Protein AF-A0A358M624-F1 (afdb_monomer_lite)

Sequence (559 aa):
MADGEEQRKNGDENPLLNQIRNRTYSLHHQQFAEIYIEEKHPAPQESSVSEPIRTRSPEEENIFLLFQEMRRLYRYPPYVNPLGENESFYRQAKKMEDFEDDYSGNAPFSAYFPEYQIMSYEQLRTYFTWRTCVRRGSVKKTCFSYVFLYIYELINNIGVTDGREGLSRLLSIWREYVPYERKLGAYMAEWVKDYYIINAFEFPFFDLVRGEPLLQEYYPFPEETDFFDLYAKLSSYPFERSAFYTAETERDLRNCFEFVVGKLDGWLRENGACFDDLINYDGKPAPWVPFRKARYAPQCMPPPERKEVRISGEERYWYENGRWFCSARRICRTSGRRIIGYLFKRIEQFYRKTRKYKYRLNADKTKLDLSQIREFFPDPKLFFEKIDGAILEFHREAHKRSVNVDPGRLEKIRESASSIQEKLLAPLEESEAGVDAFPEDDGNGPNAESISQAAAAVEKNASDETGQPLSAADGWEKLAHSLTETEKEALRLLLRGTGPGELQEFCRARLLMPEVLAEKINEKAVEAVEDNILELADTASVYEEYRCELERVVLNETE

pLDDT: mean 75.39, std 22.0, range [22.36, 98.38]

Secondary structure (DSSP, 8-state):
--------------HHHHHHHHHHHHTT-------------PPP----------PPPHHHHHHHHHHHHHHHT----TTT-TTHHHHHHHHHHHHTTT-------------SS--GGG--HHHHHHHHHHHHHHHTT------HHHHHHHHHHHHTTTT-SSHHHHHHHHHHHHHHHTTT-TTHHHHHHHHHHHHHHHHT-SS-HHHHHHH-HHHHTTSPPPSS--HHHHHHTT-SS-GGG-TT--HHHHHHHHHHHHHHHHHHHHHHHHTT--HHHHHEEE-SPEEE-TTTTS---GGGSPPP-S-EEESSSS-EEEEETTEEEEE--EEEPHHHHHHHHHHHHHHHHHHHHHTT-SS-----GGGS-HHHHHHH-SSHHHHHHHHHHHHHHHHHHHT-------HHHHHHHHHHHHHHHHHHHS---------------------S---SS--S------------------HHHHHHHHS-HHHHHHHHHHHTT--TTHHHHHHHHTT--HHHHHHHHHHHHHHHHSS--EEESSSEEE-TTTHHHHHHHHSTT--

Foldseek 3Di:
DDDDDDDDDDDDDDVVVVVVVVVVVVVPDDDDDDDDDDDDDDDDDDPPPPDPPPDDDPVLVVLVVLLVVLLVLDDDDCVVDVLDPLSSQQSSLQSCLPPAADDPDADADDDLADGSNPDDSRRVRNLRNQVNCVVVVHHDDHHVSSLQSVLLCLLQVRNHDALVRSLVSLLSSCVVCCVPPVVVLVLSLQQSVLSCQQRVDPDALVVVCVVHVSNCVVVPDPVDPQVCVVQVVLAPAVLVPDPCCDPVCVVVLSVLLSQLQVLQQVVLVVVVHGLLVLFWDFDDWDFDDRPPSHSYRCVVDDQDDFHKHDRDSQWIWTDDPSTITIRNGTHGDPLSNLVSNLLSQVLSQVVCVVVVPPDHTDSDPVPHDVVSVCVRDVDVVVVVVSSVVSSVVSVCVVPVPPPPDDVVVVVVVVVVVVVVVVVVPDDDPDDDDDDDDDDDDDDDDDDPDDPDPPPDDDDDDDDDDDDDDDDDPPLLLQLLVPDDPLLLVLLVCQLVVDDQVVSVVSCVVVVHDSVVSQVVSQVSCCVSVVGRQWDDDPGIHGDPVCSVSSCVNSVVVPD

Structure (mmCIF, N/CA/C/O backbone):
data_AF-A0A358M624-F1
#
_entry.id   AF-A0A358M624-F1
#
loop_
_atom_site.group_PDB
_atom_site.id
_atom_site.type_symbol
_atom_site.label_atom_id
_atom_site.label_alt_id
_atom_site.label_comp_id
_atom_site.label_asym_id
_atom_site.label_entity_id
_atom_site.label_seq_id
_atom_site.pdbx_PDB_ins_code
_atom_site.Cartn_x
_atom_site.Cartn_y
_atom_site.Cartn_z
_atom_site.occupancy
_atom_site.B_iso_or_equiv
_atom_site.auth_seq_id
_atom_site.auth_comp_id
_atom_site.auth_asym_id
_atom_site.auth_atom_id
_atom_site.pdbx_PDB_model_num
ATOM 1 N N . MET A 1 1 ? 72.659 44.972 4.946 1.00 33.09 1 MET A N 1
ATOM 2 C CA . MET A 1 1 ? 71.485 45.508 4.229 1.00 33.09 1 MET A CA 1
ATOM 3 C C . MET A 1 1 ? 70.484 44.364 4.211 1.00 33.09 1 MET A C 1
ATOM 5 O O . MET A 1 1 ? 70.821 43.357 3.609 1.00 33.09 1 MET A O 1
ATOM 9 N N . ALA A 1 2 ? 69.613 44.292 5.228 1.00 32.97 2 ALA A N 1
ATOM 10 C CA . ALA A 1 2 ? 68.191 44.711 5.177 1.00 32.97 2 ALA A CA 1
ATOM 11 C C . ALA A 1 2 ? 67.409 43.852 4.155 1.00 32.97 2 ALA A C 1
ATOM 13 O O . ALA A 1 2 ? 67.880 43.741 3.031 1.00 32.97 2 ALA A O 1
ATOM 14 N N . ASP A 1 3 ? 66.264 43.210 4.395 1.00 33.44 3 ASP A N 1
ATOM 15 C CA . ASP A 1 3 ? 65.264 43.157 5.478 1.00 33.44 3 ASP A CA 1
ATOM 16 C C . ASP A 1 3 ? 64.258 42.010 5.154 1.00 33.44 3 ASP A C 1
ATOM 18 O O . ASP A 1 3 ? 64.214 41.567 4.004 1.00 33.44 3 ASP A O 1
ATOM 22 N N . GLY A 1 4 ? 63.415 41.611 6.127 1.00 28.55 4 GLY A N 1
ATOM 23 C CA . GLY A 1 4 ? 62.084 40.967 5.945 1.00 28.55 4 GLY A CA 1
ATOM 24 C C . GLY A 1 4 ? 62.024 39.449 6.210 1.00 28.55 4 GLY A C 1
ATOM 25 O O . GLY A 1 4 ? 62.617 38.680 5.463 1.00 28.55 4 GLY A O 1
ATOM 26 N N . GLU A 1 5 ? 61.491 38.943 7.338 1.00 33.50 5 GLU A N 1
ATOM 27 C CA . GLU A 1 5 ? 60.053 38.726 7.684 1.00 33.50 5 GLU A CA 1
ATOM 28 C C . GLU A 1 5 ? 59.310 37.868 6.627 1.00 33.50 5 GLU A C 1
ATOM 30 O O . GLU A 1 5 ? 59.386 38.158 5.445 1.00 33.50 5 GLU A O 1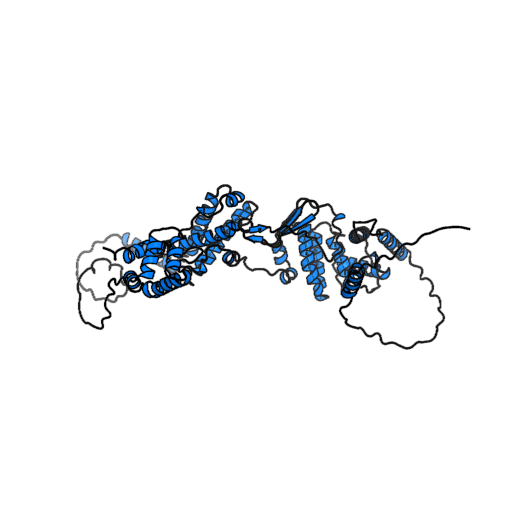
ATOM 35 N N . GLU A 1 6 ? 58.601 36.767 6.920 1.00 29.67 6 GLU A N 1
ATOM 36 C CA . GLU A 1 6 ? 57.651 36.527 8.014 1.00 29.67 6 GLU A CA 1
ATOM 37 C C . GLU A 1 6 ? 57.337 35.008 8.176 1.00 29.67 6 GLU A C 1
ATOM 39 O O . GLU A 1 6 ? 57.305 34.244 7.210 1.00 29.67 6 GLU A O 1
ATOM 44 N N . GLN A 1 7 ? 57.086 34.567 9.414 1.00 34.06 7 GLN A N 1
ATOM 45 C CA . GLN A 1 7 ? 56.595 33.230 9.798 1.00 34.06 7 GLN A CA 1
ATOM 46 C C . GLN A 1 7 ? 55.070 33.093 9.617 1.00 34.06 7 GLN A C 1
ATOM 48 O O . GLN A 1 7 ? 54.359 34.062 9.866 1.00 34.06 7 GLN A O 1
ATOM 53 N N . ARG A 1 8 ? 54.567 31.867 9.360 1.00 28.16 8 ARG A N 1
ATOM 54 C CA . ARG A 1 8 ? 53.283 31.252 9.832 1.00 28.16 8 ARG A CA 1
ATOM 55 C C . ARG A 1 8 ? 53.023 29.958 9.036 1.00 28.16 8 ARG A C 1
ATOM 57 O O . ARG A 1 8 ? 53.322 29.930 7.856 1.00 28.16 8 ARG A O 1
ATOM 64 N N . LYS A 1 9 ? 52.379 28.886 9.503 1.00 32.00 9 LYS A N 1
ATOM 65 C CA . LYS A 1 9 ? 52.042 28.263 10.798 1.00 32.00 9 LYS A CA 1
ATOM 66 C C . LYS A 1 9 ? 51.397 26.911 10.408 1.00 32.00 9 LYS A C 1
ATOM 68 O O . LYS A 1 9 ? 50.718 26.847 9.387 1.00 32.00 9 LYS A O 1
ATOM 73 N N . ASN A 1 10 ? 51.588 25.873 11.221 1.00 40.69 10 ASN A N 1
ATOM 74 C CA . ASN A 1 10 ? 50.884 24.584 11.137 1.00 40.69 10 ASN A CA 1
ATOM 75 C C . ASN A 1 10 ? 49.351 24.748 11.120 1.00 40.69 10 ASN A C 1
ATOM 77 O O . ASN A 1 10 ? 48.827 25.674 11.743 1.00 40.69 10 ASN A O 1
ATOM 81 N N . GLY A 1 11 ? 48.647 23.795 10.503 1.00 29.39 11 GLY A N 1
ATOM 82 C CA . GLY A 1 11 ? 47.198 23.631 10.620 1.00 29.39 11 GLY A CA 1
ATOM 83 C C . GLY A 1 11 ? 46.790 22.172 10.417 1.00 29.39 11 GLY A C 1
ATOM 84 O O . GLY A 1 11 ? 46.908 21.653 9.314 1.00 29.39 11 GLY A O 1
ATOM 85 N N . ASP A 1 12 ? 46.358 21.555 11.514 1.00 34.84 12 ASP A N 1
ATOM 86 C CA . ASP A 1 12 ? 45.909 20.175 11.717 1.00 34.84 12 ASP A CA 1
ATOM 87 C C . ASP A 1 12 ? 45.108 19.530 10.572 1.00 34.84 12 ASP A C 1
ATOM 89 O O . ASP A 1 12 ? 44.083 20.047 10.116 1.00 34.84 12 ASP A O 1
ATOM 93 N N . GLU A 1 13 ? 45.510 18.312 10.196 1.00 40.53 13 GLU A N 1
ATOM 94 C CA . GLU A 1 13 ? 44.662 17.383 9.452 1.00 40.53 13 GLU A CA 1
ATOM 95 C C . GLU A 1 13 ? 43.472 16.954 10.327 1.00 40.53 13 GLU A C 1
ATOM 97 O O . GLU A 1 13 ? 43.624 16.352 11.389 1.00 40.53 13 GLU A O 1
ATOM 102 N N . ASN A 1 14 ? 42.262 17.278 9.873 1.00 44.72 14 ASN A N 1
ATOM 103 C CA . ASN A 1 14 ? 41.025 17.072 10.619 1.00 44.72 14 ASN A CA 1
ATOM 104 C C . ASN A 1 14 ? 40.674 15.563 10.733 1.00 44.72 14 ASN A C 1
ATOM 106 O O . ASN A 1 14 ? 40.371 14.930 9.713 1.00 44.72 14 ASN A O 1
ATOM 110 N N . PRO A 1 15 ? 40.641 14.967 11.943 1.00 43.31 15 PRO A N 1
ATOM 111 C CA . PRO A 1 15 ? 40.427 13.527 12.142 1.00 43.31 15 PRO A CA 1
ATOM 112 C C . PRO A 1 15 ? 39.050 13.013 11.669 1.00 43.31 15 PRO A C 1
ATOM 114 O O . PRO A 1 15 ? 38.887 11.815 11.427 1.00 43.31 15 PRO A O 1
ATOM 117 N N . LEU A 1 16 ? 38.077 13.907 11.445 1.00 40.00 16 LEU A N 1
ATOM 118 C CA . LEU A 1 16 ? 36.770 13.582 10.855 1.00 40.00 16 LEU A CA 1
ATOM 119 C C . LEU A 1 16 ? 36.855 13.179 9.372 1.00 40.00 16 LEU A C 1
ATOM 121 O O . LEU A 1 16 ? 36.104 12.308 8.933 1.00 40.00 16 LEU A O 1
ATOM 125 N N . LEU A 1 17 ? 37.787 13.748 8.599 1.00 44.03 17 LEU A N 1
ATOM 126 C CA . LEU A 1 17 ? 37.948 13.425 7.173 1.00 44.03 17 LEU A CA 1
ATOM 127 C C . LEU A 1 17 ? 38.530 12.018 6.966 1.00 44.03 17 LEU A C 1
ATOM 129 O O . LEU A 1 17 ? 38.090 11.298 6.067 1.00 44.03 17 LEU A O 1
ATOM 133 N N . ASN A 1 18 ? 39.431 11.575 7.848 1.00 43.50 18 ASN A N 1
ATOM 134 C CA . ASN A 1 18 ? 39.975 10.213 7.816 1.00 43.50 18 ASN A CA 1
ATOM 135 C C . ASN A 1 18 ? 38.968 9.160 8.316 1.00 43.50 18 ASN A C 1
ATOM 137 O O . ASN A 1 18 ? 38.936 8.050 7.783 1.00 43.50 18 ASN A O 1
ATOM 141 N N . GLN A 1 19 ? 38.074 9.501 9.254 1.00 39.28 19 GLN A N 1
ATOM 142 C CA . GLN A 1 19 ? 36.967 8.612 9.643 1.00 39.28 19 GLN A CA 1
ATOM 143 C C . GLN A 1 19 ? 35.909 8.448 8.542 1.00 39.28 19 GLN A C 1
ATOM 145 O O . GLN A 1 19 ? 35.372 7.351 8.377 1.00 39.28 19 GLN A O 1
ATOM 150 N N . ILE A 1 20 ? 35.635 9.497 7.758 1.00 42.53 20 ILE A N 1
ATOM 151 C CA . ILE A 1 20 ? 34.731 9.409 6.602 1.00 42.53 20 ILE A CA 1
ATOM 152 C C . ILE A 1 20 ? 35.369 8.550 5.507 1.00 42.53 20 ILE A C 1
ATOM 154 O O . ILE A 1 20 ? 34.718 7.630 5.021 1.00 42.53 20 ILE A O 1
ATOM 158 N N . ARG A 1 21 ? 36.657 8.754 5.194 1.00 37.41 21 ARG A N 1
ATOM 159 C CA . ARG A 1 21 ? 37.375 7.962 4.179 1.00 37.41 21 ARG A CA 1
ATOM 160 C C . ARG A 1 21 ? 37.431 6.472 4.537 1.00 37.41 21 ARG A C 1
ATOM 162 O O . ARG A 1 21 ? 37.199 5.634 3.674 1.00 37.41 21 ARG A O 1
ATOM 169 N N . ASN A 1 22 ? 37.638 6.138 5.811 1.00 35.94 22 ASN A N 1
ATOM 170 C CA . ASN A 1 22 ? 37.683 4.744 6.265 1.00 35.94 22 ASN A CA 1
ATOM 171 C C . ASN A 1 22 ? 36.292 4.081 6.348 1.00 35.94 22 ASN A C 1
ATOM 173 O O . ASN A 1 22 ? 36.188 2.873 6.140 1.00 35.94 22 ASN A O 1
ATOM 177 N N . ARG A 1 23 ? 35.204 4.841 6.563 1.00 35.75 23 ARG A N 1
ATOM 178 C CA . ARG A 1 23 ? 33.829 4.307 6.469 1.00 35.75 23 ARG A CA 1
ATOM 179 C C . ARG A 1 23 ? 33.417 3.989 5.032 1.00 35.75 23 ARG A C 1
ATOM 181 O O . ARG A 1 23 ? 32.768 2.968 4.817 1.00 35.75 23 ARG A O 1
ATOM 188 N N . THR A 1 24 ? 33.827 4.799 4.055 1.00 36.03 24 THR A N 1
ATOM 189 C CA . THR A 1 24 ? 33.547 4.523 2.635 1.00 36.03 24 THR A CA 1
ATOM 190 C C . THR A 1 24 ? 34.310 3.295 2.131 1.00 36.03 24 THR A C 1
ATOM 192 O O . THR A 1 24 ? 33.785 2.548 1.313 1.00 36.03 24 THR A O 1
ATOM 195 N N . TYR A 1 25 ? 35.503 3.026 2.672 1.00 35.88 25 TYR A N 1
ATOM 196 C CA . TYR A 1 25 ? 36.269 1.810 2.366 1.00 35.88 25 TYR A CA 1
ATOM 197 C C . TYR A 1 25 ? 35.713 0.541 3.042 1.00 35.88 25 TYR A C 1
ATOM 199 O O . TYR A 1 25 ? 35.857 -0.549 2.496 1.00 35.88 25 TYR A O 1
ATOM 207 N N . SER A 1 26 ? 35.025 0.659 4.185 1.00 33.16 26 SER A N 1
ATOM 208 C CA . SER A 1 26 ? 34.475 -0.496 4.919 1.00 33.16 26 SER A CA 1
ATOM 209 C C . SER A 1 26 ? 33.121 -1.003 4.398 1.00 33.16 26 SER A C 1
ATOM 211 O O . SER A 1 26 ? 32.759 -2.137 4.697 1.00 33.16 26 SER A O 1
ATOM 213 N N . LEU A 1 27 ? 32.370 -0.210 3.625 1.00 34.34 27 LEU A N 1
ATOM 214 C CA . LEU A 1 27 ? 31.101 -0.642 3.007 1.00 34.34 27 LEU A CA 1
ATOM 215 C C . LEU A 1 27 ? 31.298 -1.433 1.700 1.00 34.34 27 LEU A C 1
ATOM 217 O O . LEU A 1 27 ? 30.345 -2.008 1.185 1.00 34.34 27 LEU A O 1
ATOM 221 N N . HIS A 1 28 ? 32.531 -1.493 1.188 1.00 35.97 28 HIS A N 1
ATOM 222 C CA . HIS A 1 28 ? 32.892 -2.181 -0.056 1.00 35.97 28 HIS A CA 1
ATOM 223 C C . HIS A 1 28 ? 33.652 -3.500 0.151 1.00 35.97 28 HIS A C 1
ATOM 225 O O . HIS A 1 28 ? 34.202 -4.038 -0.806 1.00 35.97 28 HIS A O 1
ATOM 231 N N . HIS A 1 29 ? 33.686 -4.046 1.369 1.00 35.09 29 HIS A N 1
ATOM 232 C CA . HIS A 1 29 ? 34.249 -5.372 1.639 1.00 35.09 29 HIS A CA 1
ATOM 233 C C . HIS A 1 29 ? 33.295 -6.207 2.502 1.00 35.09 29 HIS A C 1
ATOM 235 O O . HIS A 1 29 ? 33.366 -6.204 3.728 1.00 35.09 29 HIS A O 1
ATOM 241 N N . GLN A 1 30 ? 32.431 -6.974 1.838 1.00 33.31 30 GLN A N 1
ATOM 242 C CA . GLN A 1 30 ? 31.997 -8.280 2.333 1.00 33.31 30 GLN A CA 1
ATOM 243 C C . GLN A 1 30 ? 32.293 -9.317 1.236 1.00 33.31 30 GLN A C 1
ATOM 245 O O . GLN A 1 30 ? 31.885 -9.154 0.088 1.00 33.31 30 GLN A O 1
ATOM 250 N N . GLN A 1 31 ? 33.090 -10.322 1.613 1.00 31.69 31 GLN A N 1
ATOM 251 C CA . GLN A 1 31 ? 33.630 -11.440 0.819 1.00 31.69 31 GLN A CA 1
ATOM 252 C C . GLN A 1 31 ? 32.509 -12.244 0.123 1.00 31.69 31 GLN A C 1
ATOM 254 O O . GLN A 1 31 ? 31.547 -12.636 0.771 1.00 31.69 31 GLN A O 1
ATOM 259 N N . PHE A 1 32 ? 32.480 -12.285 -1.213 1.00 34.38 32 PHE A N 1
ATOM 260 C CA . PHE A 1 32 ? 33.049 -13.279 -2.153 1.00 34.38 32 PHE A CA 1
ATOM 261 C C . PHE A 1 32 ? 32.214 -14.547 -2.425 1.00 34.38 32 PHE A C 1
ATOM 263 O O . PHE A 1 32 ? 31.880 -15.312 -1.528 1.00 34.38 32 PHE A O 1
ATOM 270 N N . ALA A 1 33 ? 32.018 -14.812 -3.721 1.00 29.36 33 ALA A N 1
ATOM 271 C CA . ALA A 1 33 ? 32.202 -16.131 -4.321 1.00 29.36 33 ALA A CA 1
ATOM 272 C C . ALA A 1 33 ? 33.219 -15.942 -5.461 1.00 29.36 33 ALA A C 1
ATOM 274 O O . ALA A 1 33 ? 32.924 -15.291 -6.463 1.00 29.36 33 ALA A O 1
ATOM 275 N N . GLU A 1 34 ? 34.450 -16.398 -5.236 1.00 30.89 34 GLU A N 1
ATOM 276 C CA . GLU A 1 34 ? 35.554 -16.353 -6.198 1.00 30.89 34 GLU A CA 1
ATOM 277 C C . GLU A 1 34 ? 35.236 -17.276 -7.380 1.00 30.89 34 GLU A C 1
ATOM 279 O O . GLU A 1 34 ? 34.909 -18.446 -7.190 1.00 30.89 34 GLU A O 1
ATOM 284 N N . ILE A 1 35 ? 35.352 -16.768 -8.607 1.00 35.56 35 ILE A N 1
ATOM 285 C CA . ILE A 1 35 ? 35.549 -17.623 -9.779 1.00 35.56 35 ILE A CA 1
ATOM 286 C C . ILE A 1 35 ? 37.044 -17.568 -10.072 1.00 35.56 35 ILE A C 1
ATOM 288 O O . ILE A 1 35 ? 37.565 -16.520 -10.453 1.00 35.56 35 ILE A O 1
ATOM 292 N N . TYR A 1 36 ? 37.728 -18.688 -9.848 1.00 32.31 36 TYR A N 1
ATOM 293 C CA . TYR A 1 36 ? 39.134 -18.866 -10.190 1.00 32.31 36 TYR A CA 1
ATOM 294 C C . TYR A 1 36 ? 39.316 -18.700 -11.702 1.00 32.31 36 TYR A C 1
ATOM 296 O O . TYR A 1 36 ? 38.759 -19.465 -12.488 1.00 32.31 36 TYR A O 1
ATOM 304 N N . ILE A 1 37 ? 40.105 -17.707 -12.111 1.00 39.25 37 ILE A N 1
ATOM 305 C CA . ILE A 1 37 ? 40.703 -17.686 -13.445 1.00 39.25 37 ILE A CA 1
ATOM 306 C C . ILE A 1 37 ? 42.040 -18.407 -13.293 1.00 39.25 37 ILE A C 1
ATOM 308 O O . ILE A 1 37 ? 42.945 -17.893 -12.641 1.00 39.25 37 ILE A O 1
ATOM 312 N N . GLU A 1 38 ? 42.148 -19.618 -13.843 1.00 30.66 38 GLU A N 1
ATOM 313 C CA . GLU A 1 38 ? 43.433 -20.307 -13.964 1.00 30.66 38 GLU A CA 1
ATOM 314 C C . GLU A 1 38 ? 44.400 -19.440 -14.783 1.00 30.66 38 GLU A C 1
ATOM 316 O O . GLU A 1 38 ? 44.160 -19.142 -15.957 1.00 30.66 38 GLU A O 1
ATOM 321 N N . GLU A 1 39 ? 45.508 -19.039 -14.161 1.00 36.84 39 GLU A N 1
ATOM 322 C CA . GLU A 1 39 ? 46.641 -18.420 -14.838 1.00 36.84 39 GLU A CA 1
ATOM 323 C C . GLU A 1 39 ? 47.255 -19.423 -15.826 1.00 36.84 39 GLU A C 1
ATOM 325 O O . GLU A 1 39 ? 47.908 -20.392 -15.437 1.00 36.84 39 GLU A O 1
ATOM 330 N N . LYS A 1 40 ? 47.082 -19.185 -17.131 1.00 33.47 40 LYS A N 1
ATOM 331 C CA . LYS A 1 40 ? 47.931 -19.800 -18.158 1.00 33.47 40 LYS A CA 1
ATOM 332 C C . LYS A 1 40 ? 49.086 -18.861 -18.508 1.00 33.47 40 LYS A C 1
ATOM 334 O O . LYS A 1 40 ? 48.883 -17.719 -18.904 1.00 33.47 40 LYS A O 1
ATOM 339 N N . HIS A 1 41 ? 50.291 -19.403 -18.343 1.00 32.22 41 HIS A N 1
ATOM 340 C CA . HIS A 1 41 ? 51.615 -18.865 -18.668 1.00 32.22 41 HIS A CA 1
ATOM 341 C C . HIS A 1 41 ? 51.740 -18.184 -20.053 1.00 32.22 41 HIS A C 1
ATOM 343 O O . HIS A 1 41 ? 50.964 -18.487 -20.961 1.00 32.22 41 HIS A O 1
ATOM 349 N N . PRO A 1 42 ? 52.742 -17.293 -20.241 1.00 35.94 42 PRO A N 1
ATOM 350 C CA . PRO A 1 42 ? 52.810 -1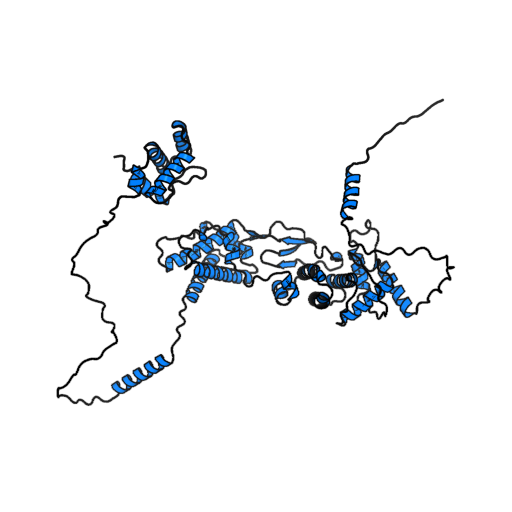6.390 -21.387 1.00 35.94 42 PRO A CA 1
ATOM 351 C C . PRO A 1 42 ? 53.184 -17.134 -22.675 1.00 35.94 42 PRO A C 1
ATOM 353 O O . PRO A 1 42 ? 54.201 -17.825 -22.734 1.00 35.94 42 PRO A O 1
ATOM 356 N N . ALA A 1 43 ? 52.374 -16.954 -23.718 1.00 31.80 43 ALA A N 1
ATOM 357 C CA . ALA A 1 43 ? 52.697 -17.332 -25.092 1.00 31.80 43 ALA A CA 1
ATOM 358 C C . ALA A 1 43 ? 53.270 -16.117 -25.864 1.00 31.80 43 ALA A C 1
ATOM 360 O O . ALA A 1 43 ? 53.041 -14.977 -25.452 1.00 31.80 43 ALA A O 1
ATOM 361 N N . PRO A 1 44 ? 54.066 -16.338 -26.930 1.00 37.44 44 PRO A N 1
ATOM 362 C CA . PRO A 1 44 ? 54.998 -15.353 -27.485 1.00 37.44 44 PRO A CA 1
ATOM 363 C C . PRO A 1 44 ? 54.300 -14.182 -28.181 1.00 37.44 44 PRO A C 1
ATOM 365 O O . PRO A 1 44 ? 53.179 -14.316 -28.657 1.00 37.44 44 PRO A O 1
ATOM 368 N N . GLN A 1 45 ? 55.008 -13.051 -28.280 1.00 45.19 45 GLN A N 1
ATOM 369 C CA . GLN A 1 45 ? 54.603 -11.866 -29.042 1.00 45.19 45 GLN A CA 1
ATOM 370 C C . GLN A 1 45 ? 54.238 -12.232 -30.490 1.00 45.19 45 GLN A C 1
ATOM 372 O O . GLN A 1 45 ? 55.111 -12.337 -31.352 1.00 45.19 45 GLN A O 1
ATOM 377 N N . GLU A 1 46 ? 52.946 -12.381 -30.764 1.00 33.75 46 GLU A N 1
ATOM 378 C CA . GLU A 1 46 ? 52.416 -12.331 -32.120 1.00 33.75 46 GLU A CA 1
ATOM 379 C C . GLU A 1 46 ? 52.238 -10.863 -32.511 1.00 33.75 46 GLU A C 1
ATOM 381 O O . GLU A 1 46 ? 51.586 -10.069 -31.831 1.00 33.75 46 GLU A O 1
ATOM 386 N N . SER A 1 47 ? 52.895 -10.495 -33.607 1.00 37.47 47 SER A N 1
ATOM 387 C CA . SER A 1 47 ? 52.747 -9.222 -34.298 1.00 37.47 47 SER A CA 1
ATOM 388 C C . SER A 1 47 ? 51.270 -8.861 -34.455 1.00 37.47 47 SER A C 1
ATOM 390 O O . SER A 1 47 ? 50.520 -9.616 -35.073 1.00 37.47 47 SER A O 1
ATOM 392 N N . SER A 1 48 ? 50.872 -7.695 -33.943 1.00 39.53 48 SER A N 1
ATOM 393 C CA . SER A 1 48 ? 49.534 -7.139 -34.128 1.00 39.53 48 SER A CA 1
ATOM 394 C C . SER A 1 48 ? 49.285 -6.871 -35.615 1.00 39.53 48 SER A C 1
ATOM 396 O O . SER A 1 48 ? 49.614 -5.802 -36.141 1.00 39.53 48 SER A O 1
ATOM 398 N N . VAL A 1 49 ? 48.715 -7.850 -36.310 1.00 40.44 49 VAL A N 1
ATOM 399 C CA . VAL A 1 49 ? 48.040 -7.606 -37.580 1.00 40.44 49 VAL A CA 1
ATOM 400 C C . VAL A 1 49 ? 46.821 -6.769 -37.218 1.00 40.44 49 VAL A C 1
ATOM 402 O O . VAL A 1 49 ? 45.954 -7.214 -36.472 1.00 40.44 49 VAL A O 1
ATOM 405 N N . SER A 1 50 ? 46.808 -5.512 -37.659 1.00 49.03 50 SER A N 1
ATOM 406 C CA . SER A 1 50 ? 45.654 -4.634 -37.497 1.00 49.03 50 SER A CA 1
ATOM 407 C C . SER A 1 50 ? 44.481 -5.279 -38.221 1.00 49.03 50 SER A C 1
ATOM 409 O O . SER A 1 50 ? 44.491 -5.399 -39.446 1.00 49.03 50 SER A O 1
ATOM 411 N N . GLU A 1 51 ? 43.490 -5.738 -37.460 1.00 40.25 51 GLU A N 1
ATOM 412 C CA . GLU A 1 51 ? 42.235 -6.191 -38.042 1.00 40.25 51 GLU A CA 1
ATOM 413 C C . GLU A 1 51 ? 41.648 -5.041 -38.878 1.00 40.25 51 GLU A C 1
ATOM 415 O O . GLU A 1 51 ? 41.652 -3.886 -38.430 1.00 40.25 51 GLU A O 1
ATOM 420 N N . PRO A 1 52 ? 41.182 -5.307 -40.111 1.00 44.34 52 PRO A N 1
ATOM 421 C CA . PRO A 1 52 ? 40.573 -4.277 -40.933 1.00 44.34 52 PRO A CA 1
ATOM 422 C C . PRO A 1 52 ? 39.382 -3.680 -40.180 1.00 44.34 52 PRO A C 1
ATOM 424 O O . PRO A 1 52 ? 38.539 -4.413 -39.664 1.00 44.34 52 PRO A O 1
ATOM 427 N N . ILE A 1 53 ? 39.315 -2.344 -40.121 1.00 55.69 53 ILE A N 1
ATOM 428 C CA . ILE A 1 53 ? 38.178 -1.617 -39.547 1.00 55.69 53 ILE A CA 1
ATOM 429 C C . ILE A 1 53 ? 36.926 -2.128 -40.256 1.00 55.69 53 ILE A C 1
ATOM 431 O O . ILE A 1 53 ? 36.716 -1.839 -41.435 1.00 55.69 53 ILE A O 1
ATOM 435 N N . ARG A 1 54 ? 36.114 -2.918 -39.548 1.00 61.12 54 ARG A N 1
ATOM 436 C CA . ARG A 1 54 ? 34.851 -3.431 -40.069 1.00 61.12 54 ARG A CA 1
ATOM 437 C C . ARG A 1 54 ? 33.983 -2.230 -40.434 1.00 61.12 54 ARG A C 1
ATOM 439 O O . ARG A 1 54 ? 33.524 -1.500 -39.555 1.00 61.12 54 ARG A O 1
ATOM 446 N N . THR A 1 55 ? 33.799 -1.991 -41.728 1.00 68.19 55 THR A N 1
ATOM 447 C CA . THR A 1 55 ? 32.905 -0.948 -42.223 1.00 68.19 55 THR A CA 1
ATOM 448 C C . THR A 1 55 ? 31.477 -1.341 -41.870 1.00 68.19 55 THR A C 1
ATOM 450 O O . THR A 1 55 ? 31.014 -2.424 -42.229 1.00 68.19 55 THR A O 1
ATOM 453 N N . ARG A 1 56 ? 30.794 -0.482 -41.108 1.00 78.75 56 ARG A N 1
ATOM 454 C CA . ARG A 1 56 ? 29.389 -0.689 -40.749 1.00 78.75 56 ARG A CA 1
ATOM 455 C C . ARG A 1 56 ? 28.529 -0.605 -42.003 1.00 78.75 56 ARG A C 1
ATOM 457 O O . ARG A 1 56 ? 28.800 0.206 -42.892 1.00 78.75 56 ARG A O 1
ATOM 464 N N . SER A 1 57 ? 27.485 -1.422 -42.066 1.00 87.12 57 SER A N 1
ATOM 465 C CA . SER A 1 57 ? 26.418 -1.206 -43.042 1.00 87.12 57 SER A CA 1
ATOM 466 C C . SER A 1 57 ? 25.733 0.152 -42.792 1.00 87.12 57 SER A C 1
ATOM 468 O O . SER A 1 57 ? 25.776 0.663 -41.668 1.00 87.12 57 SER A O 1
ATOM 470 N N . PRO A 1 58 ? 25.076 0.757 -43.800 1.00 86.62 58 PRO A N 1
ATOM 471 C CA . PRO A 1 58 ? 24.354 2.019 -43.614 1.00 86.62 58 PRO A CA 1
ATOM 472 C C . PRO A 1 58 ? 23.312 1.967 -42.484 1.00 86.62 58 PRO A C 1
ATOM 474 O O . PRO A 1 58 ? 23.142 2.935 -41.747 1.00 86.62 58 PRO A O 1
ATOM 477 N N . GLU A 1 59 ? 22.647 0.823 -42.312 1.00 87.56 59 GLU A N 1
ATOM 478 C CA . GLU A 1 59 ? 21.681 0.591 -41.233 1.00 87.56 59 GLU A CA 1
ATOM 479 C C . GLU A 1 59 ? 22.359 0.561 -39.856 1.00 87.56 59 GLU A C 1
ATOM 481 O O . GLU A 1 59 ? 21.923 1.246 -38.930 1.00 87.56 59 GLU A O 1
ATOM 486 N N . GLU A 1 60 ? 23.471 -0.166 -39.721 1.00 88.94 60 GLU A N 1
ATOM 487 C CA . GLU A 1 60 ? 24.248 -0.210 -38.477 1.00 88.94 60 GLU A CA 1
ATOM 488 C C . GLU A 1 60 ? 24.835 1.155 -38.104 1.00 88.94 60 GLU A C 1
ATOM 490 O O . GLU A 1 60 ? 24.911 1.475 -36.913 1.00 88.94 60 GLU A O 1
ATOM 495 N N . GLU A 1 61 ? 25.229 1.958 -39.097 1.00 90.94 61 GLU A N 1
ATOM 496 C CA . GLU A 1 61 ? 25.720 3.321 -38.895 1.00 90.94 61 GLU A CA 1
ATOM 497 C C . GLU A 1 61 ? 24.594 4.252 -38.419 1.00 90.94 61 GLU A C 1
ATOM 499 O O . GLU A 1 61 ? 24.791 4.995 -37.459 1.00 90.94 61 GLU A O 1
ATOM 504 N N . ASN A 1 62 ? 23.385 4.152 -38.983 1.00 92.81 62 ASN A N 1
ATOM 505 C CA . ASN A 1 62 ? 22.223 4.907 -38.498 1.00 92.81 62 ASN A CA 1
ATOM 506 C C . ASN A 1 62 ? 21.889 4.571 -37.036 1.00 92.81 62 ASN A C 1
ATOM 508 O O . ASN A 1 62 ? 21.671 5.474 -36.226 1.00 92.81 62 ASN A O 1
ATOM 512 N N . ILE A 1 63 ? 21.903 3.284 -36.668 1.00 94.44 63 ILE A N 1
ATOM 513 C CA . ILE A 1 63 ? 21.681 2.854 -35.277 1.00 94.44 63 ILE A CA 1
ATOM 514 C C . ILE A 1 63 ? 22.808 3.362 -34.366 1.00 94.44 63 ILE A C 1
ATOM 516 O O . ILE A 1 63 ? 22.559 3.829 -33.253 1.00 94.44 63 ILE A O 1
ATOM 520 N N . PHE A 1 64 ? 24.057 3.315 -34.832 1.00 93.12 64 PHE A N 1
ATOM 521 C CA . PHE A 1 64 ? 25.202 3.840 -34.091 1.00 93.12 64 PHE A CA 1
ATOM 522 C C . PHE A 1 64 ? 25.075 5.345 -33.823 1.00 93.12 64 PHE A C 1
ATOM 524 O O . PHE A 1 64 ? 25.284 5.784 -32.688 1.00 93.12 64 PHE A O 1
ATOM 531 N N . LEU A 1 65 ? 24.679 6.129 -34.828 1.00 93.75 65 LEU A N 1
ATOM 532 C CA . LEU A 1 65 ? 24.422 7.561 -34.684 1.00 93.75 65 LEU A CA 1
ATOM 533 C C . LEU A 1 65 ? 23.255 7.833 -33.728 1.00 93.75 65 LEU A C 1
ATOM 535 O O . LEU A 1 65 ? 23.390 8.681 -32.845 1.00 93.75 65 LEU A O 1
ATOM 539 N N . LEU A 1 66 ? 22.165 7.065 -33.815 1.00 95.94 66 LEU A N 1
ATOM 540 C CA . LEU A 1 66 ? 21.041 7.162 -32.878 1.00 95.94 66 LEU A CA 1
ATOM 541 C C . LEU A 1 66 ? 21.487 6.907 -31.429 1.00 95.94 66 LEU A C 1
ATOM 543 O O . LEU A 1 66 ? 21.119 7.649 -30.516 1.00 95.94 66 LEU A O 1
ATOM 547 N N . PHE A 1 67 ? 22.340 5.905 -31.203 1.00 96.25 67 PHE A N 1
ATOM 548 C CA . PHE A 1 67 ? 22.889 5.642 -29.874 1.00 96.25 67 PHE A CA 1
ATOM 549 C C . PHE A 1 67 ? 23.809 6.765 -29.386 1.00 96.25 67 PHE A C 1
ATOM 551 O O . PHE A 1 67 ? 23.798 7.083 -28.194 1.00 96.25 67 PHE A O 1
ATOM 558 N N . GLN A 1 68 ? 24.573 7.411 -30.272 1.00 93.12 68 GLN A N 1
ATOM 559 C CA . GLN A 1 68 ? 25.332 8.606 -29.900 1.00 93.12 68 GLN A CA 1
ATOM 560 C C . GLN A 1 68 ? 24.421 9.779 -29.529 1.00 93.12 68 GLN A C 1
ATOM 562 O O . GLN A 1 68 ? 24.693 10.462 -28.541 1.00 93.12 68 GLN A O 1
ATOM 567 N N . GLU A 1 69 ? 23.343 10.017 -30.279 1.00 93.50 69 GLU A N 1
ATOM 568 C CA . GLU A 1 69 ? 22.360 11.056 -29.954 1.00 93.50 69 GLU A CA 1
ATOM 569 C C . GLU A 1 69 ? 21.744 10.832 -28.575 1.00 93.50 69 GLU A C 1
ATOM 571 O O . GLU A 1 69 ? 21.720 11.751 -27.756 1.00 93.50 69 GLU A O 1
ATOM 576 N N . MET A 1 70 ? 21.309 9.603 -28.289 1.00 94.31 70 MET A N 1
ATOM 577 C CA . MET A 1 70 ? 20.809 9.216 -26.972 1.00 94.31 70 MET A CA 1
ATOM 578 C C . MET A 1 70 ? 21.851 9.510 -25.880 1.00 94.31 70 MET A C 1
ATOM 580 O O . MET A 1 70 ? 21.532 10.132 -24.867 1.00 94.31 70 MET A O 1
ATOM 584 N N . ARG A 1 71 ? 23.119 9.125 -26.069 1.00 90.69 71 ARG A N 1
ATOM 585 C CA . ARG A 1 71 ? 24.182 9.376 -25.074 1.00 90.69 71 ARG A CA 1
ATOM 586 C C . ARG A 1 71 ? 24.430 10.860 -24.815 1.00 90.69 71 ARG A C 1
ATOM 588 O O . ARG A 1 71 ? 24.733 11.232 -23.687 1.00 90.69 71 ARG A O 1
ATOM 595 N N . ARG A 1 72 ? 24.253 11.726 -25.816 1.00 89.44 72 ARG A N 1
ATOM 596 C CA . ARG A 1 72 ? 24.383 13.188 -25.653 1.00 89.44 72 ARG A CA 1
ATOM 597 C C . ARG A 1 72 ? 23.302 13.798 -24.757 1.00 89.44 72 ARG A C 1
ATOM 599 O O . ARG A 1 72 ? 23.479 14.917 -24.285 1.00 89.44 72 ARG A O 1
ATOM 606 N N . LEU A 1 73 ? 22.203 13.086 -24.499 1.00 87.25 73 LEU A N 1
ATOM 607 C CA . LEU A 1 73 ? 21.177 13.525 -23.547 1.00 87.25 73 LEU A CA 1
ATOM 608 C C . LEU A 1 73 ? 21.630 13.397 -22.087 1.00 87.25 73 LEU A C 1
ATOM 610 O O . LEU A 1 73 ? 20.995 13.986 -21.210 1.00 87.25 73 LEU A O 1
ATOM 614 N N . TYR A 1 74 ? 22.724 12.675 -21.827 1.00 82.50 74 TYR A N 1
ATOM 615 C CA . TYR A 1 74 ? 23.318 12.564 -20.502 1.00 82.50 74 TYR A CA 1
ATOM 616 C C . TYR A 1 74 ? 23.979 13.887 -20.098 1.00 82.50 74 TYR A C 1
ATOM 618 O O . TYR A 1 74 ? 24.950 14.327 -20.716 1.00 82.50 74 TYR A O 1
ATOM 626 N N . ARG A 1 75 ? 23.457 14.543 -19.055 1.00 68.81 75 ARG A N 1
ATOM 627 C CA . ARG A 1 75 ? 23.991 15.823 -18.563 1.00 68.81 75 ARG A CA 1
ATOM 628 C C . ARG A 1 75 ? 24.884 15.605 -17.337 1.00 68.81 75 ARG A C 1
ATOM 630 O O . ARG A 1 75 ? 24.406 15.170 -16.296 1.00 68.81 75 ARG A O 1
ATOM 637 N N . TYR A 1 76 ? 26.165 15.959 -17.464 1.00 54.47 76 TYR A N 1
ATOM 638 C CA . TYR A 1 76 ? 27.189 15.995 -16.403 1.00 54.47 76 TYR A CA 1
ATOM 639 C C . TYR A 1 76 ? 27.811 17.413 -16.372 1.00 54.47 76 TYR A C 1
ATOM 641 O O . TYR A 1 76 ? 27.968 17.965 -17.465 1.00 54.47 76 TYR A O 1
ATOM 649 N N . PRO A 1 77 ? 28.168 18.043 -15.220 1.00 53.69 77 PRO A N 1
ATOM 650 C CA . PRO A 1 77 ? 28.440 17.475 -13.889 1.00 53.69 77 PRO A CA 1
ATOM 651 C C . PRO A 1 77 ? 27.390 17.759 -12.780 1.00 53.69 77 PRO A C 1
ATOM 653 O O . PRO A 1 77 ? 26.549 18.648 -12.932 1.00 53.69 77 PRO A O 1
ATOM 656 N N . PRO A 1 78 ? 27.491 17.073 -11.616 1.00 47.19 78 PRO A N 1
ATOM 657 C CA . PRO A 1 78 ? 26.537 17.129 -10.491 1.00 47.19 78 PRO A CA 1
ATOM 658 C C . PRO A 1 78 ? 26.313 18.520 -9.875 1.00 47.19 78 PRO A C 1
ATOM 660 O O . PRO A 1 78 ? 25.261 18.777 -9.303 1.00 47.19 78 PRO A O 1
ATOM 663 N N . TYR A 1 79 ? 27.273 19.440 -10.012 1.00 53.75 79 TYR A N 1
ATOM 664 C CA . TYR A 1 79 ? 27.157 20.822 -9.514 1.00 53.75 79 TYR A CA 1
ATOM 665 C C . TYR A 1 79 ? 26.244 21.698 -10.387 1.00 53.75 79 TYR A C 1
ATOM 667 O O . TYR A 1 79 ? 25.792 22.751 -9.949 1.00 53.75 79 TYR A O 1
ATOM 675 N N . VAL A 1 80 ? 25.989 21.265 -11.626 1.00 52.00 80 VAL A N 1
ATOM 676 C CA . VAL A 1 80 ? 25.163 21.966 -12.620 1.00 52.00 80 VAL A CA 1
ATOM 677 C C . VAL A 1 80 ? 23.769 21.339 -12.722 1.00 52.00 80 VAL A C 1
ATOM 679 O O . VAL A 1 80 ? 22.836 22.013 -13.151 1.00 52.00 80 VAL A O 1
ATOM 682 N N . ASN A 1 81 ? 23.598 20.078 -12.297 1.00 49.50 81 ASN A N 1
ATOM 683 C CA . ASN A 1 81 ? 22.301 19.406 -12.318 1.00 49.50 81 ASN A CA 1
ATOM 684 C C . ASN A 1 81 ? 21.902 18.787 -10.959 1.00 49.50 81 ASN A C 1
ATOM 686 O O . ASN A 1 81 ? 22.187 17.613 -10.715 1.00 49.50 81 ASN A O 1
ATOM 690 N N . PRO A 1 82 ? 21.156 19.520 -10.111 1.00 45.78 82 PRO A N 1
ATOM 691 C CA . PRO A 1 82 ? 20.520 18.967 -8.913 1.00 45.78 82 PRO A CA 1
ATOM 692 C C . PRO A 1 82 ? 19.480 17.864 -9.206 1.00 45.78 82 PRO A C 1
ATOM 694 O O . PRO A 1 82 ? 19.030 17.204 -8.273 1.00 45.78 82 PRO A O 1
ATOM 697 N N . LEU A 1 83 ? 19.080 17.671 -10.476 1.00 49.81 83 LEU A N 1
ATOM 698 C CA . LEU A 1 83 ? 18.014 16.756 -10.920 1.00 49.81 83 LEU A CA 1
ATOM 699 C C . LEU A 1 83 ? 18.516 15.348 -11.333 1.00 49.81 83 LEU A C 1
ATOM 701 O O . LEU A 1 83 ? 17.698 14.493 -11.670 1.00 49.81 83 LEU A O 1
ATOM 705 N N . GLY A 1 84 ? 19.825 15.070 -11.225 1.00 66.69 84 GLY A N 1
ATOM 706 C CA . GLY A 1 84 ? 20.394 13.717 -11.071 1.00 66.69 84 GLY A CA 1
ATOM 707 C C . GLY A 1 84 ? 20.379 12.755 -12.278 1.00 66.69 84 GLY A C 1
ATOM 708 O O . GLY A 1 84 ? 19.751 12.986 -13.308 1.00 66.69 84 GLY A O 1
ATOM 709 N N . GLU A 1 85 ? 21.086 11.628 -12.115 1.00 76.75 85 GLU A N 1
ATOM 710 C CA . GLU A 1 85 ? 21.215 10.501 -13.068 1.00 76.75 85 GLU A CA 1
ATOM 711 C C . GLU A 1 85 ? 19.858 9.992 -13.602 1.00 76.75 85 GLU A C 1
ATOM 713 O O . GLU A 1 85 ? 19.752 9.575 -14.756 1.00 76.75 85 GLU A O 1
ATOM 718 N N . ASN A 1 86 ? 18.797 10.089 -12.791 1.00 88.19 86 ASN A N 1
ATOM 719 C CA . ASN A 1 86 ? 17.449 9.633 -13.138 1.00 88.19 86 ASN A CA 1
ATOM 720 C C . ASN A 1 86 ? 16.819 10.443 -14.284 1.00 88.19 86 ASN A C 1
ATOM 722 O O . ASN A 1 86 ? 16.177 9.863 -15.156 1.00 88.19 86 ASN A O 1
ATOM 726 N N . GLU A 1 87 ? 17.014 11.766 -14.324 1.00 88.69 87 GLU A N 1
ATOM 727 C CA . GLU A 1 87 ? 16.502 12.594 -15.424 1.00 88.69 87 GLU A CA 1
ATOM 728 C C . GLU A 1 87 ? 17.190 12.240 -16.749 1.00 88.69 87 GLU A C 1
ATOM 730 O O . GLU A 1 87 ? 16.532 12.127 -17.786 1.00 88.69 87 GLU A O 1
ATOM 735 N N . SER A 1 88 ? 18.513 12.045 -16.718 1.00 89.88 88 SER A N 1
ATOM 736 C CA . SER A 1 88 ? 19.278 11.610 -17.890 1.00 89.88 88 SER A CA 1
ATOM 737 C C . SER A 1 88 ? 18.754 10.269 -18.406 1.00 89.88 88 SER A C 1
ATOM 739 O O . SER A 1 88 ? 18.488 10.145 -19.602 1.00 89.88 88 SER A O 1
ATOM 741 N N . PHE A 1 89 ? 18.522 9.306 -17.505 1.00 92.94 89 PHE A N 1
ATOM 742 C CA . PHE A 1 89 ? 17.916 8.022 -17.850 1.00 92.94 89 PHE A CA 1
ATOM 743 C C . PHE A 1 89 ? 16.541 8.190 -18.512 1.00 92.94 89 PHE A C 1
ATOM 745 O O . PHE A 1 89 ? 16.321 7.647 -19.593 1.00 92.94 89 PHE A O 1
ATOM 752 N N . TYR A 1 90 ? 15.641 8.982 -17.917 1.00 94.19 90 TYR A N 1
ATOM 753 C CA . TYR A 1 90 ? 14.304 9.226 -18.470 1.00 94.19 90 TYR A CA 1
ATOM 754 C C . TYR A 1 90 ? 14.368 9.785 -19.892 1.00 94.19 90 TYR A C 1
ATOM 756 O O . TYR A 1 90 ? 13.697 9.292 -20.795 1.00 94.19 90 TYR A O 1
ATOM 764 N N . ARG A 1 91 ? 15.209 10.801 -20.121 1.00 93.44 91 ARG A N 1
ATOM 765 C CA . ARG A 1 91 ? 15.345 11.437 -21.440 1.00 93.44 91 ARG A CA 1
ATOM 766 C C . ARG A 1 91 ? 15.894 10.470 -22.487 1.00 93.44 91 ARG A C 1
ATOM 768 O O . ARG A 1 91 ? 15.427 10.481 -23.624 1.00 93.44 91 ARG A O 1
ATOM 775 N N . GLN A 1 92 ? 16.856 9.631 -22.104 1.00 95.00 92 GLN A N 1
ATOM 776 C CA . GLN A 1 92 ? 17.386 8.570 -22.962 1.00 95.00 92 GLN A CA 1
ATOM 777 C C . GLN A 1 92 ? 16.309 7.539 -23.303 1.00 95.00 92 GLN A C 1
ATOM 779 O O . GLN A 1 92 ? 16.087 7.262 -24.479 1.00 95.00 92 GLN A O 1
ATOM 784 N N . ALA A 1 93 ? 15.587 7.044 -22.295 1.00 96.25 93 ALA A N 1
ATOM 785 C CA . ALA A 1 93 ? 14.495 6.094 -22.475 1.00 96.25 93 ALA A CA 1
ATOM 786 C C . ALA A 1 93 ? 13.392 6.660 -23.382 1.00 96.25 93 ALA A C 1
ATOM 788 O O . ALA A 1 93 ? 12.955 5.983 -24.307 1.00 96.25 93 ALA A O 1
ATOM 789 N N . LYS A 1 94 ? 12.993 7.922 -23.173 1.00 96.00 94 LYS A N 1
ATOM 790 C CA . LYS A 1 94 ? 11.954 8.585 -23.970 1.00 96.00 94 LYS A CA 1
ATOM 791 C C . LYS A 1 94 ? 12.375 8.791 -25.425 1.00 96.00 94 LYS A C 1
ATOM 793 O O . LYS A 1 94 ? 11.569 8.598 -26.324 1.00 96.00 94 LYS A O 1
ATOM 798 N N . LYS A 1 95 ? 13.645 9.124 -25.686 1.00 96.12 95 LYS A N 1
ATOM 799 C CA . LYS A 1 95 ? 14.188 9.209 -27.056 1.00 96.12 95 LYS A CA 1
ATOM 800 C C . LYS A 1 95 ? 14.165 7.853 -27.774 1.00 96.12 95 LYS A C 1
ATOM 802 O O . LYS A 1 95 ? 14.022 7.827 -28.991 1.00 96.12 95 LYS A O 1
ATOM 807 N N . MET A 1 96 ? 14.297 6.757 -27.028 1.00 97.50 96 MET A N 1
ATOM 808 C CA . MET A 1 96 ? 14.307 5.382 -27.541 1.00 97.50 96 MET A CA 1
ATOM 809 C C . MET A 1 96 ? 12.957 4.668 -27.366 1.00 97.50 96 MET A C 1
ATOM 811 O O . MET A 1 96 ? 12.881 3.440 -27.458 1.00 97.50 96 MET A O 1
ATOM 815 N N . GLU A 1 97 ? 11.885 5.410 -27.084 1.00 96.62 97 GLU A N 1
ATOM 816 C CA . GLU A 1 97 ? 10.573 4.850 -26.760 1.00 96.62 97 GLU A CA 1
ATOM 817 C C . GLU A 1 97 ? 10.068 3.916 -27.860 1.00 96.62 97 GLU A C 1
ATOM 819 O O . GLU A 1 97 ? 9.770 2.764 -27.557 1.00 96.62 97 GLU A O 1
ATOM 824 N N . ASP A 1 98 ? 10.104 4.356 -29.116 1.00 96.81 98 ASP A N 1
ATOM 825 C CA . ASP A 1 98 ? 9.585 3.608 -30.271 1.00 96.81 98 ASP A CA 1
ATOM 826 C C . ASP A 1 98 ? 10.657 2.809 -31.025 1.00 96.81 98 ASP A C 1
ATOM 828 O O . ASP A 1 98 ? 10.372 2.172 -32.036 1.00 96.81 98 ASP A O 1
ATOM 832 N N . PHE A 1 99 ? 11.911 2.848 -30.565 1.00 97.44 99 PHE A N 1
ATOM 833 C CA . PHE A 1 99 ? 12.989 2.127 -31.233 1.00 97.44 99 PHE A CA 1
ATOM 834 C C . PHE A 1 99 ? 12.831 0.613 -31.045 1.00 97.44 99 PHE A C 1
ATOM 836 O O . PHE A 1 99 ? 12.744 0.118 -29.915 1.00 97.44 99 PHE A O 1
ATOM 843 N N . GLU A 1 100 ? 12.849 -0.108 -32.163 1.00 96.94 100 GLU A N 1
ATOM 844 C CA . GLU A 1 100 ? 12.877 -1.565 -32.230 1.00 96.94 100 GLU A CA 1
ATOM 845 C C . GLU A 1 100 ? 14.143 -2.043 -32.942 1.00 96.94 100 GLU A C 1
ATOM 847 O O . GLU A 1 100 ? 14.691 -1.342 -33.792 1.00 96.94 100 GLU A O 1
ATOM 852 N N . ASP A 1 101 ? 14.603 -3.242 -32.593 1.00 97.00 101 ASP A N 1
ATOM 853 C CA . ASP A 1 101 ? 15.833 -3.820 -33.133 1.00 97.00 101 ASP A CA 1
ATOM 854 C C . ASP A 1 101 ? 15.678 -5.332 -33.361 1.00 97.00 101 ASP A C 1
ATOM 856 O O . ASP A 1 101 ? 14.827 -5.982 -32.746 1.00 97.00 101 ASP A O 1
ATOM 860 N N . ASP A 1 102 ? 16.508 -5.875 -34.248 1.00 95.81 102 ASP A N 1
ATOM 861 C CA . ASP A 1 102 ? 16.594 -7.302 -34.586 1.00 95.81 102 ASP A CA 1
ATOM 862 C C . ASP A 1 102 ? 18.067 -7.703 -34.743 1.00 95.81 102 ASP A C 1
ATOM 864 O O . ASP A 1 102 ? 18.587 -7.974 -35.827 1.00 95.81 102 ASP A O 1
ATOM 868 N N . TYR A 1 103 ? 18.796 -7.622 -33.633 1.00 95.31 103 TYR A N 1
ATOM 869 C CA . TYR A 1 103 ? 20.213 -7.937 -33.573 1.00 95.31 103 TYR A CA 1
ATOM 870 C C . TYR A 1 103 ? 20.436 -9.404 -33.202 1.00 95.31 103 TYR A C 1
ATOM 872 O O . TYR A 1 103 ? 19.972 -9.882 -32.168 1.00 95.31 103 TYR A O 1
ATOM 880 N N . SER A 1 104 ? 21.225 -10.116 -34.010 1.00 92.62 104 SER A N 1
ATOM 881 C CA . SER A 1 104 ? 21.529 -11.536 -33.792 1.00 92.62 104 SER A CA 1
ATOM 882 C C . SER A 1 104 ? 22.529 -11.801 -32.660 1.00 92.62 104 SER A C 1
ATOM 884 O O . SER A 1 104 ? 22.749 -12.956 -32.294 1.00 92.62 104 SER A O 1
ATOM 886 N N . GLY A 1 105 ? 23.205 -10.765 -32.155 1.00 92.44 105 GLY A N 1
ATOM 887 C CA . GLY A 1 105 ? 24.192 -10.904 -31.089 1.00 92.44 105 GLY A CA 1
ATOM 888 C C . GLY A 1 105 ? 23.560 -11.009 -29.700 1.00 92.44 105 GLY A C 1
ATOM 889 O O . GLY A 1 105 ? 22.395 -10.686 -29.486 1.00 92.44 105 GLY A O 1
ATOM 890 N N . ASN A 1 106 ? 24.361 -11.467 -28.741 1.00 94.50 106 ASN A N 1
ATOM 891 C CA . ASN A 1 106 ? 23.958 -11.609 -27.347 1.00 94.50 106 ASN A CA 1
ATOM 892 C C . ASN A 1 106 ? 25.129 -11.218 -26.442 1.00 94.50 106 ASN A C 1
ATOM 894 O O . ASN A 1 106 ? 25.955 -12.055 -26.076 1.00 94.50 106 ASN A O 1
ATOM 898 N N . ALA A 1 107 ? 25.236 -9.924 -26.148 1.00 96.62 107 ALA A N 1
ATOM 899 C CA . ALA A 1 107 ? 26.293 -9.401 -25.295 1.00 96.62 107 ALA A CA 1
ATOM 900 C C . ALA A 1 107 ? 25.873 -9.470 -23.813 1.00 96.62 107 ALA A C 1
ATOM 902 O O . ALA A 1 107 ? 24.807 -8.961 -23.462 1.00 96.62 107 ALA A O 1
ATOM 903 N N . PRO A 1 108 ? 26.688 -10.058 -22.917 1.00 95.56 108 PRO A N 1
ATOM 904 C CA . PRO A 1 108 ? 26.375 -10.091 -21.495 1.00 95.56 108 PRO A CA 1
ATOM 905 C C . PRO A 1 108 ? 26.504 -8.698 -20.871 1.00 95.56 108 PRO A C 1
ATOM 907 O O . PRO A 1 108 ? 27.387 -7.917 -21.234 1.00 95.56 108 PRO A O 1
ATOM 910 N N . PHE A 1 109 ? 25.659 -8.399 -19.886 1.00 95.75 109 PHE A N 1
ATOM 911 C CA . PHE A 1 109 ? 25.683 -7.131 -19.159 1.00 95.75 109 PHE A CA 1
ATOM 912 C C . PHE A 1 109 ? 25.323 -7.324 -17.686 1.00 95.75 109 PHE A C 1
ATOM 914 O O . PHE A 1 109 ? 24.363 -8.014 -17.351 1.00 95.75 109 PHE A O 1
ATOM 921 N N . SER A 1 110 ? 26.094 -6.698 -16.800 1.00 93.31 110 SER A N 1
ATOM 922 C CA . SER A 1 110 ? 25.850 -6.712 -15.361 1.00 93.31 110 SER A CA 1
ATOM 923 C C . SER A 1 110 ? 26.188 -5.347 -14.777 1.00 93.31 110 SER A C 1
ATOM 925 O O . SER A 1 110 ? 27.293 -4.839 -14.960 1.00 93.31 110 SER A O 1
ATOM 927 N N . ALA A 1 111 ? 25.220 -4.753 -14.093 1.00 88.12 111 ALA A N 1
ATOM 928 C CA . ALA A 1 111 ? 25.341 -3.482 -13.397 1.00 88.12 111 ALA A CA 1
ATOM 929 C C . ALA A 1 111 ? 24.336 -3.434 -12.241 1.00 88.12 111 ALA A C 1
ATOM 931 O O . ALA A 1 111 ? 23.220 -3.944 -12.367 1.00 88.12 111 ALA A O 1
ATOM 932 N N . TYR A 1 112 ? 24.727 -2.794 -11.135 1.00 79.19 112 TYR A N 1
ATOM 933 C CA . TYR A 1 112 ? 23.876 -2.636 -9.950 1.00 79.19 112 TYR A CA 1
ATOM 934 C C . TYR A 1 112 ? 22.698 -1.678 -10.206 1.00 79.19 112 TYR A C 1
ATOM 936 O O . TYR A 1 112 ? 21.569 -1.979 -9.837 1.00 79.19 112 TYR A O 1
ATOM 944 N N . PHE A 1 113 ? 22.953 -0.569 -10.909 1.00 84.31 113 PHE A N 1
ATOM 945 C CA . PHE A 1 113 ? 21.931 0.321 -11.464 1.00 84.31 113 PHE A CA 1
ATOM 946 C C . PHE A 1 113 ? 22.132 0.421 -12.980 1.00 84.31 113 PHE A C 1
ATOM 948 O O . PHE A 1 113 ? 22.942 1.232 -13.431 1.00 84.31 113 PHE A O 1
ATOM 955 N N . PRO A 1 114 ? 21.475 -0.436 -13.779 1.00 90.62 114 PRO A N 1
ATOM 956 C CA . PRO A 1 114 ? 21.651 -0.425 -15.225 1.00 90.62 114 PRO A CA 1
ATOM 957 C C . PRO A 1 114 ? 21.144 0.880 -15.847 1.00 90.62 114 PRO A C 1
ATOM 959 O O . PRO A 1 114 ? 20.076 1.382 -15.497 1.00 90.62 114 PRO A O 1
ATOM 962 N N . GLU A 1 115 ? 21.911 1.410 -16.798 1.00 91.25 115 GLU A N 1
ATOM 963 C CA . GLU A 1 115 ? 21.604 2.632 -17.541 1.00 91.25 115 GLU A CA 1
ATOM 964 C C . GLU A 1 115 ? 22.197 2.575 -18.955 1.00 91.25 115 GLU A C 1
ATOM 966 O O . GLU A 1 115 ? 23.174 1.868 -19.207 1.00 91.25 115 GLU A O 1
ATOM 971 N N . TYR A 1 116 ? 21.628 3.342 -19.890 1.00 94.31 116 TYR A N 1
ATOM 972 C CA . TYR A 1 116 ? 22.076 3.342 -21.289 1.00 94.31 116 TYR A CA 1
ATOM 973 C C . TYR A 1 116 ? 23.517 3.807 -21.472 1.00 94.31 116 TYR A C 1
ATOM 975 O O . TYR A 1 116 ? 24.207 3.356 -22.387 1.00 94.31 116 TYR A O 1
ATOM 983 N N . GLN A 1 117 ? 23.969 4.713 -20.605 1.00 91.19 117 GLN A N 1
ATOM 984 C CA . GLN A 1 117 ? 25.242 5.404 -20.749 1.00 91.19 117 GLN A CA 1
ATOM 985 C C . GLN A 1 117 ? 26.455 4.472 -20.624 1.00 91.19 117 GLN A C 1
ATOM 987 O O . GLN A 1 117 ? 27.451 4.678 -21.318 1.00 91.19 117 GLN A O 1
ATOM 992 N N . ILE A 1 118 ? 26.363 3.449 -19.769 1.00 89.81 118 ILE A N 1
ATOM 993 C CA . ILE A 1 118 ? 27.470 2.529 -19.465 1.00 89.81 118 ILE A CA 1
ATOM 994 C C . ILE A 1 118 ? 27.515 1.299 -20.378 1.00 89.81 118 ILE A C 1
ATOM 996 O O . ILE A 1 118 ? 28.492 0.556 -20.350 1.00 89.81 118 ILE A O 1
ATOM 1000 N N . MET A 1 119 ? 26.471 1.065 -21.177 1.00 94.62 119 MET A N 1
ATOM 1001 C CA . MET A 1 119 ? 26.400 -0.100 -22.058 1.00 94.62 119 MET A CA 1
ATOM 1002 C C . MET A 1 119 ? 27.253 0.091 -23.318 1.00 94.62 119 MET A C 1
ATOM 1004 O O . MET A 1 119 ? 27.384 1.200 -23.835 1.00 94.62 119 MET A O 1
ATOM 1008 N N . SER A 1 120 ? 27.824 -0.985 -23.857 1.00 95.56 120 SER A N 1
ATOM 1009 C CA . SER A 1 120 ? 28.488 -0.998 -25.166 1.00 95.56 120 SER A CA 1
ATOM 1010 C C . SER A 1 120 ? 27.474 -0.920 -26.319 1.00 95.56 120 SER A C 1
ATOM 1012 O O . SER A 1 120 ? 26.263 -1.015 -26.112 1.00 95.56 120 SER A O 1
ATOM 1014 N N . TYR A 1 121 ? 27.956 -0.749 -27.556 1.00 95.19 121 TYR A N 1
ATOM 1015 C CA . TYR A 1 121 ? 27.095 -0.797 -28.746 1.00 95.19 121 TYR A CA 1
ATOM 1016 C C . TYR A 1 121 ? 26.338 -2.131 -28.832 1.00 95.19 121 TYR A C 1
ATOM 1018 O O . TYR A 1 121 ? 25.117 -2.140 -28.929 1.00 95.19 121 TYR A O 1
ATOM 1026 N N . GLU A 1 122 ? 27.047 -3.253 -28.711 1.00 96.56 122 GLU A N 1
ATOM 1027 C CA . GLU A 1 122 ? 26.475 -4.603 -28.790 1.00 96.56 122 GLU A CA 1
ATOM 1028 C C . GLU A 1 122 ? 25.492 -4.876 -27.647 1.00 96.56 122 GLU A C 1
ATOM 1030 O O . GLU A 1 122 ? 24.449 -5.493 -27.860 1.00 96.56 122 GLU A O 1
ATOM 1035 N N . GLN A 1 123 ? 25.779 -4.368 -26.444 1.00 97.94 123 GLN A N 1
ATOM 1036 C CA . GLN A 1 123 ? 24.880 -4.480 -25.296 1.00 97.94 123 GLN A CA 1
ATOM 1037 C C . GLN A 1 123 ? 23.582 -3.692 -25.499 1.00 97.94 123 GLN A C 1
ATOM 1039 O O . GLN A 1 123 ? 22.519 -4.188 -25.134 1.00 97.94 123 GLN A O 1
ATOM 1044 N N . LEU A 1 124 ? 23.647 -2.498 -26.099 1.00 98.19 124 LEU A N 1
ATOM 1045 C CA . LEU A 1 124 ? 22.458 -1.718 -26.455 1.00 98.19 124 LEU A CA 1
ATOM 1046 C C . LEU A 1 124 ? 21.621 -2.434 -27.520 1.00 98.19 124 LEU A C 1
ATOM 1048 O O . LEU A 1 124 ? 20.415 -2.576 -27.340 1.00 98.19 124 LEU A O 1
ATOM 1052 N N . ARG A 1 125 ? 22.257 -2.937 -28.587 1.00 97.88 125 ARG A N 1
ATOM 1053 C CA . ARG A 1 125 ? 21.576 -3.725 -29.630 1.00 97.88 125 ARG A CA 1
ATOM 1054 C C . ARG A 1 125 ? 20.893 -4.971 -29.044 1.00 97.88 125 ARG A C 1
ATOM 1056 O O . ARG A 1 125 ? 19.731 -5.251 -29.336 1.00 97.88 125 ARG A O 1
ATOM 1063 N N . THR A 1 126 ? 21.594 -5.682 -28.154 1.00 98.06 126 THR A N 1
ATOM 1064 C CA . THR A 1 126 ? 21.069 -6.858 -27.432 1.00 98.06 126 THR A CA 1
ATOM 1065 C C . THR A 1 126 ? 19.847 -6.482 -26.588 1.00 98.06 126 THR A C 1
ATOM 1067 O O . THR A 1 126 ? 18.809 -7.140 -26.673 1.00 98.06 126 THR A O 1
ATOM 1070 N N . TYR A 1 127 ? 19.939 -5.397 -25.810 1.00 98.38 127 TYR A N 1
ATOM 1071 C CA . TYR A 1 127 ? 18.837 -4.908 -24.984 1.00 98.38 127 TYR A CA 1
ATOM 1072 C C . TYR A 1 127 ? 17.601 -4.549 -25.810 1.00 98.38 127 TYR A C 1
ATOM 1074 O O . TYR A 1 127 ? 16.510 -5.033 -25.511 1.00 98.38 127 TYR A O 1
ATOM 1082 N N . PHE A 1 128 ? 17.759 -3.717 -26.843 1.00 98.38 128 PHE A N 1
ATOM 1083 C CA . PHE A 1 128 ? 16.624 -3.248 -27.635 1.00 98.38 128 PHE A CA 1
ATOM 1084 C C . PHE A 1 128 ? 15.953 -4.386 -28.403 1.00 98.38 128 PHE A C 1
ATOM 1086 O O . PHE A 1 128 ? 14.728 -4.436 -28.439 1.00 98.38 128 PHE A O 1
ATOM 1093 N N . THR A 1 129 ? 16.721 -5.366 -28.885 1.00 98.25 129 THR A N 1
ATOM 1094 C CA . THR A 1 129 ? 16.165 -6.576 -29.512 1.00 98.25 129 THR A CA 1
ATOM 1095 C C . THR A 1 129 ? 15.339 -7.395 -28.519 1.00 98.25 129 THR A C 1
ATOM 1097 O O . THR A 1 129 ? 14.214 -7.815 -28.808 1.00 98.25 129 THR A O 1
ATOM 1100 N N . TRP A 1 130 ? 15.861 -7.594 -27.303 1.00 98.31 130 TRP A N 1
ATOM 1101 C CA . TRP A 1 130 ? 15.129 -8.288 -26.244 1.00 98.31 130 TRP A CA 1
ATOM 1102 C C . TRP A 1 130 ? 13.860 -7.527 -25.834 1.00 98.31 130 TRP A C 1
ATOM 1104 O O . TRP A 1 130 ? 12.787 -8.124 -25.759 1.00 98.31 130 TRP A O 1
ATOM 1114 N N . ARG A 1 131 ? 13.949 -6.205 -25.647 1.00 97.88 131 ARG A N 1
ATOM 1115 C CA . ARG A 1 131 ? 12.814 -5.321 -25.341 1.00 97.88 131 ARG A CA 1
ATOM 1116 C C . ARG A 1 131 ? 11.733 -5.388 -26.419 1.00 97.88 131 ARG A C 1
ATOM 1118 O O . ARG A 1 131 ? 10.555 -5.475 -26.076 1.00 97.88 131 ARG A O 1
ATOM 1125 N N . THR A 1 132 ? 12.107 -5.395 -27.699 1.00 97.94 132 THR A N 1
ATOM 1126 C CA . THR A 1 132 ? 11.172 -5.583 -28.819 1.00 97.94 132 THR A CA 1
ATOM 1127 C C . THR A 1 132 ? 10.444 -6.921 -28.713 1.00 97.94 132 THR A C 1
ATOM 1129 O O . THR A 1 132 ? 9.221 -6.963 -28.830 1.00 97.94 132 THR A O 1
ATOM 1132 N N . CYS A 1 133 ? 11.155 -8.012 -28.413 1.00 97.12 133 CYS A N 1
ATOM 1133 C CA . CYS A 1 133 ? 10.528 -9.322 -28.210 1.00 97.12 133 CYS A CA 1
ATOM 1134 C C . CYS A 1 133 ? 9.541 -9.315 -27.032 1.00 97.12 133 CYS A C 1
ATOM 1136 O O . CYS A 1 133 ? 8.421 -9.805 -27.174 1.00 97.12 133 CYS A O 1
ATOM 1138 N N . VAL A 1 134 ? 9.924 -8.718 -25.898 1.00 97.06 134 VAL A N 1
ATOM 1139 C CA . VAL A 1 134 ? 9.076 -8.610 -24.698 1.00 97.06 134 VAL A CA 1
ATOM 1140 C C . VAL A 1 134 ? 7.802 -7.821 -24.991 1.00 97.06 134 VAL A C 1
ATOM 1142 O O . VAL A 1 134 ? 6.714 -8.271 -24.645 1.00 97.06 134 VAL A O 1
ATOM 1145 N N . ARG A 1 135 ? 7.906 -6.682 -25.684 1.00 95.38 135 ARG A N 1
ATOM 1146 C CA . ARG A 1 135 ? 6.743 -5.866 -26.075 1.00 95.38 135 ARG A CA 1
ATOM 1147 C C . ARG A 1 135 ? 5.802 -6.575 -27.048 1.00 95.38 135 ARG A C 1
ATOM 1149 O O . ARG A 1 135 ? 4.613 -6.283 -27.058 1.00 95.38 135 ARG A O 1
ATOM 1156 N N . ARG A 1 136 ? 6.316 -7.535 -27.821 1.00 95.38 136 ARG A N 1
ATOM 1157 C CA . ARG A 1 136 ? 5.535 -8.424 -28.697 1.00 95.38 136 ARG A CA 1
ATOM 1158 C C . ARG A 1 136 ? 5.014 -9.681 -27.979 1.00 95.38 136 ARG A C 1
ATOM 1160 O O . ARG A 1 136 ? 4.45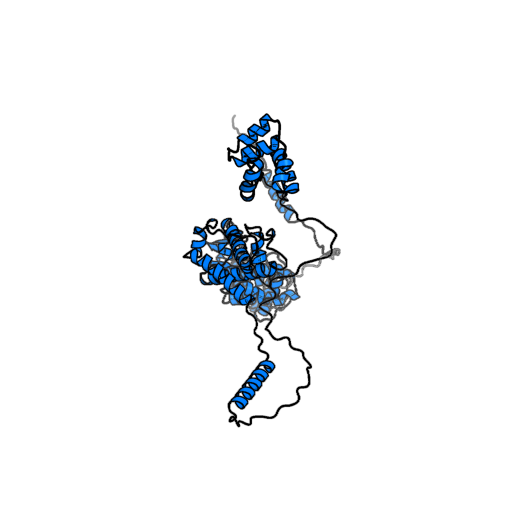2 -10.555 -28.630 1.00 95.38 136 ARG A O 1
ATOM 1167 N N . GLY A 1 137 ? 5.204 -9.793 -26.662 1.00 94.00 137 GLY A N 1
ATOM 1168 C CA . GLY A 1 137 ? 4.712 -10.903 -25.839 1.00 94.00 137 GLY A CA 1
ATOM 1169 C C . GLY A 1 137 ? 5.641 -12.119 -25.751 1.00 94.00 137 GLY A C 1
ATOM 1170 O O . GLY A 1 137 ? 5.260 -13.129 -25.173 1.00 94.00 137 GLY A O 1
ATOM 1171 N N . SER A 1 138 ? 6.861 -12.049 -26.294 1.00 95.25 138 SER A N 1
ATOM 1172 C CA . SER A 1 138 ? 7.850 -13.134 -26.229 1.00 95.25 138 SER A CA 1
ATOM 1173 C C . SER A 1 138 ? 8.965 -12.801 -25.235 1.00 95.25 138 SER A C 1
ATOM 1175 O O . SER A 1 138 ? 9.986 -12.212 -25.606 1.00 95.25 138 SER A O 1
ATOM 1177 N N . VAL A 1 139 ? 8.827 -13.250 -23.988 1.00 95.50 139 VAL A N 1
ATOM 1178 C CA . VAL A 1 139 ? 9.858 -13.088 -22.952 1.00 95.50 139 VAL A CA 1
ATOM 1179 C C . VAL A 1 139 ? 10.860 -14.245 -23.011 1.00 95.50 139 VAL A C 1
ATOM 1181 O O . VAL A 1 139 ? 10.494 -15.413 -22.931 1.00 95.50 139 VAL A O 1
ATOM 1184 N N . LYS A 1 140 ? 12.150 -13.925 -23.152 1.00 94.25 140 LYS A N 1
ATOM 1185 C CA . LYS A 1 140 ? 13.256 -14.901 -23.129 1.00 94.25 140 LYS A CA 1
ATOM 1186 C C . LYS A 1 140 ? 14.198 -14.605 -21.965 1.00 94.25 140 LYS A C 1
ATOM 1188 O O . LYS A 1 140 ? 14.347 -13.448 -21.571 1.00 94.25 140 LYS A O 1
ATOM 1193 N N . LYS A 1 141 ? 14.885 -15.631 -21.455 1.00 95.88 141 LYS A N 1
ATOM 1194 C CA . LYS A 1 141 ? 15.942 -15.461 -20.445 1.00 95.88 141 LYS A CA 1
ATOM 1195 C C . LYS A 1 141 ? 17.046 -14.536 -20.976 1.00 95.88 141 LYS A C 1
ATOM 1197 O O . LYS A 1 141 ? 17.532 -14.733 -22.087 1.00 95.88 141 LYS A O 1
ATOM 1202 N N . THR A 1 142 ? 17.453 -13.559 -20.170 1.00 95.44 142 THR A N 1
ATOM 1203 C CA . THR A 1 142 ? 18.512 -12.591 -20.492 1.00 95.44 142 THR A CA 1
ATOM 1204 C C . THR A 1 142 ? 19.333 -12.240 -19.242 1.00 95.44 142 THR A C 1
ATOM 1206 O O . THR A 1 142 ? 19.113 -12.796 -18.162 1.00 95.44 142 THR A O 1
ATOM 1209 N N . CYS A 1 143 ? 20.305 -11.336 -19.357 1.00 95.25 143 CYS A N 1
ATOM 1210 C CA . CYS A 1 143 ? 21.005 -10.806 -18.191 1.00 95.25 143 CYS A CA 1
ATOM 1211 C C . CYS A 1 143 ? 20.052 -9.996 -17.304 1.00 95.25 143 CYS A C 1
ATOM 1213 O O . CYS A 1 143 ? 19.289 -9.161 -17.786 1.00 95.25 143 CYS A O 1
ATOM 1215 N N . PHE A 1 144 ? 20.128 -10.194 -15.988 1.00 94.19 144 PHE A N 1
ATOM 1216 C CA . PHE A 1 144 ? 19.178 -9.600 -15.043 1.00 94.19 144 PHE A CA 1
ATOM 1217 C C . PHE A 1 144 ? 19.144 -8.063 -15.096 1.00 94.19 144 PHE A C 1
ATOM 1219 O O . PHE A 1 144 ? 18.079 -7.459 -14.993 1.00 94.19 144 PHE A O 1
ATOM 1226 N N . SER A 1 145 ? 20.287 -7.430 -15.373 1.00 95.81 145 SER A N 1
ATOM 1227 C CA . SER A 1 145 ? 20.394 -5.980 -15.563 1.00 95.81 145 SER A CA 1
ATOM 1228 C C . SER A 1 145 ? 19.578 -5.450 -16.752 1.00 95.81 145 SER A C 1
ATOM 1230 O O . SER A 1 145 ? 19.085 -4.329 -16.680 1.00 95.81 145 SER A O 1
ATOM 1232 N N . TYR A 1 146 ? 19.361 -6.236 -17.812 1.00 97.75 146 TYR A N 1
ATOM 1233 C CA . TYR A 1 146 ? 18.466 -5.837 -18.908 1.00 97.75 146 TYR A CA 1
ATOM 1234 C C . TYR A 1 146 ? 16.996 -5.839 -18.487 1.00 97.75 146 TYR A C 1
ATOM 1236 O O . TYR A 1 146 ? 16.244 -4.946 -18.868 1.00 97.75 146 TYR A O 1
ATOM 1244 N N . VAL A 1 147 ? 16.596 -6.794 -17.646 1.00 97.38 147 VAL A N 1
ATOM 1245 C CA . VAL A 1 147 ? 15.233 -6.850 -17.100 1.00 97.38 147 VAL A CA 1
ATOM 1246 C C . VAL A 1 147 ? 14.964 -5.637 -16.216 1.00 97.38 147 VAL A C 1
ATOM 1248 O O . VAL A 1 147 ? 13.935 -4.985 -16.366 1.00 97.38 147 VAL A O 1
ATOM 1251 N N . PHE A 1 148 ? 15.916 -5.287 -15.345 1.00 96.38 148 PHE A N 1
ATOM 1252 C CA . PHE A 1 148 ? 15.837 -4.083 -14.513 1.00 96.38 148 PHE A CA 1
ATOM 1253 C C . PHE A 1 148 ? 15.733 -2.818 -15.361 1.00 96.38 148 PHE A C 1
ATOM 1255 O O . PHE A 1 148 ? 14.903 -1.967 -15.065 1.00 96.38 148 PHE A O 1
ATOM 1262 N N . LEU A 1 149 ? 16.519 -2.714 -16.435 1.00 97.00 149 LEU A N 1
ATOM 1263 C CA . LEU A 1 149 ? 16.465 -1.571 -17.344 1.00 97.00 149 LEU A CA 1
ATOM 1264 C C . LEU A 1 149 ? 15.070 -1.398 -17.969 1.00 97.00 149 LEU A C 1
ATOM 1266 O O . LEU A 1 149 ? 14.542 -0.289 -17.992 1.00 97.00 149 LEU A O 1
ATOM 1270 N N . TYR A 1 150 ? 14.440 -2.497 -18.395 1.00 98.00 150 TYR A N 1
ATOM 1271 C CA . TYR A 1 150 ? 13.079 -2.467 -18.934 1.00 98.00 150 TYR A CA 1
ATOM 1272 C C . TYR A 1 150 ? 12.026 -2.139 -17.874 1.00 98.00 150 TYR A C 1
ATOM 1274 O O . TYR A 1 150 ? 11.113 -1.357 -18.127 1.00 98.00 150 TYR A O 1
ATOM 1282 N N . ILE A 1 151 ? 12.167 -2.664 -16.657 1.00 97.81 151 ILE A N 1
ATOM 1283 C CA . ILE A 1 151 ? 11.296 -2.277 -15.542 1.00 97.81 151 ILE A CA 1
ATOM 1284 C C . ILE A 1 151 ? 11.456 -0.783 -15.239 1.00 97.81 151 ILE A C 1
ATOM 1286 O O . ILE A 1 151 ? 10.461 -0.099 -15.018 1.00 97.81 151 ILE A O 1
ATOM 1290 N N . TYR A 1 152 ? 12.679 -0.247 -15.297 1.00 97.25 152 TYR A N 1
ATOM 1291 C CA . TYR A 1 152 ? 12.928 1.182 -15.124 1.00 97.25 152 TYR A CA 1
ATOM 1292 C C . TYR A 1 152 ? 12.249 2.021 -16.211 1.00 97.25 152 TYR A C 1
ATOM 1294 O O . TYR A 1 152 ? 11.739 3.096 -15.917 1.00 97.25 152 TYR A O 1
ATOM 1302 N N . GLU A 1 153 ? 12.175 1.546 -17.454 1.00 97.31 153 GLU A N 1
ATOM 1303 C CA . GLU A 1 153 ? 11.340 2.198 -18.469 1.00 97.31 153 GLU A CA 1
ATOM 1304 C C . GLU A 1 153 ? 9.858 2.218 -18.060 1.00 97.31 153 GLU A C 1
ATOM 1306 O O . GLU A 1 153 ? 9.232 3.280 -18.076 1.00 97.31 153 GLU A O 1
ATOM 1311 N N . LEU A 1 154 ? 9.308 1.073 -17.640 1.00 97.50 154 LEU A N 1
ATOM 1312 C CA . LEU A 1 154 ? 7.891 0.942 -17.282 1.00 97.50 154 LEU A CA 1
ATOM 1313 C C . LEU A 1 154 ? 7.491 1.797 -16.070 1.00 97.50 154 LEU A C 1
ATOM 1315 O O . LEU A 1 154 ? 6.464 2.469 -16.122 1.00 97.50 154 LEU A O 1
ATOM 1319 N N . ILE A 1 155 ? 8.300 1.842 -15.003 1.00 95.88 155 ILE A N 1
ATOM 1320 C CA . ILE A 1 155 ? 7.999 2.676 -13.819 1.00 95.88 155 ILE A CA 1
ATOM 1321 C C . ILE A 1 155 ? 8.012 4.180 -14.137 1.00 95.88 155 ILE A C 1
ATOM 1323 O O . ILE A 1 155 ? 7.411 4.965 -13.410 1.00 95.88 155 ILE A O 1
ATOM 1327 N N . ASN A 1 156 ? 8.692 4.583 -15.216 1.00 94.94 156 ASN A N 1
ATOM 1328 C CA . ASN A 1 156 ? 8.687 5.952 -15.736 1.00 94.94 156 ASN A CA 1
ATOM 1329 C C . ASN A 1 156 ? 7.629 6.167 -16.833 1.00 94.94 156 ASN A C 1
ATOM 1331 O O . ASN A 1 156 ? 7.654 7.198 -17.503 1.00 94.94 156 ASN A O 1
ATOM 1335 N N . ASN A 1 157 ? 6.715 5.213 -17.030 1.00 94.75 157 ASN A N 1
ATOM 1336 C CA . ASN A 1 157 ? 5.669 5.251 -18.050 1.00 94.75 157 ASN A CA 1
ATOM 1337 C C . ASN A 1 157 ? 6.205 5.406 -19.487 1.00 94.75 157 ASN A C 1
ATOM 1339 O O . ASN A 1 157 ? 5.600 6.086 -20.314 1.00 94.75 157 ASN A O 1
ATOM 1343 N N . ILE A 1 158 ? 7.343 4.780 -19.802 1.00 95.38 158 ILE A N 1
ATOM 1344 C CA . ILE A 1 158 ? 7.909 4.790 -21.157 1.00 95.38 158 ILE A CA 1
ATOM 1345 C C . ILE A 1 158 ? 7.321 3.645 -21.987 1.00 95.38 158 ILE A C 1
ATOM 1347 O O . ILE A 1 158 ? 7.427 2.470 -21.626 1.00 95.38 158 ILE A O 1
ATOM 1351 N N . GLY A 1 159 ? 6.746 3.985 -23.141 1.00 92.38 159 GLY A N 1
ATOM 1352 C CA . GLY A 1 159 ? 6.144 3.034 -24.074 1.00 92.38 159 GLY A CA 1
ATOM 1353 C C . GLY A 1 159 ? 4.819 2.443 -23.597 1.00 92.38 159 GLY A C 1
ATOM 1354 O O . GLY A 1 159 ? 4.493 1.326 -24.002 1.00 92.38 159 GLY A O 1
ATOM 1355 N N . VAL A 1 160 ? 4.095 3.158 -22.730 1.00 94.06 160 VAL A N 1
ATOM 1356 C CA . VAL A 1 160 ? 2.748 2.817 -22.239 1.00 94.06 160 VAL A CA 1
ATOM 1357 C C . VAL A 1 160 ? 1.813 4.011 -22.417 1.00 94.06 160 VAL A C 1
ATOM 1359 O O . VAL A 1 160 ? 2.256 5.159 -22.367 1.00 94.06 160 VAL A O 1
ATOM 1362 N N . THR A 1 161 ? 0.526 3.754 -22.632 1.00 91.19 161 THR A N 1
ATOM 1363 C CA . THR A 1 161 ? -0.490 4.788 -22.853 1.00 91.19 161 THR A CA 1
ATOM 1364 C C . THR A 1 161 ? -0.971 5.409 -21.550 1.00 91.19 161 THR A C 1
ATOM 1366 O O . THR A 1 161 ? -1.206 6.614 -21.493 1.00 91.19 161 THR A O 1
ATOM 1369 N N . ASP A 1 162 ? -1.122 4.595 -20.503 1.00 91.31 162 ASP A N 1
ATOM 1370 C CA . ASP A 1 162 ? -1.588 5.027 -19.189 1.00 91.31 162 ASP A CA 1
ATOM 1371 C C . ASP A 1 162 ? -1.044 4.144 -18.051 1.00 91.31 162 ASP A C 1
ATOM 1373 O O . ASP A 1 162 ? -0.352 3.142 -18.265 1.00 91.31 162 ASP A O 1
ATOM 1377 N N . GLY A 1 163 ? -1.377 4.527 -16.814 1.00 91.69 163 GLY A N 1
ATOM 1378 C CA . GLY A 1 163 ? -0.976 3.789 -15.621 1.00 91.69 163 GLY A CA 1
ATOM 1379 C C . GLY A 1 163 ? -1.550 2.369 -15.547 1.00 91.69 163 GLY A C 1
ATOM 1380 O O . GLY A 1 163 ? -0.890 1.474 -15.029 1.00 91.69 163 GLY A O 1
ATOM 1381 N N . ARG A 1 164 ? -2.755 2.106 -16.073 1.00 94.38 164 ARG A N 1
ATOM 1382 C CA . ARG A 1 164 ? -3.348 0.754 -16.043 1.00 94.38 164 ARG A CA 1
ATOM 1383 C C . ARG A 1 164 ? -2.571 -0.185 -16.960 1.00 94.38 164 ARG A C 1
ATOM 1385 O O . ARG A 1 164 ? -2.255 -1.302 -16.549 1.00 94.38 164 ARG A O 1
ATOM 1392 N N . GLU A 1 165 ? -2.212 0.277 -18.155 1.00 95.75 165 GLU A N 1
ATOM 1393 C CA . GLU A 1 165 ? -1.358 -0.481 -19.066 1.00 95.75 165 GLU A CA 1
ATOM 1394 C C . GLU A 1 165 ? 0.029 -0.718 -18.455 1.00 95.75 165 GLU A C 1
ATOM 1396 O O . GLU A 1 165 ? 0.520 -1.848 -18.466 1.00 95.75 165 GLU A O 1
ATOM 1401 N N . GLY A 1 166 ? 0.648 0.309 -17.867 1.00 96.25 166 GLY A N 1
ATOM 1402 C CA . GLY A 1 166 ? 1.956 0.159 -17.229 1.00 96.25 166 GLY A CA 1
ATOM 1403 C C . GLY A 1 166 ? 1.951 -0.831 -16.063 1.00 96.25 166 GLY A C 1
ATOM 1404 O O . GLY A 1 166 ? 2.836 -1.687 -15.993 1.00 96.25 166 GLY A O 1
ATOM 1405 N N . LEU A 1 167 ? 0.915 -0.812 -15.216 1.00 96.81 167 LEU A N 1
ATOM 1406 C CA . LEU A 1 167 ? 0.736 -1.799 -14.146 1.00 96.81 167 LEU A CA 1
ATOM 1407 C C . LEU A 1 167 ? 0.576 -3.215 -14.717 1.00 96.81 167 LEU A C 1
ATOM 1409 O O . LEU A 1 167 ? 1.230 -4.146 -14.249 1.00 96.81 167 LEU A O 1
ATOM 1413 N N . SER A 1 168 ? -0.249 -3.374 -15.755 1.00 96.12 168 SER A N 1
ATOM 1414 C CA . SER A 1 168 ? -0.452 -4.664 -16.422 1.00 96.12 168 SER A CA 1
ATOM 1415 C C . SER A 1 168 ? 0.851 -5.216 -17.011 1.00 96.12 168 SER A C 1
ATOM 1417 O O . SER A 1 168 ? 1.175 -6.387 -16.806 1.00 96.12 168 SER A O 1
ATOM 1419 N N . ARG A 1 169 ? 1.656 -4.371 -17.669 1.00 97.19 169 ARG A N 1
ATOM 1420 C CA . ARG A 1 169 ? 2.958 -4.771 -18.223 1.00 97.19 169 ARG A CA 1
ATOM 1421 C C . ARG A 1 169 ? 3.983 -5.108 -17.141 1.00 97.19 169 ARG A C 1
ATOM 1423 O O . ARG A 1 169 ? 4.732 -6.065 -17.327 1.00 97.19 169 ARG A O 1
ATOM 1430 N N . LEU A 1 170 ? 4.002 -4.382 -16.016 1.00 97.69 170 LEU A N 1
ATOM 1431 C CA . LEU A 1 170 ? 4.842 -4.704 -14.852 1.00 97.69 170 LEU A CA 1
ATOM 1432 C C . LEU A 1 170 ? 4.493 -6.084 -14.274 1.00 97.69 170 LEU A C 1
ATOM 1434 O O . LEU A 1 170 ? 5.385 -6.891 -14.017 1.00 97.69 170 LEU A O 1
ATOM 1438 N N . LEU A 1 171 ? 3.203 -6.383 -14.115 1.00 97.06 171 LEU A N 1
ATOM 1439 C CA . LEU A 1 171 ? 2.744 -7.690 -13.640 1.00 97.06 171 LEU A CA 1
ATOM 1440 C C . LEU A 1 171 ? 3.048 -8.800 -14.654 1.00 97.06 171 LEU A C 1
ATOM 1442 O O . LEU A 1 171 ? 3.510 -9.871 -14.268 1.00 97.06 171 LEU A O 1
ATOM 1446 N N . SER A 1 172 ? 2.864 -8.538 -15.950 1.00 96.50 172 SER A N 1
ATOM 1447 C CA . SER A 1 172 ? 3.173 -9.492 -17.020 1.00 96.50 172 SER A CA 1
ATOM 1448 C C . SER A 1 172 ? 4.656 -9.865 -17.044 1.00 96.50 172 SER A C 1
ATOM 1450 O O . SER A 1 172 ? 4.975 -11.051 -16.971 1.00 96.50 172 SER A O 1
ATOM 1452 N N . ILE A 1 173 ? 5.573 -8.887 -17.059 1.00 97.00 173 ILE A N 1
ATOM 1453 C CA . ILE A 1 173 ? 7.011 -9.197 -17.051 1.00 97.00 173 ILE A CA 1
ATOM 1454 C C . ILE A 1 173 ? 7.423 -9.918 -15.768 1.00 97.00 173 ILE A C 1
ATOM 1456 O O . ILE A 1 173 ? 8.273 -10.805 -15.812 1.00 97.00 173 ILE A O 1
ATOM 1460 N N . TRP A 1 174 ? 6.804 -9.590 -14.630 1.00 96.69 174 TRP A N 1
ATOM 1461 C CA . TRP A 1 174 ? 7.059 -10.301 -13.385 1.00 96.69 174 TRP A CA 1
ATOM 1462 C C . TRP A 1 174 ? 6.660 -11.778 -13.497 1.00 96.69 174 TRP A C 1
ATOM 1464 O O . TRP A 1 174 ? 7.501 -12.646 -13.264 1.00 96.69 174 TRP A O 1
ATOM 1474 N N . ARG A 1 175 ? 5.427 -12.073 -13.930 1.00 96.00 175 ARG A N 1
ATOM 1475 C CA . ARG A 1 175 ? 4.919 -13.445 -14.113 1.00 96.00 175 ARG A CA 1
ATOM 1476 C C . ARG A 1 175 ? 5.785 -14.276 -15.054 1.00 96.00 175 ARG A C 1
ATOM 1478 O O . ARG A 1 175 ? 6.164 -15.389 -14.700 1.00 96.00 175 ARG A O 1
ATOM 1485 N N . GLU A 1 176 ? 6.145 -13.717 -16.203 1.00 96.00 176 GLU A N 1
ATOM 1486 C CA . GLU A 1 176 ? 6.942 -14.418 -17.213 1.00 96.00 176 GLU A CA 1
ATOM 1487 C C . GLU A 1 176 ? 8.396 -14.651 -16.770 1.00 96.00 176 GLU A C 1
ATOM 1489 O O . GLU A 1 176 ? 9.030 -15.615 -17.199 1.00 96.00 176 GLU A O 1
ATOM 1494 N N . TYR A 1 177 ? 8.951 -13.790 -15.905 1.00 95.38 177 TYR A N 1
ATOM 1495 C CA . TYR A 1 177 ? 10.370 -13.852 -15.539 1.00 95.38 177 TYR A CA 1
ATOM 1496 C C . TYR A 1 177 ? 10.669 -14.554 -14.204 1.00 95.38 177 TYR A C 1
ATOM 1498 O O . TYR A 1 177 ? 11.801 -15.001 -13.995 1.00 95.38 177 TYR A O 1
ATOM 1506 N N . VAL A 1 178 ? 9.680 -14.725 -13.315 1.00 93.69 178 VAL A N 1
ATOM 1507 C CA . VAL A 1 178 ? 9.829 -15.496 -12.058 1.00 93.69 178 VAL A CA 1
ATOM 1508 C C . VAL A 1 178 ? 10.412 -16.904 -12.266 1.00 93.69 178 VAL A C 1
ATOM 1510 O O . VAL A 1 178 ? 11.277 -17.282 -11.469 1.00 93.69 178 VAL A O 1
ATOM 1513 N N . PRO A 1 179 ? 10.026 -17.679 -13.305 1.00 94.19 179 PRO A N 1
ATOM 1514 C CA . PRO A 1 179 ? 10.620 -18.993 -13.564 1.00 94.19 179 PRO A CA 1
ATOM 1515 C C . PRO A 1 179 ? 12.131 -18.953 -13.830 1.00 94.19 179 PRO A C 1
ATOM 1517 O O . PRO A 1 179 ? 12.823 -19.936 -13.570 1.00 94.19 179 PRO A O 1
ATOM 1520 N N . TYR A 1 180 ? 12.654 -17.832 -14.340 1.00 94.44 180 TYR A N 1
ATOM 1521 C CA . TYR A 1 180 ? 14.079 -17.668 -14.624 1.00 94.44 180 TYR A CA 1
ATOM 1522 C C . TYR A 1 180 ? 14.865 -17.131 -13.427 1.00 94.44 180 TYR A C 1
ATOM 1524 O O . TYR A 1 180 ? 15.994 -17.570 -13.215 1.00 94.44 180 TYR A O 1
ATOM 1532 N N . GLU A 1 181 ? 14.299 -16.185 -12.670 1.00 93.69 181 GLU A N 1
ATOM 1533 C CA . GLU A 1 181 ? 14.979 -15.527 -11.550 1.00 93.69 181 GLU A CA 1
ATOM 1534 C C . GLU A 1 181 ? 13.990 -15.119 -10.444 1.00 93.69 181 GLU A C 1
ATOM 1536 O O . GLU A 1 181 ? 13.427 -14.021 -10.448 1.00 93.69 181 GLU A O 1
ATOM 1541 N N . ARG A 1 182 ? 13.817 -15.983 -9.433 1.00 92.06 182 ARG A N 1
ATOM 1542 C CA . ARG A 1 182 ? 12.891 -15.737 -8.308 1.00 92.06 182 ARG A CA 1
ATOM 1543 C C . ARG A 1 182 ? 13.225 -14.486 -7.492 1.00 92.06 182 ARG A C 1
ATOM 1545 O O . ARG A 1 182 ? 12.323 -13.889 -6.908 1.00 92.06 182 ARG A O 1
ATOM 1552 N N . LYS A 1 183 ? 14.495 -14.056 -7.461 1.00 92.25 183 LYS A N 1
ATOM 1553 C CA . LYS A 1 183 ? 14.923 -12.852 -6.721 1.00 92.25 183 LYS A CA 1
ATOM 1554 C C . LYS A 1 183 ? 14.217 -11.584 -7.197 1.00 92.25 183 LYS A C 1
ATOM 1556 O O . LYS A 1 183 ? 14.123 -10.633 -6.426 1.00 92.25 183 LYS A O 1
ATOM 1561 N N . LEU A 1 184 ? 13.693 -11.575 -8.428 1.00 93.25 184 LEU A N 1
ATOM 1562 C CA . LEU A 1 184 ? 12.917 -10.461 -8.968 1.00 93.25 184 LEU A CA 1
ATOM 1563 C C . LEU A 1 184 ? 11.709 -10.106 -8.089 1.00 93.25 184 LEU A C 1
ATOM 1565 O O . LEU A 1 184 ? 11.386 -8.928 -7.955 1.00 93.25 184 LEU A O 1
ATOM 1569 N N . GLY A 1 185 ? 11.077 -11.097 -7.452 1.00 93.19 185 GLY A N 1
ATOM 1570 C CA . GLY A 1 185 ? 9.842 -10.879 -6.701 1.00 93.19 185 GLY A CA 1
ATOM 1571 C C . GLY A 1 185 ? 9.980 -9.902 -5.536 1.00 93.19 185 GLY A C 1
ATOM 1572 O O . GLY A 1 185 ? 9.102 -9.068 -5.344 1.00 93.19 185 GLY A O 1
ATOM 1573 N N . ALA A 1 186 ? 11.114 -9.910 -4.827 1.00 91.25 186 ALA A N 1
ATOM 1574 C CA . ALA A 1 186 ? 11.336 -8.988 -3.712 1.00 91.25 186 ALA A CA 1
ATOM 1575 C C . ALA A 1 186 ? 11.369 -7.515 -4.159 1.00 91.25 186 ALA A C 1
ATOM 1577 O O . ALA A 1 186 ? 10.938 -6.638 -3.417 1.00 91.25 186 ALA A O 1
ATOM 1578 N N . TYR A 1 187 ? 11.858 -7.247 -5.374 1.00 94.56 187 TYR A N 1
ATOM 1579 C CA . TYR A 1 187 ? 11.860 -5.905 -5.958 1.00 94.56 187 TYR A CA 1
ATOM 1580 C C . TYR A 1 187 ? 10.489 -5.548 -6.526 1.00 94.56 187 TYR A C 1
ATOM 1582 O O . TYR A 1 187 ? 9.986 -4.454 -6.284 1.00 94.56 187 TYR A O 1
ATOM 1590 N N . MET A 1 188 ? 9.869 -6.480 -7.253 1.00 96.00 188 MET A N 1
ATOM 1591 C CA . MET A 1 188 ? 8.584 -6.242 -7.903 1.00 96.00 188 MET A CA 1
ATOM 1592 C C . MET A 1 188 ? 7.445 -6.039 -6.911 1.00 96.00 188 MET A C 1
ATOM 1594 O O . MET A 1 188 ? 6.597 -5.197 -7.171 1.00 96.00 188 MET A O 1
ATOM 1598 N N . ALA A 1 189 ? 7.442 -6.717 -5.762 1.00 94.38 189 ALA A N 1
ATOM 1599 C CA . ALA A 1 189 ? 6.453 -6.465 -4.717 1.00 94.38 189 ALA A CA 1
ATOM 1600 C C . ALA A 1 189 ? 6.479 -4.996 -4.252 1.00 94.38 189 ALA A C 1
ATOM 1602 O O . ALA A 1 189 ? 5.442 -4.334 -4.239 1.00 94.38 189 ALA A O 1
ATOM 1603 N N . GLU A 1 190 ? 7.673 -4.462 -3.959 1.00 94.00 190 GLU A N 1
ATOM 1604 C CA . GLU A 1 190 ? 7.863 -3.056 -3.572 1.00 94.00 190 GLU A CA 1
ATOM 1605 C C . GLU A 1 190 ? 7.479 -2.115 -4.725 1.00 94.00 190 GLU A C 1
ATOM 1607 O O . GLU A 1 190 ? 6.672 -1.208 -4.547 1.00 94.00 190 GLU A O 1
ATOM 1612 N N . TRP A 1 191 ? 7.983 -2.360 -5.936 1.00 96.81 191 TRP A N 1
ATOM 1613 C CA . TRP A 1 191 ? 7.761 -1.463 -7.072 1.00 96.81 191 TRP A CA 1
ATOM 1614 C C . TRP A 1 191 ? 6.337 -1.476 -7.614 1.00 96.81 191 TRP A C 1
ATOM 1616 O O . TRP A 1 191 ? 5.863 -0.436 -8.056 1.00 96.81 191 TRP A O 1
ATOM 1626 N N . VAL A 1 192 ? 5.629 -2.603 -7.570 1.00 96.88 192 VAL A N 1
ATOM 1627 C CA . VAL A 1 192 ? 4.210 -2.655 -7.943 1.00 96.88 192 VAL A CA 1
ATOM 1628 C C . VAL A 1 192 ? 3.375 -1.864 -6.939 1.00 96.88 192 VAL A C 1
ATOM 1630 O O . VAL A 1 192 ? 2.497 -1.109 -7.358 1.00 96.88 192 VAL A O 1
ATOM 1633 N N . LYS A 1 193 ? 3.677 -1.956 -5.635 1.00 94.69 193 LYS A N 1
ATOM 1634 C CA . LYS A 1 193 ? 3.030 -1.112 -4.620 1.00 94.69 193 LYS A CA 1
ATOM 1635 C C . LYS A 1 193 ? 3.322 0.369 -4.864 1.00 94.69 193 LYS A C 1
ATOM 1637 O O . LYS A 1 193 ? 2.393 1.171 -4.905 1.00 94.69 193 LYS A O 1
ATOM 1642 N N . ASP A 1 194 ? 4.583 0.729 -5.084 1.00 95.25 194 ASP A N 1
ATOM 1643 C CA . ASP A 1 194 ? 4.986 2.110 -5.366 1.00 95.25 194 ASP A CA 1
ATOM 1644 C C . ASP A 1 194 ? 4.283 2.648 -6.621 1.00 95.25 194 ASP A C 1
ATOM 1646 O O . ASP A 1 194 ? 3.743 3.755 -6.604 1.00 95.25 194 ASP A O 1
ATOM 1650 N N . TYR A 1 195 ? 4.224 1.837 -7.682 1.00 95.69 195 TYR A N 1
ATOM 1651 C CA . TYR A 1 195 ? 3.548 2.160 -8.936 1.00 95.69 195 TYR A CA 1
ATOM 1652 C C . TYR A 1 195 ? 2.038 2.331 -8.751 1.00 95.69 195 TYR A C 1
ATOM 1654 O O . TYR A 1 195 ? 1.447 3.260 -9.304 1.00 95.69 195 TYR A O 1
ATOM 1662 N N . TYR A 1 196 ? 1.415 1.490 -7.925 1.00 94.62 196 TYR A N 1
ATOM 1663 C CA . TYR A 1 196 ? 0.022 1.651 -7.524 1.00 94.62 196 TYR A CA 1
ATOM 1664 C C . TYR A 1 196 ? -0.215 2.990 -6.801 1.00 94.62 196 TYR A C 1
ATOM 1666 O O . TYR A 1 196 ? -1.145 3.722 -7.146 1.00 94.62 196 TYR A O 1
ATOM 1674 N N . ILE A 1 197 ? 0.664 3.354 -5.859 1.00 92.56 197 ILE A N 1
ATOM 1675 C CA . ILE A 1 197 ? 0.563 4.596 -5.076 1.00 92.56 197 ILE A CA 1
ATOM 1676 C C . ILE A 1 197 ? 0.696 5.834 -5.967 1.00 92.56 197 ILE A C 1
ATOM 1678 O O . ILE A 1 197 ? -0.143 6.731 -5.900 1.00 92.56 197 ILE A O 1
ATOM 1682 N N . ILE A 1 198 ? 1.725 5.902 -6.820 1.00 91.81 198 ILE A N 1
ATOM 1683 C CA . ILE A 1 198 ? 1.966 7.109 -7.629 1.00 91.81 198 ILE A CA 1
ATOM 1684 C C . ILE A 1 198 ? 0.862 7.352 -8.669 1.00 91.81 198 ILE A C 1
ATOM 1686 O O . ILE A 1 198 ? 0.544 8.505 -8.993 1.00 91.81 198 ILE A O 1
ATOM 1690 N N . ASN A 1 199 ? 0.236 6.280 -9.164 1.00 89.88 199 ASN A N 1
ATOM 1691 C CA . ASN A 1 199 ? -0.856 6.369 -10.124 1.00 89.88 199 ASN A CA 1
ATOM 1692 C C . ASN A 1 199 ? -2.211 6.631 -9.447 1.00 89.88 199 ASN A C 1
ATOM 1694 O O . ASN A 1 199 ? -3.035 7.297 -10.066 1.00 89.88 199 ASN A O 1
ATOM 1698 N N . ALA A 1 200 ? -2.389 6.263 -8.170 1.00 86.31 200 ALA A N 1
ATOM 1699 C CA . ALA A 1 200 ? -3.628 6.424 -7.398 1.00 86.31 200 ALA A CA 1
ATOM 1700 C C . ALA A 1 200 ? -4.844 5.804 -8.101 1.00 86.31 200 ALA A C 1
ATOM 1702 O O . ALA A 1 200 ? -5.786 6.492 -8.490 1.00 86.31 200 ALA A O 1
ATOM 1703 N N . PHE A 1 201 ? -4.787 4.487 -8.296 1.00 88.62 201 PHE A N 1
ATOM 1704 C CA . PHE A 1 201 ? -5.888 3.731 -8.882 1.00 88.62 201 PHE A CA 1
ATOM 1705 C C . PHE A 1 201 ? -7.163 3.813 -8.026 1.00 88.62 201 PHE A C 1
ATOM 1707 O O . PHE A 1 201 ? -7.106 3.884 -6.802 1.00 88.62 201 PHE A O 1
ATOM 1714 N N . GLU A 1 202 ? -8.318 3.773 -8.693 1.00 85.00 202 GLU A N 1
ATOM 1715 C CA . GLU A 1 202 ? -9.643 3.918 -8.067 1.00 85.00 202 GLU A CA 1
ATOM 1716 C C . GLU A 1 202 ? -10.118 2.662 -7.322 1.00 85.00 202 GLU A C 1
ATOM 1718 O O . GLU A 1 202 ? -11.024 2.735 -6.496 1.00 85.00 202 GLU A O 1
ATOM 1723 N N . PHE A 1 203 ? -9.538 1.501 -7.628 1.00 83.69 203 PHE A N 1
ATOM 1724 C 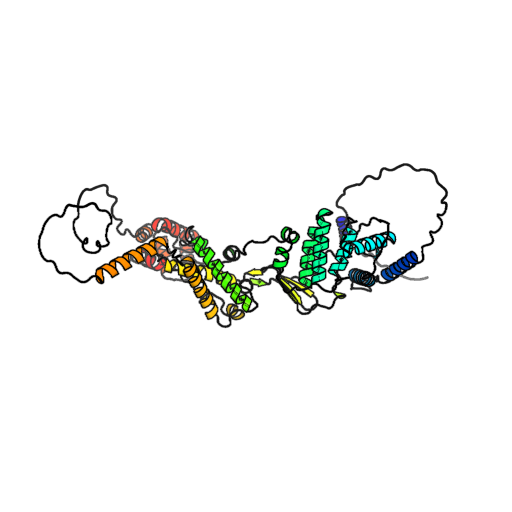CA . PHE A 1 203 ? -9.867 0.244 -6.959 1.00 83.69 203 PHE A CA 1
ATOM 1725 C C . PHE A 1 203 ? -8.921 0.020 -5.774 1.00 83.69 203 PHE A C 1
ATOM 1727 O O . PHE A 1 203 ? -7.752 0.366 -5.897 1.00 83.69 203 PHE A O 1
ATOM 1734 N N . PRO A 1 204 ? -9.374 -0.583 -4.661 1.00 84.75 204 PRO A N 1
ATOM 1735 C CA . PRO A 1 204 ? -8.530 -0.891 -3.509 1.00 84.75 204 PRO A CA 1
ATOM 1736 C C . PRO A 1 204 ? -7.283 -1.712 -3.862 1.00 84.75 204 PRO A C 1
ATOM 1738 O O . PRO A 1 204 ? -7.362 -2.686 -4.609 1.00 84.75 204 PRO A O 1
ATOM 1741 N N . PHE A 1 205 ? -6.145 -1.411 -3.225 1.00 88.06 205 PHE A N 1
ATOM 1742 C CA . PHE A 1 205 ? -4.897 -2.167 -3.417 1.00 88.06 205 PHE A CA 1
ATOM 1743 C C . PHE A 1 205 ? -5.088 -3.661 -3.142 1.00 88.06 205 PHE A C 1
ATOM 1745 O O . PHE A 1 205 ? -4.502 -4.517 -3.792 1.00 88.06 205 PHE A O 1
ATOM 1752 N N . PHE A 1 206 ? -5.963 -3.982 -2.198 1.00 82.94 206 PHE A N 1
ATOM 1753 C CA . PHE A 1 206 ? -6.276 -5.352 -1.840 1.00 82.94 206 PHE A CA 1
ATOM 1754 C C . PHE A 1 206 ? -6.955 -6.146 -2.965 1.00 82.94 206 PHE A C 1
ATOM 1756 O O . PHE A 1 206 ? -6.714 -7.345 -3.094 1.00 82.94 206 PHE A O 1
ATOM 1763 N N . ASP A 1 207 ? -7.742 -5.493 -3.825 1.00 85.25 207 ASP A N 1
ATOM 1764 C CA . ASP A 1 207 ? -8.317 -6.155 -4.998 1.00 85.25 207 ASP A CA 1
ATOM 1765 C C . ASP A 1 207 ? -7.229 -6.491 -6.031 1.00 85.25 207 ASP A C 1
ATOM 1767 O O . ASP A 1 207 ? -7.313 -7.533 -6.685 1.00 85.25 207 ASP A O 1
ATOM 1771 N N . LEU A 1 208 ? -6.156 -5.685 -6.109 1.00 89.88 208 LEU A N 1
ATOM 1772 C CA . LEU A 1 208 ? -4.959 -6.025 -6.889 1.00 89.88 208 LEU A CA 1
ATOM 1773 C C . LEU A 1 208 ? -4.294 -7.291 -6.351 1.00 89.88 208 LEU A C 1
ATOM 1775 O O . LEU A 1 208 ? -4.014 -8.212 -7.109 1.00 89.88 208 LEU A O 1
ATOM 1779 N N . VAL A 1 209 ? -4.060 -7.339 -5.037 1.00 89.81 209 VAL A N 1
ATOM 1780 C CA . VAL A 1 209 ? -3.425 -8.485 -4.373 1.00 89.81 209 VAL A CA 1
ATOM 1781 C C . VAL A 1 209 ? -4.270 -9.749 -4.563 1.00 89.81 209 VAL A C 1
ATOM 1783 O O . VAL A 1 209 ? -3.734 -10.805 -4.893 1.00 89.81 209 VAL A O 1
ATOM 1786 N N . ARG A 1 210 ? -5.602 -9.658 -4.455 1.00 85.75 210 ARG A N 1
ATOM 1787 C CA . ARG A 1 210 ? -6.508 -10.795 -4.695 1.00 85.75 210 ARG A CA 1
ATOM 1788 C C . ARG A 1 210 ? -6.409 -11.328 -6.129 1.00 85.75 210 ARG A C 1
ATOM 1790 O O . ARG A 1 210 ? -6.451 -12.538 -6.327 1.00 85.75 210 ARG A O 1
ATOM 1797 N N . GLY A 1 211 ? -6.273 -10.443 -7.116 1.00 88.19 211 GLY A N 1
ATOM 1798 C CA . GLY A 1 211 ? -6.145 -10.822 -8.527 1.00 88.19 211 GLY A CA 1
ATOM 1799 C C . GLY A 1 211 ? -4.771 -11.379 -8.921 1.00 88.19 211 GLY A C 1
ATOM 1800 O O . GLY A 1 211 ? -4.649 -11.993 -9.980 1.00 88.19 211 GLY A O 1
ATOM 1801 N N . GLU A 1 212 ? -3.745 -11.185 -8.088 1.00 92.06 212 GLU A N 1
ATOM 1802 C CA . GLU A 1 212 ? -2.345 -11.447 -8.431 1.00 92.06 212 GLU A CA 1
ATOM 1803 C C . GLU A 1 212 ? -1.671 -12.416 -7.442 1.00 92.06 212 GLU A C 1
ATOM 1805 O O . GLU A 1 212 ? -1.198 -11.986 -6.386 1.00 92.06 212 GLU A O 1
ATOM 1810 N N . PRO A 1 213 ? -1.516 -13.710 -7.791 1.00 90.38 213 PRO A N 1
ATOM 1811 C CA . PRO A 1 213 ? -0.894 -14.705 -6.909 1.00 90.38 213 PRO A CA 1
ATOM 1812 C C . PRO A 1 213 ? 0.517 -14.325 -6.441 1.00 90.38 213 PRO A C 1
ATOM 1814 O O . PRO A 1 213 ? 0.879 -14.562 -5.294 1.00 90.38 213 PRO A O 1
ATOM 1817 N N . LEU A 1 214 ? 1.301 -13.673 -7.307 1.00 91.94 214 LEU A N 1
ATOM 1818 C CA . LEU A 1 214 ? 2.655 -13.230 -6.967 1.00 91.94 214 LEU A CA 1
ATOM 1819 C C . LEU A 1 214 ? 2.672 -12.142 -5.893 1.00 91.94 214 LEU A C 1
ATOM 1821 O O . LEU A 1 214 ? 3.613 -12.094 -5.113 1.00 91.94 214 LEU A O 1
ATOM 1825 N N . LEU A 1 215 ? 1.656 -11.275 -5.831 1.00 91.44 215 LEU A N 1
ATOM 1826 C CA . LEU A 1 215 ? 1.564 -10.264 -4.776 1.00 91.44 215 LEU A CA 1
ATOM 1827 C C . LEU A 1 215 ? 1.155 -10.882 -3.438 1.00 91.44 215 LEU A C 1
ATOM 1829 O O . LEU A 1 215 ? 1.624 -10.416 -2.403 1.00 91.44 215 LEU A O 1
ATOM 1833 N N . GLN A 1 216 ? 0.342 -11.941 -3.446 1.00 89.44 216 GLN A N 1
ATOM 1834 C CA . GLN A 1 216 ? -0.087 -12.638 -2.225 1.00 89.44 216 GLN A CA 1
ATOM 1835 C C . GLN A 1 216 ? 1.089 -13.261 -1.462 1.00 89.44 216 GLN A C 1
ATOM 1837 O O . GLN A 1 216 ? 1.054 -13.315 -0.236 1.00 89.44 216 GLN A O 1
ATOM 1842 N N . GLU A 1 217 ? 2.163 -13.657 -2.160 1.00 89.56 217 GLU A N 1
ATOM 1843 C CA . GLU A 1 217 ? 3.401 -14.141 -1.525 1.00 89.56 217 GLU A CA 1
ATOM 1844 C C . GLU A 1 217 ? 4.076 -13.075 -0.635 1.00 89.56 217 GLU A C 1
ATOM 1846 O O . GLU A 1 217 ? 4.795 -13.422 0.302 1.00 89.56 217 GLU A O 1
ATOM 1851 N N . TYR A 1 218 ? 3.855 -11.783 -0.911 1.00 88.50 218 TYR A N 1
ATOM 1852 C CA . TYR A 1 218 ? 4.509 -10.659 -0.222 1.00 88.50 218 TYR A CA 1
ATOM 1853 C C . TYR A 1 218 ? 3.559 -9.837 0.654 1.00 88.50 218 TYR A C 1
ATOM 1855 O O . TYR A 1 218 ? 3.999 -9.207 1.616 1.00 88.50 218 TYR A O 1
ATOM 1863 N N . TYR A 1 219 ? 2.269 -9.841 0.326 1.00 85.50 219 TYR A N 1
ATOM 1864 C CA . TYR A 1 219 ? 1.211 -9.141 1.043 1.00 85.50 219 TYR A CA 1
ATOM 1865 C C . TYR A 1 219 ? 0.202 -10.178 1.546 1.00 85.50 219 TYR A C 1
ATOM 1867 O O . TYR A 1 219 ? -0.787 -10.441 0.858 1.00 85.50 219 TYR A O 1
ATOM 1875 N N . PRO A 1 220 ? 0.464 -10.807 2.711 1.00 69.06 220 PRO A N 1
ATOM 1876 C CA . PRO A 1 220 ? -0.396 -11.858 3.229 1.00 69.06 220 PRO A CA 1
ATOM 1877 C C . PRO A 1 220 ? -1.801 -11.310 3.478 1.00 69.06 220 PRO A C 1
ATOM 1879 O O . PRO A 1 220 ? -1.982 -10.243 4.066 1.00 69.06 220 PRO A O 1
ATOM 1882 N N . PHE A 1 221 ? -2.782 -12.063 2.998 1.00 61.44 221 PHE A N 1
ATOM 1883 C CA . PHE A 1 221 ? -4.208 -11.792 3.101 1.00 61.44 221 PHE A CA 1
ATOM 1884 C C . PHE A 1 221 ? -4.704 -12.257 4.481 1.00 61.44 221 PHE A C 1
ATOM 1886 O O . PHE A 1 221 ? -4.641 -13.456 4.755 1.00 61.44 221 PHE A O 1
ATOM 1893 N N . PRO A 1 222 ? -5.200 -11.376 5.369 1.00 55.19 222 PRO A N 1
ATOM 1894 C CA . PRO A 1 222 ? -6.093 -11.817 6.432 1.00 55.19 222 PRO A CA 1
ATOM 1895 C C . PRO A 1 222 ? -7.414 -12.192 5.755 1.00 55.19 222 PRO A C 1
ATOM 1897 O O . PRO A 1 222 ? -8.032 -11.333 5.124 1.00 55.19 222 PRO A O 1
ATOM 1900 N N . GLU A 1 223 ? -7.809 -13.467 5.816 1.00 51.72 223 GLU A N 1
ATOM 1901 C CA . GLU A 1 223 ? -8.997 -13.963 5.103 1.00 51.72 223 GLU A CA 1
ATOM 1902 C C . GLU A 1 223 ? -10.287 -13.230 5.470 1.00 51.72 223 GLU A C 1
ATOM 1904 O O . GLU A 1 223 ? -11.141 -13.000 4.614 1.00 51.72 223 GLU A O 1
ATOM 1909 N N . GLU A 1 224 ? -10.345 -12.735 6.699 1.00 55.66 224 GLU A N 1
ATOM 1910 C CA . GLU A 1 224 ? -11.322 -11.782 7.191 1.00 55.66 224 GLU A CA 1
ATOM 1911 C C . GLU A 1 224 ? -10.552 -10.760 8.036 1.00 55.66 224 GLU A C 1
ATOM 1913 O O . GLU A 1 224 ? -9.618 -11.112 8.765 1.00 55.66 224 GLU A O 1
ATOM 1918 N N . THR A 1 225 ? -10.877 -9.471 7.910 1.00 59.59 225 THR A N 1
ATOM 1919 C CA . THR A 1 225 ? -10.366 -8.490 8.875 1.00 59.59 225 THR A CA 1
ATOM 1920 C C . THR A 1 225 ? -11.129 -8.735 10.163 1.00 59.59 225 THR A C 1
ATOM 1922 O O . THR A 1 225 ? -12.192 -8.161 10.319 1.00 59.59 225 THR A O 1
ATOM 1925 N N . ASP A 1 226 ? -10.623 -9.617 11.025 1.00 76.06 226 ASP A N 1
ATOM 1926 C CA . ASP A 1 226 ? -11.207 -9.870 12.342 1.00 76.06 226 ASP A CA 1
ATOM 1927 C C . ASP A 1 226 ? -11.085 -8.581 13.174 1.00 76.06 226 ASP A C 1
ATOM 1929 O O . ASP A 1 226 ? -10.038 -8.275 13.765 1.00 76.06 226 ASP A O 1
ATOM 1933 N N . PHE A 1 227 ? -12.140 -7.761 13.137 1.00 83.31 227 PHE A N 1
ATOM 1934 C CA . PHE A 1 227 ? -12.200 -6.498 13.860 1.00 83.31 227 PHE A CA 1
ATOM 1935 C C . PHE A 1 227 ? -12.059 -6.739 15.358 1.00 83.31 227 PHE A C 1
ATOM 1937 O O . PHE A 1 227 ? -11.459 -5.909 16.052 1.00 83.31 227 PHE A O 1
ATOM 1944 N N . PHE A 1 228 ? -12.586 -7.852 15.868 1.00 86.88 228 PHE A N 1
ATOM 1945 C CA . PHE A 1 228 ? -12.423 -8.216 17.265 1.00 86.88 228 PHE A CA 1
ATOM 1946 C C . PHE A 1 228 ? -10.945 -8.362 17.632 1.00 86.88 228 PHE A C 1
ATOM 1948 O O . PHE A 1 228 ? -10.491 -7.663 18.534 1.00 86.88 228 PHE A O 1
ATOM 1955 N N . ASP A 1 229 ? -10.165 -9.184 16.933 1.00 83.12 229 ASP A N 1
ATOM 1956 C CA . ASP A 1 229 ? -8.745 -9.392 17.258 1.00 83.12 229 ASP A CA 1
ATOM 1957 C C . ASP A 1 229 ? -7.896 -8.132 17.056 1.00 83.12 229 ASP A C 1
ATOM 1959 O O . ASP A 1 229 ? -6.932 -7.894 17.802 1.00 83.12 229 ASP A O 1
ATOM 1963 N N . LEU A 1 230 ? -8.265 -7.308 16.070 1.00 80.50 230 LEU A N 1
ATOM 1964 C CA . LEU A 1 230 ? -7.614 -6.032 15.792 1.00 80.50 230 LEU A CA 1
ATOM 1965 C C . LEU A 1 230 ? -7.816 -5.032 16.941 1.00 80.50 230 LEU A C 1
ATOM 1967 O O . LEU A 1 230 ? -6.860 -4.393 17.390 1.00 80.50 230 LEU A O 1
ATOM 1971 N N . TYR A 1 231 ? -9.049 -4.897 17.438 1.00 87.12 231 TYR A N 1
ATOM 1972 C CA . TYR A 1 231 ? -9.415 -3.844 18.388 1.00 87.12 231 TYR A CA 1
ATOM 1973 C C . TYR A 1 231 ? -9.465 -4.294 19.852 1.00 87.12 231 TYR A C 1
ATOM 1975 O O . TYR A 1 231 ? -9.287 -3.452 20.735 1.00 87.12 231 TYR A O 1
ATOM 1983 N N . ALA A 1 232 ? -9.631 -5.585 20.150 1.00 88.62 232 ALA A N 1
ATOM 1984 C CA . ALA A 1 232 ? -9.694 -6.124 21.514 1.00 88.62 232 ALA A CA 1
ATOM 1985 C C . ALA A 1 232 ? -8.515 -5.655 22.379 1.00 88.62 232 ALA A C 1
ATOM 1987 O O . ALA A 1 232 ? -8.711 -5.112 23.469 1.00 88.62 232 ALA A O 1
ATOM 1988 N N . LYS A 1 233 ? -7.295 -5.746 21.834 1.00 87.56 233 LYS A N 1
ATOM 1989 C CA . LYS A 1 233 ? -6.035 -5.346 22.493 1.00 87.56 233 LYS A CA 1
ATOM 1990 C C . LYS A 1 233 ? -5.955 -3.847 22.804 1.00 87.56 233 LYS A C 1
ATOM 1992 O O . LYS A 1 233 ? -5.146 -3.423 23.626 1.00 87.56 233 LYS A O 1
ATOM 1997 N N . LEU A 1 234 ? -6.764 -3.035 22.125 1.00 87.56 234 LEU A N 1
ATOM 1998 C CA . LEU A 1 234 ? -6.802 -1.579 22.264 1.00 87.56 234 LEU A CA 1
ATOM 1999 C C . LEU A 1 234 ? -7.918 -1.108 23.211 1.00 87.56 234 LEU A C 1
ATOM 2001 O O . LEU A 1 234 ? -7.967 0.076 23.549 1.00 87.56 234 LEU A O 1
ATOM 2005 N N . SER A 1 235 ? -8.805 -2.004 23.653 1.00 90.00 235 SER A N 1
ATOM 2006 C CA . SER A 1 235 ? -9.942 -1.677 24.515 1.00 90.00 235 SER A CA 1
ATOM 2007 C C . SER A 1 235 ? -9.510 -1.059 25.849 1.00 90.00 235 SER A C 1
ATOM 2009 O O . SER A 1 235 ? -8.649 -1.583 26.552 1.00 90.00 235 SER A O 1
ATOM 2011 N N . SER A 1 236 ? -10.171 0.027 26.268 1.00 90.62 236 SER A N 1
ATOM 2012 C CA . SER A 1 236 ? -10.030 0.553 27.635 1.00 90.62 236 SER A CA 1
ATOM 2013 C C . SER A 1 236 ? -10.842 -0.229 28.679 1.00 90.62 236 SER A C 1
ATOM 2015 O O . SER A 1 236 ? -10.828 0.128 29.856 1.00 90.62 236 SER A O 1
ATOM 2017 N N . TYR A 1 237 ? -11.637 -1.217 28.260 1.00 90.62 237 TYR A N 1
ATOM 2018 C CA . TYR A 1 237 ? -12.408 -2.094 29.137 1.00 90.62 237 TYR A CA 1
ATOM 2019 C C . TYR A 1 237 ? -11.818 -3.509 29.089 1.00 90.62 237 TYR A C 1
ATOM 2021 O O . TYR A 1 237 ? -11.842 -4.104 28.009 1.00 90.62 237 TYR A O 1
ATOM 2029 N N . PRO A 1 238 ? -11.323 -4.060 30.216 1.00 87.25 238 PRO A N 1
ATOM 2030 C CA . PRO A 1 238 ? -10.797 -5.423 30.272 1.00 87.25 238 PRO A CA 1
ATOM 2031 C C . PRO A 1 238 ? -11.946 -6.442 30.278 1.00 87.25 238 PRO A C 1
ATOM 2033 O O . PRO A 1 238 ? -12.230 -7.069 31.297 1.00 87.25 238 PRO A O 1
ATOM 2036 N N . PHE A 1 239 ? -12.639 -6.574 29.145 1.00 87.62 239 PHE A N 1
ATOM 2037 C CA . PHE A 1 239 ? -13.800 -7.455 28.995 1.00 87.62 239 PHE A CA 1
ATOM 2038 C C . PHE A 1 239 ? -13.445 -8.930 29.242 1.00 87.62 239 PHE A C 1
ATOM 2040 O O . PHE A 1 239 ? -14.266 -9.659 29.783 1.00 87.62 239 PHE A O 1
ATOM 2047 N N . GLU A 1 240 ? -12.208 -9.345 28.952 1.00 87.38 240 GLU A N 1
ATOM 2048 C CA . GLU A 1 240 ? -11.699 -10.702 29.218 1.00 87.38 240 GLU A CA 1
ATOM 2049 C C . GLU A 1 240 ? -11.719 -11.072 30.710 1.00 87.38 240 GLU A C 1
ATOM 2051 O O . GLU A 1 240 ? -11.820 -12.243 31.058 1.00 87.38 240 GLU A O 1
ATOM 2056 N N . ARG A 1 241 ? -11.647 -10.082 31.613 1.00 87.31 241 ARG A N 1
ATOM 2057 C CA . ARG A 1 241 ? -11.732 -10.297 33.070 1.00 87.31 241 ARG A CA 1
ATOM 2058 C C . ARG A 1 241 ? -13.171 -10.303 33.584 1.00 87.31 241 ARG A C 1
ATOM 2060 O O . ARG A 1 241 ? -13.400 -10.450 34.781 1.00 87.31 241 ARG A O 1
ATOM 2067 N N . SER A 1 242 ? -14.149 -10.071 32.713 1.00 88.12 242 SER A N 1
ATOM 2068 C CA . SER A 1 242 ? -15.551 -10.063 33.101 1.00 88.12 242 SER A CA 1
ATOM 2069 C C . SER A 1 242 ? -16.024 -11.482 33.398 1.00 88.12 242 SER A C 1
ATOM 2071 O O . SER A 1 242 ? -15.910 -12.358 32.550 1.00 88.12 242 SER A O 1
ATOM 2073 N N . ALA A 1 243 ? -16.683 -11.690 34.541 1.00 86.44 243 ALA A N 1
ATOM 2074 C CA . ALA A 1 243 ? -17.333 -12.964 34.868 1.00 86.44 243 ALA A CA 1
ATOM 2075 C C . ALA A 1 243 ? -18.416 -13.387 33.849 1.00 86.44 243 ALA A C 1
ATOM 2077 O O . ALA A 1 243 ? -18.856 -14.531 33.845 1.00 86.44 243 ALA A O 1
ATOM 2078 N N . PHE A 1 244 ? -18.871 -12.463 32.993 1.00 88.69 244 PHE A N 1
ATOM 2079 C CA . PHE A 1 244 ? -19.798 -12.768 31.906 1.00 88.69 244 PHE A CA 1
ATOM 2080 C C . PHE A 1 244 ? -19.090 -13.253 30.631 1.00 88.69 244 PHE A C 1
ATOM 2082 O O . PHE A 1 244 ? -19.767 -13.770 29.747 1.00 88.69 244 PHE A O 1
ATOM 2089 N N . TYR A 1 245 ? -17.769 -13.092 30.503 1.00 88.38 245 TYR A N 1
ATOM 2090 C CA . TYR A 1 245 ? -16.983 -13.572 29.366 1.00 88.38 245 TYR A CA 1
ATOM 2091 C C . TYR A 1 245 ? -16.549 -15.021 29.626 1.00 88.38 245 TYR A C 1
ATOM 2093 O O . TYR A 1 245 ? -15.620 -15.295 30.377 1.00 88.38 245 TYR A O 1
ATOM 2101 N N . THR A 1 246 ? -17.284 -15.963 29.042 1.00 89.38 246 THR A N 1
ATOM 2102 C CA . THR A 1 246 ? -17.117 -17.416 29.206 1.00 89.38 246 THR A CA 1
ATOM 2103 C C . THR A 1 246 ? -17.114 -18.073 27.829 1.00 89.38 246 THR A C 1
ATOM 2105 O O . THR A 1 246 ? -17.576 -17.455 26.872 1.00 89.38 246 THR A O 1
ATOM 2108 N N . ALA A 1 247 ? -16.697 -19.336 27.710 1.00 85.31 247 ALA A N 1
ATOM 2109 C CA . ALA A 1 247 ? -16.696 -20.047 26.423 1.00 85.31 247 ALA A CA 1
ATOM 2110 C C . ALA A 1 247 ? -18.074 -20.054 25.714 1.00 85.31 247 ALA A C 1
ATOM 2112 O O . ALA A 1 247 ? -18.147 -20.091 24.487 1.00 85.31 247 ALA A O 1
ATOM 2113 N N . GLU A 1 248 ? -19.176 -19.979 26.469 1.00 83.12 248 GLU A N 1
ATOM 2114 C CA . GLU A 1 248 ? -20.541 -19.935 25.925 1.00 83.12 248 GLU A CA 1
ATOM 2115 C C . GLU A 1 248 ? -20.972 -18.547 25.426 1.00 83.12 248 GLU A C 1
ATOM 2117 O O . GLU A 1 248 ? -21.820 -18.439 24.541 1.00 83.12 248 GLU A O 1
ATOM 2122 N N . THR A 1 249 ? -20.454 -17.474 26.024 1.00 86.44 249 THR A N 1
ATOM 2123 C CA . THR A 1 249 ? -20.828 -16.083 25.705 1.00 86.44 249 THR A CA 1
ATOM 2124 C C . THR A 1 249 ? -19.820 -15.406 24.787 1.00 86.44 249 THR A C 1
ATOM 2126 O O . THR A 1 249 ? -20.199 -14.512 24.035 1.00 86.44 249 THR A O 1
ATOM 2129 N N . GLU A 1 250 ? -18.563 -15.845 24.805 1.00 89.06 250 GLU A N 1
ATOM 2130 C CA . GLU A 1 250 ? -17.468 -15.343 23.976 1.00 89.06 250 GLU A CA 1
ATOM 2131 C C . GLU A 1 250 ? -17.846 -15.326 22.496 1.00 89.06 250 GLU A C 1
ATOM 2133 O O . GLU A 1 250 ? -17.699 -14.298 21.837 1.00 89.06 250 GLU A O 1
ATOM 2138 N N . ARG A 1 251 ? -18.414 -16.426 21.987 1.00 89.00 251 ARG A N 1
ATOM 2139 C CA . ARG A 1 251 ? -18.815 -16.534 20.579 1.00 89.00 251 ARG A CA 1
ATOM 2140 C C . ARG A 1 251 ? -19.852 -15.478 20.187 1.00 89.00 251 ARG A C 1
ATOM 2142 O O . ARG A 1 251 ? -19.715 -14.850 19.139 1.00 89.00 251 ARG A O 1
ATOM 2149 N N . ASP A 1 252 ? -20.869 -15.268 21.021 1.00 88.44 252 ASP A N 1
ATOM 2150 C CA . ASP A 1 252 ? -21.920 -14.276 20.761 1.00 88.44 252 ASP A CA 1
ATOM 2151 C C . ASP A 1 252 ? -21.373 -12.846 20.857 1.00 88.44 252 ASP A C 1
ATOM 2153 O O . ASP A 1 252 ? -21.724 -11.995 20.041 1.00 88.44 252 ASP A O 1
ATOM 2157 N N . LEU A 1 253 ? -20.499 -12.577 21.833 1.00 91.19 253 LEU A N 1
ATOM 2158 C CA . LEU A 1 253 ? -19.881 -11.265 22.032 1.00 91.19 253 LEU A CA 1
ATOM 2159 C C . LEU A 1 253 ? -18.926 -10.911 20.887 1.00 91.19 253 LEU A C 1
ATOM 2161 O O . LEU A 1 253 ? -19.016 -9.799 20.367 1.00 91.19 253 LEU A O 1
ATOM 2165 N N . ARG A 1 254 ? -18.065 -11.851 20.468 1.00 91.88 254 ARG A N 1
ATOM 2166 C CA . ARG A 1 254 ? -17.138 -11.681 19.340 1.00 91.88 254 ARG A CA 1
ATOM 2167 C C . ARG A 1 254 ? -17.898 -11.401 18.050 1.00 91.88 254 ARG A C 1
ATOM 2169 O O . ARG A 1 254 ? -17.689 -10.359 17.440 1.00 91.88 254 ARG A O 1
ATOM 2176 N N . ASN A 1 255 ? -18.848 -12.262 17.693 1.00 90.56 255 ASN A N 1
ATOM 2177 C CA . ASN A 1 255 ? -19.619 -12.105 16.459 1.00 90.56 255 ASN A CA 1
ATOM 2178 C C . ASN A 1 255 ? -20.489 -10.838 16.471 1.00 90.56 255 ASN A C 1
ATOM 2180 O O . ASN A 1 255 ? -20.634 -10.174 15.447 1.00 90.56 255 ASN A O 1
ATOM 2184 N N . CYS A 1 256 ? -21.048 -10.469 17.629 1.00 92.75 256 CYS A N 1
ATOM 2185 C CA . CYS A 1 256 ? -21.794 -9.221 17.755 1.00 92.75 256 CYS A CA 1
ATOM 2186 C C . CYS A 1 256 ? -20.881 -8.000 17.601 1.00 92.75 256 CYS A C 1
ATOM 2188 O O . CYS A 1 256 ? -21.294 -7.019 16.987 1.00 92.75 256 CYS A O 1
ATOM 2190 N N . PHE A 1 257 ? -19.666 -8.032 18.158 1.00 94.00 257 PHE A N 1
ATOM 2191 C CA . PHE A 1 257 ? -18.691 -6.955 17.991 1.00 94.00 257 PHE A CA 1
ATOM 2192 C C . PHE A 1 257 ? -18.303 -6.801 16.521 1.00 94.00 257 PHE A C 1
ATOM 2194 O O . PHE A 1 257 ? -18.387 -5.694 15.990 1.00 94.00 257 PHE A O 1
ATOM 2201 N N . GLU A 1 258 ? -17.989 -7.913 15.858 1.00 91.88 258 GLU A N 1
ATOM 2202 C CA . GLU A 1 258 ? -17.657 -7.963 14.435 1.00 91.88 258 GLU A CA 1
ATOM 2203 C C . GLU A 1 258 ? -18.765 -7.342 13.575 1.00 91.88 258 GLU A C 1
ATOM 2205 O O . GLU A 1 258 ? -18.525 -6.444 12.767 1.00 91.88 258 GLU A O 1
ATOM 2210 N N . PHE A 1 259 ? -20.016 -7.742 13.824 1.00 91.31 259 PHE A N 1
ATOM 2211 C CA . PHE A 1 259 ? -21.181 -7.222 13.113 1.00 91.31 259 PHE A CA 1
ATOM 2212 C C . PHE A 1 259 ? -21.398 -5.722 13.353 1.00 91.31 259 PHE A C 1
ATOM 2214 O O . PHE A 1 259 ? -21.662 -4.967 12.415 1.00 91.31 259 PHE A O 1
ATOM 2221 N N . VAL A 1 260 ? -21.286 -5.270 14.606 1.00 94.12 260 VAL A N 1
ATOM 2222 C CA . VAL A 1 260 ? -21.467 -3.857 14.966 1.00 94.12 260 VAL A CA 1
ATOM 2223 C C . VAL A 1 260 ? -20.388 -2.995 14.314 1.00 94.12 260 VAL A C 1
ATOM 2225 O O . VAL A 1 260 ? -20.721 -1.974 13.710 1.00 94.12 260 VAL A O 1
ATOM 2228 N N . VAL A 1 261 ? -19.117 -3.401 14.393 1.00 92.31 261 VAL A N 1
ATOM 2229 C CA . VAL A 1 261 ? -18.012 -2.668 13.762 1.00 92.31 261 VAL A CA 1
ATOM 2230 C C . VAL A 1 261 ? -18.155 -2.679 12.243 1.00 92.31 261 VAL A C 1
ATOM 2232 O O . VAL A 1 261 ? -18.057 -1.615 11.642 1.00 92.31 261 VAL A O 1
ATOM 2235 N N . GLY A 1 262 ? -18.501 -3.812 11.626 1.00 89.06 262 GLY A N 1
ATOM 2236 C CA . GLY A 1 262 ? -18.747 -3.891 10.183 1.00 89.06 262 GLY A CA 1
ATOM 2237 C C . GLY A 1 262 ? -19.869 -2.959 9.704 1.00 89.06 262 GLY A C 1
ATOM 2238 O O . GLY A 1 262 ? -19.720 -2.278 8.689 1.00 89.06 262 GLY A O 1
ATOM 2239 N N . LYS A 1 263 ? -20.975 -2.845 10.455 1.00 90.88 263 LYS A N 1
ATOM 2240 C CA . LYS A 1 263 ? -22.066 -1.896 10.151 1.00 90.88 263 LYS A CA 1
ATOM 2241 C C . LYS A 1 263 ? -21.633 -0.438 10.309 1.00 90.88 263 LYS A C 1
ATOM 2243 O O . LYS A 1 263 ? -22.012 0.399 9.489 1.00 90.88 263 LYS A O 1
ATOM 2248 N N . LEU A 1 264 ? -20.865 -0.125 11.355 1.00 90.88 264 LEU A N 1
ATOM 2249 C CA . LEU A 1 264 ? -20.325 1.221 11.565 1.00 90.88 264 LEU A CA 1
ATOM 2250 C C . LEU A 1 264 ? -19.314 1.593 10.475 1.00 90.88 264 LEU A C 1
ATOM 2252 O O . LEU A 1 264 ? -19.374 2.707 9.962 1.00 90.88 264 LEU A O 1
ATOM 2256 N N . ASP A 1 265 ? -18.430 0.669 10.099 1.00 87.31 265 ASP A N 1
ATOM 2257 C CA . ASP A 1 265 ? -17.455 0.854 9.025 1.00 87.31 265 ASP A CA 1
ATOM 2258 C C . ASP A 1 265 ? -18.154 1.090 7.684 1.00 87.31 265 ASP A C 1
ATOM 2260 O O . ASP A 1 265 ? -17.845 2.063 7.000 1.00 87.31 265 ASP A O 1
ATOM 2264 N N . GLY A 1 266 ? -19.166 0.281 7.348 1.00 84.88 266 GLY A N 1
ATOM 2265 C CA . GLY A 1 266 ? -19.985 0.477 6.149 1.00 84.88 266 GLY A CA 1
ATOM 2266 C C . GLY A 1 266 ? -20.646 1.858 6.099 1.00 84.88 266 GLY A C 1
ATOM 2267 O O . GLY A 1 266 ? -20.552 2.550 5.088 1.00 84.88 266 GLY A O 1
ATOM 2268 N N . TRP A 1 267 ? -21.236 2.306 7.211 1.00 87.19 267 TRP A N 1
ATOM 2269 C CA . TRP A 1 267 ? -21.853 3.635 7.293 1.00 87.19 267 TRP A CA 1
ATOM 2270 C C . TRP A 1 267 ? -20.831 4.776 7.182 1.00 87.19 267 TRP A C 1
ATOM 2272 O O . TRP A 1 267 ? -21.089 5.794 6.540 1.00 87.19 267 TRP A O 1
ATOM 2282 N N . LEU A 1 268 ? -19.654 4.632 7.796 1.00 85.25 268 LEU A N 1
ATOM 2283 C CA . LEU A 1 268 ? -18.588 5.629 7.685 1.00 85.25 268 LEU A CA 1
ATOM 2284 C C . LEU A 1 268 ? -18.064 5.718 6.249 1.00 85.25 268 LEU A C 1
ATOM 2286 O O . LEU A 1 268 ? -17.816 6.826 5.770 1.00 85.25 268 LEU A O 1
ATOM 2290 N N . ARG A 1 269 ? -17.975 4.585 5.539 1.00 82.69 269 ARG A N 1
ATOM 2291 C CA . ARG A 1 269 ? -17.533 4.540 4.135 1.00 82.69 269 ARG A CA 1
ATOM 2292 C C . ARG A 1 269 ? -18.471 5.283 3.202 1.00 82.69 269 ARG A C 1
ATOM 2294 O O . ARG A 1 269 ? -17.986 5.976 2.312 1.00 82.69 269 ARG A O 1
ATOM 2301 N N . GLU A 1 270 ? -19.782 5.219 3.439 1.00 82.69 270 GLU A N 1
ATOM 2302 C CA . GLU A 1 270 ? -20.769 6.039 2.715 1.00 82.69 270 GLU A CA 1
ATOM 2303 C C . GLU A 1 270 ? -20.501 7.548 2.866 1.00 82.69 270 GLU A C 1
ATOM 2305 O O . GLU A 1 270 ? -20.848 8.329 1.983 1.00 82.69 270 GLU A O 1
ATOM 2310 N N . ASN A 1 271 ? -19.836 7.955 3.952 1.00 79.19 271 ASN A N 1
ATOM 2311 C CA . ASN A 1 271 ? -19.471 9.340 4.255 1.00 79.19 271 ASN A CA 1
ATOM 2312 C C . ASN A 1 271 ? -17.980 9.651 4.002 1.00 79.19 271 ASN A C 1
ATOM 2314 O O . ASN A 1 271 ? -17.493 10.703 4.413 1.00 79.19 271 ASN A O 1
ATOM 2318 N N . GLY A 1 272 ? -17.242 8.761 3.329 1.00 73.56 272 GLY A N 1
ATOM 2319 C CA . GLY A 1 272 ? -15.834 8.972 2.967 1.00 73.56 272 GLY A CA 1
ATOM 2320 C C . GLY A 1 272 ? -14.815 8.730 4.090 1.00 73.56 272 GLY A C 1
ATOM 2321 O O . GLY A 1 272 ? -13.658 9.121 3.944 1.00 73.56 272 GLY A O 1
ATOM 2322 N N . ALA A 1 273 ? -15.210 8.084 5.189 1.00 81.38 273 ALA A N 1
ATOM 2323 C CA . ALA A 1 273 ? -14.329 7.680 6.290 1.00 81.38 273 ALA A CA 1
ATOM 2324 C C . ALA A 1 273 ? -14.394 6.158 6.524 1.00 81.38 273 ALA A C 1
ATOM 2326 O O . ALA A 1 273 ? -15.183 5.454 5.910 1.00 81.38 273 ALA A O 1
ATOM 2327 N N . CYS A 1 274 ? -13.578 5.611 7.417 1.00 82.56 274 CYS A N 1
ATOM 2328 C CA . CYS A 1 274 ? -13.732 4.235 7.904 1.00 82.56 274 CYS A CA 1
ATOM 2329 C C . CYS A 1 274 ? -13.692 4.197 9.434 1.00 82.56 274 CYS A C 1
ATOM 2331 O O . CYS A 1 274 ? -13.260 5.160 10.076 1.00 82.56 274 CYS A O 1
ATOM 2333 N N . PHE A 1 275 ? -14.117 3.086 10.035 1.00 85.81 275 PHE A N 1
ATOM 2334 C CA . PHE A 1 275 ? -14.118 2.926 11.492 1.00 85.81 275 PHE A CA 1
ATOM 2335 C C . PHE A 1 275 ? -12.722 3.125 12.089 1.00 85.81 275 PHE A C 1
ATOM 2337 O O . PHE A 1 275 ? -12.566 3.748 13.138 1.00 85.81 275 PHE A O 1
ATOM 2344 N N . ASP A 1 276 ? -11.686 2.704 11.369 1.00 82.50 276 ASP A N 1
ATOM 2345 C CA . ASP A 1 276 ? -10.311 2.893 11.805 1.00 82.50 276 ASP A CA 1
ATOM 2346 C C . ASP A 1 276 ? -9.906 4.377 11.924 1.00 82.50 276 ASP A C 1
ATOM 2348 O O . ASP A 1 276 ? -9.133 4.734 12.811 1.00 82.50 276 ASP A O 1
ATOM 2352 N N . ASP A 1 277 ? -10.457 5.268 11.088 1.00 81.81 277 ASP A N 1
ATOM 2353 C CA . ASP A 1 277 ? -10.209 6.720 11.170 1.00 81.81 277 ASP A CA 1
ATOM 2354 C C . ASP A 1 277 ? -10.791 7.339 12.452 1.00 81.81 277 ASP A C 1
ATOM 2356 O O . ASP A 1 277 ? -10.245 8.310 12.980 1.00 81.81 277 ASP A O 1
ATOM 2360 N N . LEU A 1 278 ? -11.877 6.759 12.975 1.00 86.19 278 LEU A N 1
ATOM 2361 C CA . LEU A 1 278 ? -12.482 7.168 14.242 1.00 86.19 278 LEU A CA 1
ATOM 2362 C C . LEU A 1 278 ? -11.629 6.719 15.439 1.00 86.19 278 LEU A C 1
ATOM 2364 O O . LEU A 1 278 ? -11.534 7.424 16.445 1.00 86.19 278 LEU A O 1
ATOM 2368 N N . ILE A 1 279 ? -11.006 5.545 15.359 1.00 88.25 279 ILE A N 1
ATOM 2369 C CA . ILE A 1 279 ? -10.229 4.979 16.469 1.00 88.25 279 ILE A CA 1
ATOM 2370 C C . ILE A 1 279 ? -8.808 5.541 16.512 1.00 88.25 279 ILE A C 1
ATOM 2372 O O . ILE A 1 279 ? -8.268 5.836 17.587 1.00 88.25 279 ILE A O 1
ATOM 2376 N N . ASN A 1 280 ? -8.195 5.697 15.347 1.00 83.81 280 ASN A N 1
ATOM 2377 C CA . ASN A 1 280 ? -6.788 6.010 15.222 1.00 83.81 280 ASN A CA 1
ATOM 2378 C C . ASN A 1 280 ? -6.554 7.429 14.692 1.00 83.81 280 ASN A C 1
ATOM 2380 O O . ASN A 1 280 ? -7.448 8.129 14.221 1.00 83.81 280 ASN A O 1
ATOM 2384 N N . TYR A 1 281 ? -5.317 7.892 14.802 1.00 77.50 281 TYR A N 1
ATOM 2385 C CA . TYR A 1 281 ? -4.818 9.017 14.022 1.00 77.50 281 TYR A CA 1
ATOM 2386 C C . TYR A 1 281 ? -3.542 8.605 13.306 1.00 77.50 281 TYR A C 1
ATOM 2388 O O . TYR A 1 281 ? -2.828 7.693 13.740 1.00 77.50 281 TYR A O 1
ATOM 2396 N N . ASP A 1 282 ? -3.264 9.286 12.203 1.00 70.38 282 ASP A N 1
ATOM 2397 C CA . ASP A 1 282 ? -2.015 9.099 11.489 1.00 70.38 282 ASP A CA 1
ATOM 2398 C C . ASP A 1 282 ? -0.860 9.585 12.372 1.00 70.38 282 ASP A C 1
ATOM 2400 O O . ASP A 1 282 ? -0.897 10.680 12.942 1.00 70.38 282 ASP A O 1
ATOM 2404 N N . GLY A 1 283 ? 0.166 8.743 12.522 1.00 68.50 283 GLY A N 1
ATOM 2405 C CA . GLY A 1 283 ? 1.390 9.136 13.205 1.00 68.50 283 GLY A CA 1
ATOM 2406 C C . GLY A 1 283 ? 2.071 10.317 12.506 1.00 68.50 283 GLY A C 1
ATOM 2407 O O . GLY A 1 283 ? 1.635 10.799 11.460 1.00 68.50 283 GLY A O 1
ATOM 2408 N N . LYS A 1 284 ? 3.190 10.793 13.071 1.00 73.06 284 LYS A N 1
ATOM 2409 C CA . LYS A 1 284 ? 3.953 11.874 12.433 1.00 73.06 284 LYS A CA 1
ATOM 2410 C C . LYS A 1 284 ? 4.285 11.491 10.983 1.00 73.06 284 LYS A C 1
ATOM 2412 O O . LYS A 1 284 ? 4.869 10.422 10.783 1.00 73.06 284 LYS A O 1
ATOM 2417 N N . PRO A 1 285 ? 3.956 12.351 10.005 1.00 81.94 285 PRO A N 1
ATOM 2418 C CA . PRO A 1 285 ? 4.181 12.049 8.603 1.00 81.94 285 PRO A CA 1
ATOM 2419 C C . PRO A 1 285 ? 5.668 11.845 8.342 1.00 81.94 285 PRO A C 1
ATOM 2421 O O . PRO A 1 285 ? 6.497 12.686 8.700 1.00 81.94 285 PRO A O 1
ATOM 2424 N N . ALA A 1 286 ? 6.007 10.720 7.723 1.00 85.88 286 ALA A N 1
ATOM 2425 C CA . ALA A 1 286 ? 7.365 10.437 7.296 1.00 85.88 286 ALA A CA 1
ATOM 2426 C C . ALA A 1 286 ? 7.499 10.759 5.801 1.00 85.88 286 ALA A C 1
ATOM 2428 O O . ALA A 1 286 ? 6.642 10.344 5.020 1.00 85.88 286 ALA A O 1
ATOM 2429 N N . PRO A 1 287 ? 8.558 11.465 5.365 1.00 89.12 287 PRO A N 1
ATOM 2430 C CA . PRO A 1 287 ? 8.839 11.620 3.945 1.00 89.12 287 PRO A CA 1
ATOM 2431 C C . PRO A 1 287 ? 9.000 10.252 3.278 1.00 89.12 287 PRO A C 1
ATOM 2433 O O . PRO A 1 287 ? 9.858 9.447 3.665 1.00 89.12 287 PRO A O 1
ATOM 2436 N N . TRP A 1 288 ? 8.191 10.003 2.256 1.00 91.38 288 TRP A N 1
ATOM 2437 C CA . TRP A 1 288 ? 8.274 8.801 1.443 1.00 91.38 288 TRP A CA 1
ATOM 2438 C C . TRP A 1 288 ? 8.834 9.153 0.070 1.00 91.38 288 TRP A C 1
ATOM 2440 O O . TRP A 1 288 ? 8.568 10.219 -0.479 1.00 91.38 288 TRP A O 1
ATOM 2450 N N . VAL A 1 289 ? 9.671 8.269 -0.463 1.00 89.44 289 VAL A N 1
ATOM 2451 C CA . VAL A 1 289 ? 10.271 8.439 -1.786 1.00 89.44 289 VAL A CA 1
ATOM 2452 C C . VAL A 1 289 ? 9.941 7.172 -2.559 1.00 89.44 289 VAL A C 1
ATOM 2454 O O . VAL A 1 289 ? 10.392 6.114 -2.115 1.00 89.44 289 VAL A O 1
ATOM 2457 N N . PRO A 1 290 ? 9.164 7.257 -3.649 1.00 91.38 290 PRO A N 1
ATOM 2458 C CA . PRO A 1 290 ? 8.842 6.095 -4.464 1.00 91.38 290 PRO A CA 1
ATOM 2459 C C . PRO A 1 290 ? 10.107 5.544 -5.134 1.00 91.38 290 PRO A C 1
ATOM 2461 O O . PRO A 1 290 ? 11.006 6.301 -5.510 1.00 91.38 290 PRO A O 1
ATOM 2464 N N . PHE A 1 291 ? 10.164 4.226 -5.290 1.00 92.12 291 PHE A N 1
ATOM 2465 C CA . PHE A 1 291 ? 11.186 3.484 -6.020 1.00 92.12 291 PHE A CA 1
ATOM 2466 C C . PHE A 1 291 ? 12.630 3.722 -5.538 1.00 92.12 291 PHE A C 1
ATOM 2468 O O . PHE A 1 291 ? 13.539 3.920 -6.346 1.00 92.12 291 PHE A O 1
ATOM 2475 N N . ARG A 1 292 ? 12.894 3.650 -4.220 1.00 81.75 292 ARG A N 1
ATOM 2476 C CA . ARG A 1 292 ? 14.223 3.927 -3.603 1.00 81.75 292 ARG A CA 1
ATOM 2477 C C . ARG A 1 292 ? 15.408 3.124 -4.170 1.00 81.75 292 ARG A C 1
ATOM 2479 O O . ARG A 1 292 ? 16.555 3.462 -3.888 1.00 81.75 292 ARG A O 1
ATOM 2486 N N . LYS A 1 293 ? 15.150 2.062 -4.938 1.00 85.50 293 LYS A N 1
ATOM 2487 C CA . LYS A 1 293 ? 16.149 1.175 -5.563 1.00 85.50 293 LYS A CA 1
ATOM 2488 C C . LYS A 1 293 ? 16.006 1.090 -7.089 1.00 85.50 293 LYS A C 1
ATOM 2490 O O . LYS A 1 293 ? 16.434 0.105 -7.687 1.00 85.50 293 LYS A O 1
ATOM 2495 N N . ALA A 1 294 ? 15.400 2.090 -7.722 1.00 91.69 294 ALA A N 1
ATOM 2496 C CA . ALA A 1 294 ? 15.238 2.130 -9.170 1.00 91.69 294 ALA A CA 1
ATOM 2497 C C . ALA A 1 294 ? 15.576 3.501 -9.763 1.00 91.69 294 ALA A C 1
ATOM 2499 O O . ALA A 1 294 ? 15.618 4.517 -9.066 1.00 91.69 294 ALA A O 1
ATOM 2500 N N . ARG A 1 295 ? 15.791 3.530 -11.082 1.00 90.75 295 ARG A N 1
ATOM 2501 C CA . ARG A 1 295 ? 15.927 4.778 -11.839 1.00 90.75 295 ARG A CA 1
ATOM 2502 C C . ARG A 1 295 ? 14.540 5.357 -12.094 1.00 90.75 295 ARG A C 1
ATOM 2504 O O . ARG A 1 295 ? 13.899 5.004 -13.073 1.00 90.75 295 ARG A O 1
ATOM 2511 N N . TYR A 1 296 ? 14.074 6.232 -11.209 1.00 91.69 296 TYR A N 1
ATOM 2512 C CA . TYR A 1 296 ? 12.765 6.884 -11.306 1.00 91.69 296 TYR A CA 1
ATOM 2513 C C . TYR A 1 296 ? 12.912 8.411 -11.299 1.00 91.69 296 TYR A C 1
ATOM 2515 O O . TYR A 1 296 ? 13.590 8.970 -10.430 1.00 91.69 296 TYR A O 1
ATOM 2523 N N . ALA A 1 297 ? 12.305 9.085 -12.279 1.00 90.12 297 ALA A N 1
ATOM 2524 C CA . ALA A 1 297 ? 12.445 10.522 -12.515 1.00 90.12 297 ALA A CA 1
ATOM 2525 C C . ALA A 1 297 ? 11.098 11.259 -12.369 1.00 90.12 297 ALA A C 1
ATOM 2527 O O . ALA A 1 297 ? 10.522 11.696 -13.369 1.00 90.12 297 ALA A O 1
ATOM 2528 N N . PRO A 1 298 ? 10.581 11.439 -11.137 1.00 85.94 298 PRO A N 1
ATOM 2529 C CA . PRO A 1 298 ? 9.287 12.088 -10.907 1.00 85.94 298 PRO A CA 1
ATOM 2530 C C . PRO A 1 298 ? 9.218 13.516 -11.461 1.00 85.94 298 PRO A C 1
ATOM 2532 O O . PRO A 1 298 ? 8.156 13.959 -11.875 1.00 85.94 298 PRO A O 1
ATOM 2535 N N . GLN A 1 299 ? 10.348 14.224 -11.515 1.00 82.94 299 GLN A N 1
ATOM 2536 C CA . GLN A 1 299 ? 10.469 15.578 -12.061 1.00 82.94 299 GLN A CA 1
ATOM 2537 C C . GLN A 1 299 ? 10.169 15.677 -13.563 1.00 82.94 299 GLN A C 1
ATOM 2539 O O . GLN A 1 299 ? 9.916 16.769 -14.065 1.00 82.94 299 GLN A O 1
ATOM 2544 N N . CYS A 1 300 ? 10.244 14.560 -14.291 1.00 82.94 300 CYS A N 1
ATOM 2545 C CA . CYS A 1 300 ? 9.968 14.509 -15.724 1.00 82.94 300 CYS A CA 1
ATOM 2546 C C . CYS A 1 300 ? 8.502 14.183 -16.036 1.00 82.94 300 CYS A C 1
ATOM 2548 O O . CYS A 1 300 ? 8.118 14.168 -17.205 1.00 82.94 300 CYS A O 1
ATOM 2550 N N . MET A 1 301 ? 7.696 13.926 -15.006 1.00 80.69 301 MET A N 1
ATOM 2551 C CA . MET A 1 301 ? 6.265 13.666 -15.098 1.00 80.69 301 MET A CA 1
ATOM 2552 C C . MET A 1 301 ? 5.483 14.858 -14.536 1.00 80.69 301 MET A C 1
ATOM 2554 O O . MET A 1 301 ? 6.008 15.597 -13.697 1.00 80.69 301 MET A O 1
ATOM 2558 N N . PRO A 1 302 ? 4.236 15.082 -14.993 1.00 76.69 302 PRO A N 1
ATOM 2559 C CA . PRO A 1 302 ? 3.394 16.116 -14.411 1.00 76.69 302 PRO A CA 1
ATOM 2560 C C . PRO A 1 302 ? 3.251 15.861 -12.904 1.00 76.69 302 PRO A C 1
ATOM 2562 O O . PRO A 1 302 ? 3.015 14.713 -12.505 1.00 76.69 302 PRO A O 1
ATOM 2565 N N . PRO A 1 303 ? 3.417 16.894 -12.056 1.00 72.44 303 PRO A N 1
ATOM 2566 C CA . PRO A 1 303 ? 3.256 16.722 -10.626 1.00 72.44 303 PRO A CA 1
ATOM 2567 C C . PRO A 1 303 ? 1.832 16.225 -10.367 1.00 72.44 303 PRO A C 1
ATOM 2569 O O . PRO A 1 303 ? 0.885 16.778 -10.936 1.00 72.44 303 PRO A O 1
ATOM 2572 N N . PRO A 1 304 ? 1.660 15.177 -9.550 1.00 72.94 304 PRO A N 1
ATOM 2573 C CA . PRO A 1 304 ? 0.329 14.726 -9.214 1.00 72.94 304 PRO A CA 1
ATOM 2574 C C . PRO A 1 304 ? -0.426 15.863 -8.518 1.00 72.94 304 PRO A C 1
ATOM 2576 O O . PRO A 1 304 ? 0.146 16.610 -7.720 1.00 72.94 304 PRO A O 1
ATOM 2579 N N . GLU A 1 305 ? -1.722 15.982 -8.807 1.00 75.56 305 GLU A N 1
ATOM 2580 C CA . GLU A 1 305 ? -2.625 16.770 -7.967 1.00 75.56 305 GLU A CA 1
ATOM 2581 C C . GLU A 1 305 ? -2.630 16.212 -6.533 1.00 75.56 305 GLU A C 1
ATOM 2583 O O . GLU A 1 305 ? -1.941 15.236 -6.223 1.00 75.56 305 GLU A O 1
ATOM 2588 N N . ARG A 1 306 ? -3.387 16.830 -5.620 1.00 78.44 306 ARG A N 1
ATOM 2589 C CA . ARG A 1 306 ? -3.524 16.329 -4.247 1.00 78.44 306 ARG A CA 1
ATOM 2590 C C . ARG A 1 306 ? -4.060 14.889 -4.282 1.00 78.44 306 ARG A C 1
ATOM 2592 O O . ARG A 1 306 ? -5.256 14.675 -4.441 1.00 78.44 306 ARG A O 1
ATOM 2599 N N . LYS A 1 307 ? -3.155 13.916 -4.162 1.00 85.38 307 LYS A N 1
ATOM 2600 C CA . LYS A 1 307 ? -3.439 12.479 -4.185 1.00 85.38 307 LYS A CA 1
ATOM 2601 C C . LYS A 1 307 ? -3.337 11.925 -2.777 1.00 85.38 307 LYS A C 1
ATOM 2603 O O . LYS A 1 307 ? -2.376 12.213 -2.066 1.00 85.38 307 LYS A O 1
ATOM 2608 N N . GLU A 1 308 ? -4.292 11.085 -2.416 1.00 86.44 308 GLU A N 1
ATOM 2609 C CA . GLU A 1 308 ? -4.268 10.280 -1.203 1.00 86.44 308 GLU A CA 1
ATOM 2610 C C . GLU A 1 308 ? -4.577 8.837 -1.594 1.00 86.44 308 GLU A C 1
ATOM 2612 O O . GLU A 1 308 ? -5.525 8.573 -2.330 1.00 86.44 308 GLU A O 1
ATOM 2617 N N . VAL A 1 309 ? -3.744 7.908 -1.137 1.00 86.75 309 VAL A N 1
ATOM 2618 C CA . VAL A 1 309 ? -3.857 6.485 -1.439 1.00 86.75 309 VAL A CA 1
ATOM 2619 C C . VAL A 1 309 ? -3.739 5.697 -0.150 1.00 86.75 309 VAL A C 1
ATOM 2621 O O . VAL A 1 309 ? -2.811 5.881 0.642 1.00 86.75 309 VAL A O 1
ATOM 2624 N N . ARG A 1 310 ? -4.679 4.777 0.046 1.00 83.44 310 ARG A N 1
ATOM 2625 C CA . ARG A 1 310 ? -4.707 3.876 1.191 1.00 83.44 310 ARG A CA 1
ATOM 2626 C C . ARG A 1 310 ? -4.352 2.463 0.742 1.00 83.44 310 ARG A C 1
ATOM 2628 O O . ARG A 1 310 ? -5.005 1.923 -0.147 1.00 83.44 310 ARG A O 1
ATOM 2635 N N . ILE A 1 311 ? -3.308 1.894 1.343 1.00 83.06 311 ILE A N 1
ATOM 2636 C CA . ILE A 1 311 ? -2.856 0.522 1.065 1.00 83.06 311 ILE A CA 1
ATOM 2637 C C . ILE A 1 311 ? -3.518 -0.456 2.033 1.00 83.06 311 ILE A C 1
ATOM 2639 O O . ILE A 1 311 ? -4.006 -1.502 1.614 1.00 83.06 311 ILE A O 1
ATOM 2643 N N . SER A 1 312 ? -3.583 -0.095 3.315 1.00 72.75 312 SER A N 1
ATOM 2644 C CA . SER A 1 312 ? -4.225 -0.894 4.359 1.00 72.75 312 SER A CA 1
ATOM 2645 C C . SER A 1 312 ? -4.939 -0.002 5.380 1.00 72.75 312 SER A C 1
ATOM 2647 O O . SER A 1 312 ? -4.951 1.228 5.262 1.00 72.75 312 SER A O 1
ATOM 2649 N N . GLY A 1 313 ? -5.547 -0.613 6.402 1.00 62.69 313 GLY A N 1
ATOM 2650 C CA . GLY A 1 313 ? -6.071 0.117 7.557 1.00 62.69 313 GLY A CA 1
ATOM 2651 C C . GLY A 1 313 ? -5.015 1.034 8.183 1.00 62.69 313 GLY A C 1
ATOM 2652 O O . GLY A 1 313 ? -5.330 2.179 8.483 1.00 62.69 313 GLY A O 1
ATOM 2653 N N . GLU A 1 314 ? -3.763 0.578 8.260 1.00 66.25 314 GLU A N 1
ATOM 2654 C CA . GLU A 1 314 ? -2.658 1.227 8.978 1.00 66.25 314 GLU A CA 1
ATOM 2655 C C . GLU A 1 314 ? -1.698 2.029 8.082 1.00 66.25 314 GLU A C 1
ATOM 2657 O O . GLU A 1 314 ? -0.937 2.857 8.587 1.00 66.25 314 GLU A O 1
ATOM 2662 N N . GLU A 1 315 ? -1.716 1.779 6.767 1.00 80.88 315 GLU A N 1
ATOM 2663 C CA . GLU A 1 315 ? -0.754 2.316 5.803 1.00 80.88 315 GLU A CA 1
ATOM 2664 C C . GLU A 1 315 ? -1.426 3.265 4.796 1.00 80.88 315 GLU A C 1
ATOM 2666 O O . GLU A 1 315 ? -2.210 2.854 3.930 1.00 80.88 315 GLU A O 1
ATOM 2671 N N . ARG A 1 316 ? -1.076 4.552 4.891 1.00 85.38 316 ARG A N 1
ATOM 2672 C CA . ARG A 1 316 ? -1.580 5.638 4.038 1.00 85.38 316 ARG A CA 1
ATOM 2673 C C . ARG A 1 316 ? -0.431 6.429 3.416 1.00 85.38 316 ARG A C 1
ATOM 2675 O O . ARG A 1 316 ? 0.567 6.714 4.079 1.00 85.38 316 ARG A O 1
ATOM 2682 N N . TYR A 1 317 ? -0.622 6.841 2.166 1.00 89.88 317 TYR A N 1
ATOM 2683 C CA . TYR A 1 317 ? 0.285 7.682 1.392 1.00 89.88 317 TYR A CA 1
ATOM 2684 C C . TYR A 1 317 ? -0.449 8.900 0.855 1.00 89.88 317 TYR A C 1
ATOM 2686 O O . TYR A 1 317 ? -1.585 8.788 0.405 1.00 89.88 317 TYR A O 1
ATOM 2694 N N . TRP A 1 318 ? 0.196 10.060 0.857 1.00 90.19 318 TRP A N 1
ATOM 2695 C CA . TRP A 1 318 ? -0.377 11.248 0.233 1.00 90.19 318 TRP A CA 1
ATOM 2696 C C . TRP A 1 318 ? 0.696 12.163 -0.337 1.00 90.19 318 TRP A C 1
ATOM 2698 O O . TRP A 1 318 ? 1.857 12.138 0.083 1.00 90.19 318 TRP A O 1
ATOM 2708 N N . TYR A 1 319 ? 0.287 12.963 -1.315 1.00 89.06 319 TYR A N 1
ATOM 2709 C CA . TYR A 1 319 ? 1.124 13.955 -1.965 1.00 89.06 319 TYR A CA 1
ATOM 2710 C C . TYR A 1 319 ? 0.716 15.361 -1.531 1.00 89.06 319 TYR A C 1
ATOM 2712 O O . TYR A 1 319 ? -0.421 15.788 -1.738 1.00 89.06 319 TYR A O 1
ATOM 2720 N N . GLU A 1 320 ? 1.655 16.088 -0.929 1.00 85.75 320 GLU A N 1
ATOM 2721 C CA . GLU A 1 320 ? 1.442 17.443 -0.425 1.00 85.75 320 GLU A CA 1
ATOM 2722 C C . GLU A 1 320 ? 2.711 18.287 -0.608 1.00 85.75 320 GLU A C 1
ATOM 2724 O O . GLU A 1 320 ? 3.829 17.816 -0.398 1.00 85.75 320 GLU A O 1
ATOM 2729 N N . ASN A 1 321 ? 2.554 19.553 -1.009 1.00 81.19 321 ASN A N 1
ATOM 2730 C CA . ASN A 1 321 ? 3.659 20.512 -1.164 1.00 81.19 321 ASN A CA 1
ATOM 2731 C C . ASN A 1 321 ? 4.834 19.994 -2.021 1.00 81.19 321 ASN A C 1
ATOM 2733 O O . ASN A 1 321 ? 6.005 20.232 -1.716 1.00 81.19 321 ASN A O 1
ATOM 2737 N N . GLY A 1 322 ? 4.531 19.258 -3.093 1.00 81.69 322 GLY A N 1
ATOM 2738 C CA . GLY A 1 322 ? 5.540 18.742 -4.018 1.00 81.69 322 GLY A CA 1
ATOM 2739 C C . GLY A 1 322 ? 6.252 17.465 -3.552 1.00 81.69 322 GLY A C 1
ATOM 2740 O O . GLY A 1 322 ? 7.198 17.025 -4.208 1.00 81.69 322 GLY A O 1
ATOM 2741 N N . ARG A 1 323 ? 5.850 16.871 -2.420 1.00 86.50 323 ARG A N 1
ATOM 2742 C CA . ARG A 1 323 ? 6.509 15.705 -1.818 1.00 86.50 323 ARG A CA 1
ATOM 2743 C C . ARG A 1 323 ? 5.500 14.645 -1.412 1.00 86.50 323 ARG A C 1
ATOM 2745 O O . ARG A 1 323 ? 4.360 14.944 -1.071 1.00 86.50 323 ARG A O 1
ATOM 2752 N N . TRP A 1 324 ? 5.956 13.399 -1.418 1.00 90.69 324 TRP A N 1
ATOM 2753 C CA . TRP A 1 324 ? 5.178 12.302 -0.875 1.00 90.69 324 TRP A CA 1
ATOM 2754 C C . TRP A 1 324 ? 5.466 12.084 0.608 1.00 90.69 324 TRP A C 1
ATOM 2756 O O . TRP A 1 324 ? 6.607 12.184 1.072 1.00 90.69 324 TRP A O 1
ATOM 2766 N N . PHE A 1 325 ? 4.420 11.705 1.327 1.00 90.31 325 PHE A N 1
ATOM 2767 C CA . PHE A 1 325 ? 4.472 11.311 2.723 1.00 90.31 325 PHE A CA 1
ATOM 2768 C C . PHE A 1 325 ? 3.814 9.950 2.908 1.00 90.31 325 PHE A C 1
ATOM 2770 O O . PHE A 1 325 ? 2.936 9.560 2.136 1.00 90.31 325 PHE A O 1
ATOM 2777 N N . CYS A 1 326 ? 4.245 9.235 3.942 1.00 88.75 326 CYS A N 1
ATOM 2778 C CA . CYS A 1 326 ? 3.582 8.035 4.414 1.00 88.75 326 CYS A CA 1
ATOM 2779 C C . CYS A 1 326 ? 3.306 8.098 5.917 1.00 88.75 326 CYS A C 1
ATOM 2781 O O . CYS A 1 326 ? 4.050 8.698 6.701 1.00 88.75 326 CYS A O 1
ATOM 2783 N N . SER A 1 327 ? 2.230 7.426 6.304 1.00 82.50 327 SER A N 1
ATOM 2784 C CA . SER A 1 327 ? 1.911 7.051 7.674 1.00 82.50 327 SER A CA 1
ATOM 2785 C C . SER A 1 327 ? 1.786 5.535 7.673 1.00 82.50 327 SER A C 1
ATOM 2787 O O . SER A 1 327 ? 0.845 4.994 7.104 1.00 82.50 327 SER A O 1
ATOM 2789 N N . ALA A 1 328 ? 2.791 4.857 8.227 1.00 63.00 328 ALA A N 1
ATOM 2790 C CA . ALA A 1 328 ? 2.837 3.394 8.324 1.00 63.00 328 ALA A CA 1
ATOM 2791 C C . ALA A 1 328 ? 2.387 2.880 9.701 1.00 63.00 328 ALA A C 1
ATOM 2793 O O . ALA A 1 328 ? 2.429 1.684 9.963 1.00 63.00 328 ALA A O 1
ATOM 2794 N N . ARG A 1 329 ? 2.056 3.790 10.625 1.00 64.12 329 ARG A N 1
ATOM 2795 C CA . ARG A 1 329 ? 1.615 3.451 11.976 1.00 64.12 329 ARG A CA 1
ATOM 2796 C C . ARG A 1 329 ? 0.500 4.381 12.376 1.00 64.12 329 ARG A C 1
ATOM 2798 O O . ARG A 1 329 ? 0.718 5.568 12.630 1.00 64.12 329 ARG A O 1
ATOM 2805 N N . ARG A 1 330 ? -0.679 3.795 12.475 1.00 68.38 330 ARG A N 1
ATOM 2806 C CA . ARG A 1 330 ? -1.823 4.426 13.089 1.00 68.38 330 ARG A CA 1
ATOM 2807 C C . ARG A 1 330 ? -1.744 4.271 14.591 1.00 68.38 330 ARG A C 1
ATOM 2809 O O . ARG A 1 330 ? -1.552 3.180 15.119 1.00 68.38 330 ARG A O 1
ATOM 2816 N N . ILE A 1 331 ? -1.799 5.402 15.279 1.00 72.12 331 ILE A N 1
ATOM 2817 C CA . ILE A 1 331 ? -1.715 5.435 16.731 1.00 72.12 331 ILE A CA 1
ATOM 2818 C C . ILE A 1 331 ? -3.144 5.493 17.250 1.00 72.12 331 ILE A C 1
ATOM 2820 O O . ILE A 1 331 ? -3.896 6.412 16.927 1.00 72.12 331 ILE A O 1
ATOM 2824 N N . CYS A 1 332 ? -3.514 4.513 18.070 1.00 78.88 332 CYS A N 1
ATOM 2825 C CA . CYS A 1 332 ? -4.818 4.509 18.716 1.00 78.88 332 CYS A CA 1
ATOM 2826 C C . CYS A 1 332 ? -4.954 5.710 19.650 1.00 78.88 332 CYS A C 1
ATOM 2828 O O . CYS A 1 332 ? -4.143 5.904 20.564 1.00 78.88 332 CYS A O 1
ATOM 2830 N N . ARG A 1 333 ? -5.987 6.524 19.409 1.00 84.31 333 ARG A N 1
ATOM 2831 C CA . ARG A 1 333 ? -6.316 7.680 20.246 1.00 84.31 333 ARG A CA 1
ATOM 2832 C C . ARG A 1 333 ? -6.739 7.186 21.623 1.00 84.31 333 ARG A C 1
ATOM 2834 O O . ARG A 1 333 ? -7.380 6.146 21.751 1.00 84.31 333 ARG A O 1
ATOM 2841 N N . THR A 1 334 ? -6.465 7.960 22.668 1.00 85.94 334 THR A N 1
ATOM 2842 C CA . THR A 1 334 ? -7.002 7.664 24.008 1.00 85.94 334 THR A CA 1
ATOM 2843 C C . THR A 1 334 ? -8.533 7.642 23.999 1.00 85.94 334 THR A C 1
ATOM 2845 O O . THR A 1 334 ? -9.136 6.775 24.628 1.00 85.94 334 THR A O 1
ATOM 2848 N N . SER A 1 335 ? -9.160 8.538 23.232 1.00 85.88 335 SER A N 1
ATOM 2849 C CA . SER A 1 335 ? -10.597 8.535 22.952 1.00 85.88 335 SER A CA 1
ATOM 2850 C C . SER A 1 335 ? -11.036 7.299 22.154 1.00 85.88 335 SER A C 1
ATOM 2852 O O . SER A 1 335 ? -12.030 6.677 22.514 1.00 85.88 335 SER A O 1
ATOM 2854 N N . GLY A 1 336 ? -10.252 6.869 21.160 1.00 87.00 336 GLY A N 1
ATOM 2855 C CA . GLY A 1 336 ? -10.472 5.638 20.392 1.00 87.00 336 GLY A CA 1
ATOM 2856 C C . GLY A 1 336 ? -10.507 4.385 21.272 1.00 87.00 336 GLY A C 1
ATOM 2857 O O . GLY A 1 336 ? -11.455 3.606 21.198 1.00 87.00 336 GLY A O 1
ATOM 2858 N N . ARG A 1 337 ? -9.555 4.239 22.207 1.00 89.50 337 ARG A N 1
ATOM 2859 C CA . ARG A 1 337 ? -9.564 3.143 23.201 1.00 89.50 337 ARG A CA 1
ATOM 2860 C C . ARG A 1 337 ? -10.840 3.127 24.042 1.00 89.50 337 ARG A C 1
ATOM 2862 O O . ARG A 1 337 ? -11.367 2.058 24.351 1.00 89.50 337 ARG A O 1
ATOM 2869 N N . ARG A 1 338 ? -11.348 4.313 24.404 1.00 91.56 338 ARG A N 1
ATOM 2870 C CA . ARG A 1 338 ? -12.609 4.466 25.147 1.00 91.56 338 ARG A CA 1
ATOM 2871 C C . ARG A 1 338 ? -13.828 4.131 24.295 1.00 91.56 338 ARG A C 1
ATOM 2873 O O . ARG A 1 338 ? -14.761 3.546 24.833 1.00 91.56 338 ARG A O 1
ATOM 2880 N N . ILE A 1 339 ? -13.817 4.450 22.999 1.00 92.62 339 ILE A N 1
ATOM 2881 C CA . ILE A 1 339 ? -14.868 4.046 22.053 1.00 92.62 339 ILE A CA 1
ATOM 2882 C C . ILE A 1 339 ? -14.925 2.518 21.959 1.00 92.62 339 ILE A C 1
ATOM 2884 O O . ILE A 1 339 ? -15.993 1.943 22.149 1.00 92.62 339 ILE A O 1
ATOM 2888 N N . ILE A 1 340 ? -13.781 1.854 21.769 1.00 92.31 340 ILE A N 1
ATOM 2889 C CA . ILE A 1 340 ? -13.706 0.384 21.748 1.00 92.31 340 ILE A CA 1
ATOM 2890 C C . ILE A 1 340 ? -14.203 -0.198 23.078 1.00 92.31 340 ILE A C 1
ATOM 2892 O O . ILE A 1 340 ? -15.065 -1.075 23.098 1.00 92.31 340 ILE A O 1
ATOM 2896 N N . GLY A 1 341 ? -13.719 0.334 24.205 1.00 92.25 341 GLY A N 1
ATOM 2897 C CA . GLY A 1 341 ? -14.158 -0.107 25.529 1.00 92.25 341 GLY A CA 1
ATOM 2898 C C . GLY A 1 341 ? -15.657 0.107 25.766 1.00 92.25 341 GLY A C 1
ATOM 2899 O O . GLY A 1 341 ? -16.303 -0.717 26.413 1.00 92.25 341 GLY A O 1
ATOM 2900 N N . TYR A 1 342 ? -16.232 1.183 25.224 1.00 94.25 342 TYR A N 1
ATOM 2901 C CA . TYR A 1 342 ? -17.671 1.432 25.253 1.00 94.25 342 TYR A CA 1
ATOM 2902 C C . TYR A 1 342 ? -18.443 0.400 24.431 1.00 94.25 342 TYR A C 1
ATOM 2904 O O . TYR A 1 342 ? -19.445 -0.107 24.931 1.00 94.25 342 TYR A O 1
ATOM 2912 N N . LEU A 1 343 ? -17.980 0.053 23.224 1.00 94.56 343 LEU A N 1
ATOM 2913 C CA . LEU A 1 343 ? -18.616 -0.969 22.386 1.00 94.56 343 LEU A CA 1
ATOM 2914 C C . LEU A 1 343 ? -18.695 -2.310 23.120 1.00 94.56 343 LEU A C 1
ATOM 2916 O O . LEU A 1 343 ? -19.794 -2.843 23.277 1.00 94.56 343 LEU A O 1
ATOM 2920 N N . PHE A 1 344 ? -17.577 -2.795 23.673 1.00 94.44 344 PHE A N 1
ATOM 2921 C CA . PHE A 1 344 ? -17.569 -4.027 24.468 1.00 94.44 344 PHE A CA 1
ATOM 2922 C C . PHE A 1 344 ? -18.530 -3.952 25.659 1.00 94.44 344 PHE A C 1
ATOM 2924 O O . PHE A 1 344 ? -19.387 -4.823 25.816 1.00 94.44 344 PHE A O 1
ATOM 2931 N N . LYS A 1 345 ? -18.472 -2.873 26.457 1.00 93.75 345 LYS A N 1
ATOM 2932 C CA . LYS A 1 345 ? -19.392 -2.684 27.594 1.00 93.75 345 LYS A CA 1
ATOM 2933 C C . LYS A 1 345 ? -20.853 -2.642 27.165 1.00 93.75 345 LYS A C 1
ATOM 2935 O O . LYS A 1 345 ? -21.710 -3.143 27.887 1.00 93.75 345 LYS A O 1
ATOM 2940 N N . ARG A 1 346 ? -21.164 -2.010 26.031 1.00 94.38 346 ARG A N 1
ATOM 2941 C CA . ARG A 1 346 ? -22.540 -1.826 25.562 1.00 94.38 346 ARG A CA 1
ATOM 2942 C C . ARG A 1 346 ? -23.138 -3.130 25.043 1.00 94.38 346 ARG A C 1
ATOM 2944 O O . ARG A 1 346 ? -24.288 -3.425 25.381 1.00 94.38 346 ARG A O 1
ATOM 2951 N N . ILE A 1 347 ? -22.357 -3.903 24.288 1.00 93.81 347 ILE A N 1
ATOM 2952 C CA . ILE A 1 347 ? -22.718 -5.249 23.820 1.00 93.81 347 ILE A CA 1
ATOM 2953 C C . ILE A 1 347 ? -22.942 -6.164 25.027 1.00 93.81 347 ILE A C 1
ATOM 2955 O O . ILE A 1 347 ? -23.999 -6.783 25.159 1.00 93.81 347 ILE A O 1
ATOM 2959 N N . GLU A 1 348 ? -22.000 -6.190 25.967 1.00 93.69 348 GLU A N 1
ATOM 2960 C CA . GLU A 1 348 ? -22.113 -7.014 27.166 1.00 93.69 348 GLU A CA 1
ATOM 2961 C C . GLU A 1 348 ? -23.307 -6.605 28.042 1.00 93.69 348 GLU A C 1
ATOM 2963 O O . GLU A 1 348 ? -24.066 -7.456 28.504 1.00 93.69 348 GLU A O 1
ATOM 2968 N N . GLN A 1 349 ? -23.539 -5.302 28.226 1.00 93.00 349 GLN A N 1
ATOM 2969 C CA . GLN A 1 349 ? -24.708 -4.784 28.939 1.00 93.00 349 GLN A CA 1
ATOM 2970 C C . GLN A 1 349 ? -26.019 -5.288 28.320 1.00 93.00 349 GLN A C 1
ATOM 2972 O O . GLN A 1 349 ? -26.957 -5.619 29.053 1.00 93.00 349 GLN A O 1
ATOM 2977 N N . PHE A 1 350 ? -26.100 -5.344 26.987 1.00 92.25 350 PHE A N 1
ATOM 2978 C CA . PHE A 1 350 ? -27.264 -5.877 26.290 1.00 92.25 350 PHE A CA 1
ATOM 2979 C C . PHE A 1 350 ? -27.459 -7.369 26.594 1.00 92.25 350 PHE A C 1
ATOM 2981 O O . PHE A 1 350 ? -28.524 -7.752 27.080 1.00 92.25 350 PHE A O 1
ATOM 2988 N N . TYR A 1 351 ? -26.428 -8.199 26.415 1.00 90.50 351 TYR A N 1
ATOM 2989 C CA . TYR A 1 351 ? -26.537 -9.643 26.645 1.00 90.50 351 TYR A CA 1
ATOM 2990 C C . TYR A 1 351 ? -26.747 -10.022 28.116 1.00 90.50 351 TYR A C 1
ATOM 2992 O O . TYR A 1 351 ? -27.545 -10.919 28.395 1.00 90.50 351 TYR A O 1
ATOM 3000 N N . ARG A 1 352 ? -26.139 -9.304 29.071 1.00 91.25 352 ARG A N 1
ATOM 3001 C CA . ARG A 1 352 ? -26.423 -9.469 30.508 1.00 91.25 352 ARG A CA 1
ATOM 3002 C C . ARG A 1 352 ? -27.900 -9.229 30.816 1.00 91.25 352 ARG A C 1
ATOM 3004 O O . ARG A 1 352 ? -28.498 -9.987 31.577 1.00 91.25 352 ARG A O 1
ATOM 3011 N N . LYS A 1 353 ? -28.515 -8.206 30.207 1.00 89.69 353 LYS A N 1
ATOM 3012 C CA . LYS A 1 353 ? -29.947 -7.914 30.380 1.00 89.69 353 LYS A CA 1
ATOM 3013 C C . LYS A 1 353 ? -30.819 -9.002 29.753 1.00 89.69 353 LYS A C 1
ATOM 3015 O O . LYS A 1 353 ? -31.759 -9.463 30.396 1.00 89.69 353 LYS A O 1
ATOM 3020 N N . THR A 1 354 ? -30.495 -9.432 28.537 1.00 88.00 354 THR A N 1
ATOM 3021 C CA . THR A 1 354 ? -31.254 -10.461 27.811 1.00 88.00 354 THR A CA 1
ATOM 3022 C C . THR A 1 354 ? -31.203 -11.819 28.513 1.00 88.00 354 THR A C 1
ATOM 3024 O O . THR A 1 354 ? -32.232 -12.476 28.652 1.00 88.00 354 THR A O 1
ATOM 3027 N N . ARG A 1 355 ? -30.034 -12.212 29.033 1.00 86.38 355 ARG A N 1
ATOM 3028 C CA . ARG A 1 355 ? -29.838 -13.471 29.771 1.00 86.38 355 ARG A CA 1
ATOM 3029 C C . ARG A 1 355 ? -30.194 -13.379 31.265 1.00 86.38 355 ARG A C 1
ATOM 3031 O O . ARG A 1 355 ? -29.986 -14.342 31.992 1.00 86.38 355 ARG A O 1
ATOM 3038 N N . LYS A 1 356 ? -30.739 -12.244 31.732 1.00 86.06 356 LYS A N 1
ATOM 3039 C CA . LYS A 1 356 ? -31.097 -11.984 33.144 1.00 86.06 356 LYS A CA 1
ATOM 3040 C C . LYS A 1 356 ? -29.940 -12.248 34.124 1.00 86.06 356 LYS A C 1
ATOM 3042 O O . LYS A 1 356 ? -30.135 -12.813 35.196 1.00 86.06 356 LYS A O 1
ATOM 3047 N N . TYR A 1 357 ? -28.734 -11.829 33.753 1.00 86.31 357 TYR A N 1
ATOM 3048 C CA . TYR A 1 357 ? -27.541 -11.990 34.576 1.00 86.31 357 TYR A CA 1
ATOM 3049 C C . TYR A 1 357 ? -27.631 -11.168 35.873 1.00 86.31 357 TYR A C 1
ATOM 3051 O O . TYR A 1 357 ? -28.145 -10.046 35.869 1.00 86.31 357 TYR A O 1
ATOM 3059 N N . LYS A 1 358 ? -27.104 -11.717 36.977 1.00 79.31 358 LYS A N 1
ATOM 3060 C CA . LYS A 1 358 ? -27.215 -11.147 38.335 1.00 79.31 358 LYS A CA 1
ATOM 3061 C C . LYS A 1 358 ? -26.629 -9.732 38.437 1.00 79.31 358 LYS A C 1
ATOM 3063 O O . LYS A 1 358 ? -27.243 -8.856 39.041 1.00 79.31 358 LYS A O 1
ATOM 3068 N N . TYR A 1 359 ? -25.472 -9.495 37.818 1.00 81.69 359 TYR A N 1
ATOM 3069 C CA . TYR A 1 359 ? -24.736 -8.232 37.930 1.00 81.69 359 TYR A CA 1
ATOM 3070 C C . TYR A 1 359 ? -24.983 -7.313 36.731 1.00 81.69 359 TYR A C 1
ATOM 3072 O O . TYR A 1 359 ? -24.655 -7.646 35.587 1.00 81.69 359 TYR A O 1
ATOM 3080 N N . ARG A 1 360 ? -25.516 -6.115 36.988 1.00 83.25 360 ARG A N 1
ATOM 3081 C CA . ARG A 1 360 ? -25.779 -5.113 35.945 1.00 83.25 360 ARG A CA 1
ATOM 3082 C C . ARG A 1 360 ? -24.495 -4.391 35.545 1.00 83.25 360 ARG A C 1
ATOM 3084 O O . ARG A 1 360 ? -23.679 -4.051 36.389 1.00 83.25 360 ARG A O 1
ATOM 3091 N N . LEU A 1 361 ? -24.354 -4.125 34.251 1.00 87.81 361 LEU A N 1
ATOM 3092 C CA . LEU A 1 361 ? -23.270 -3.319 33.694 1.00 87.81 361 LEU A CA 1
ATOM 3093 C C . LEU A 1 361 ? -23.852 -2.016 33.139 1.00 87.81 361 LEU A C 1
ATOM 3095 O O . LEU A 1 361 ? -24.944 -2.028 32.564 1.00 87.81 361 LEU A O 1
ATOM 3099 N N . ASN A 1 362 ? -23.139 -0.900 33.299 1.00 84.50 362 ASN A N 1
ATOM 3100 C CA . ASN A 1 362 ? -23.524 0.382 32.713 1.00 84.50 362 ASN A CA 1
ATOM 3101 C C . ASN A 1 362 ? -22.464 0.871 31.716 1.00 84.50 362 ASN A C 1
ATOM 3103 O O . ASN A 1 362 ? -21.305 1.081 32.083 1.00 84.50 362 ASN A O 1
ATOM 3107 N N . ALA A 1 363 ? -22.864 1.060 30.459 1.00 84.88 363 ALA A N 1
ATOM 3108 C CA . ALA A 1 363 ? -22.033 1.670 29.431 1.00 84.88 363 ALA A CA 1
ATOM 3109 C C . ALA A 1 363 ? -22.227 3.197 29.452 1.00 84.88 363 ALA A C 1
ATOM 3111 O O . ALA A 1 363 ? -23.151 3.739 28.844 1.00 84.88 363 ALA A O 1
ATOM 3112 N N . ASP A 1 364 ? -21.360 3.887 30.191 1.00 81.44 364 ASP A N 1
ATOM 3113 C CA . ASP A 1 364 ? -21.427 5.336 30.380 1.00 81.44 364 ASP A CA 1
ATOM 3114 C C . ASP A 1 364 ? -20.964 6.105 29.130 1.00 81.44 364 ASP A C 1
ATOM 3116 O O . ASP A 1 364 ? -19.805 6.018 28.717 1.00 81.44 364 ASP A O 1
ATOM 3120 N N . LYS A 1 365 ? -21.883 6.882 28.544 1.00 85.94 365 LYS A N 1
ATOM 3121 C CA . LYS A 1 365 ? -21.647 7.701 27.346 1.00 85.94 365 LYS A CA 1
ATOM 3122 C C . LYS A 1 365 ? -20.815 8.954 27.641 1.00 85.94 365 LYS A C 1
ATOM 3124 O O . LYS A 1 365 ? -20.191 9.485 26.728 1.00 85.94 365 LYS A O 1
ATOM 3129 N N . THR A 1 366 ? -20.786 9.428 28.890 1.00 78.88 366 THR A N 1
ATOM 3130 C CA . THR A 1 366 ? -20.128 10.696 29.271 1.00 78.88 366 THR A CA 1
ATOM 3131 C C . THR A 1 366 ? -18.602 10.622 29.226 1.00 78.88 366 THR A C 1
ATOM 3133 O O . THR A 1 366 ? -17.931 11.642 29.114 1.00 78.88 366 THR A O 1
ATOM 3136 N N . LYS A 1 367 ? -18.044 9.407 29.258 1.00 81.75 367 LYS A N 1
ATOM 3137 C CA . LYS A 1 367 ? -16.595 9.161 29.194 1.00 81.75 367 LYS A CA 1
ATOM 3138 C C . LYS A 1 367 ? -16.022 9.271 27.776 1.00 81.75 367 LYS A C 1
ATOM 3140 O O . LYS A 1 367 ? -14.796 9.250 27.617 1.00 81.75 367 LYS A O 1
ATOM 3145 N N . LEU A 1 368 ? -16.888 9.355 26.764 1.00 86.44 368 LEU A N 1
ATOM 3146 C CA . LEU A 1 368 ? -16.512 9.466 25.358 1.00 86.44 368 LEU A CA 1
ATOM 3147 C C . LEU A 1 368 ? -16.304 10.923 24.951 1.00 86.44 368 LEU A C 1
ATOM 3149 O O . LEU A 1 368 ? -17.031 11.817 25.379 1.00 86.44 368 LEU A O 1
ATOM 3153 N N . ASP A 1 369 ? -15.328 11.144 24.077 1.00 85.56 369 ASP A N 1
ATOM 3154 C CA . ASP A 1 369 ? -15.091 12.457 23.492 1.00 85.56 369 ASP A CA 1
ATOM 3155 C C . ASP A 1 369 ? -16.109 12.725 22.373 1.00 85.56 369 ASP A C 1
ATOM 3157 O O . ASP A 1 369 ? -15.965 12.275 21.235 1.00 85.56 369 ASP A O 1
ATOM 3161 N N . LEU A 1 370 ? -17.169 13.460 22.713 1.00 86.81 370 LEU A N 1
ATOM 3162 C CA . LEU A 1 370 ? -18.229 13.808 21.768 1.00 86.81 370 LEU A CA 1
ATOM 3163 C C . LEU A 1 370 ? -17.753 14.765 20.668 1.00 86.81 370 LEU A C 1
ATOM 3165 O O . LEU A 1 370 ? -18.404 14.828 19.629 1.00 86.81 370 LEU A O 1
ATOM 3169 N N . SER A 1 371 ? -16.669 15.521 20.878 1.00 84.44 371 SER A N 1
ATOM 3170 C CA . SER A 1 371 ? -16.139 16.432 19.855 1.00 84.44 371 SER A CA 1
ATOM 3171 C C . SER A 1 371 ? -15.531 15.646 18.697 1.00 84.44 371 SER A C 1
ATOM 3173 O O . SER A 1 371 ? -15.844 15.920 17.544 1.00 84.44 371 SER A O 1
ATOM 3175 N N . GLN A 1 372 ? -14.798 14.580 19.014 1.00 84.25 372 GLN A N 1
ATOM 3176 C CA . GLN A 1 372 ? -14.258 13.661 18.025 1.00 84.25 372 GLN A CA 1
ATOM 3177 C C . GLN A 1 372 ? -15.367 12.917 17.272 1.00 84.25 372 GLN A C 1
ATOM 3179 O O . GLN A 1 372 ? -15.324 12.807 16.053 1.00 84.25 372 GLN A O 1
ATOM 3184 N N . ILE A 1 373 ? -16.385 12.417 17.981 1.00 85.56 373 ILE A N 1
ATOM 3185 C CA . ILE A 1 373 ? -17.504 11.718 17.331 1.00 85.56 373 ILE A CA 1
ATOM 3186 C C . ILE A 1 373 ? -18.218 12.658 16.348 1.00 85.56 373 ILE A C 1
ATOM 3188 O O . ILE A 1 373 ? -18.630 12.201 15.287 1.00 85.56 373 ILE A O 1
ATOM 3192 N N . ARG A 1 374 ? -18.296 13.967 16.643 1.00 87.12 374 ARG A N 1
ATOM 3193 C CA . ARG A 1 374 ? -18.877 14.977 15.737 1.00 87.12 374 ARG A CA 1
ATOM 3194 C C . ARG A 1 374 ? -18.125 15.154 14.420 1.00 87.12 374 ARG A C 1
ATOM 3196 O O . ARG A 1 374 ? -18.748 15.574 13.452 1.00 87.12 374 ARG A O 1
ATOM 3203 N N . GLU A 1 375 ? -16.830 14.838 14.369 1.00 85.06 375 GLU A N 1
ATOM 3204 C CA . GLU A 1 375 ? -16.049 14.894 13.122 1.00 85.06 375 GLU A CA 1
ATOM 3205 C C . GLU A 1 375 ? -16.545 13.864 12.095 1.00 85.06 375 GLU A C 1
ATOM 3207 O O . GLU A 1 375 ? -16.442 14.096 10.894 1.00 85.06 375 GLU A O 1
ATOM 3212 N N . PHE A 1 376 ? -17.120 12.754 12.568 1.00 84.38 376 PHE A N 1
ATOM 3213 C CA . PHE A 1 376 ? -17.568 11.634 11.735 1.00 84.38 376 PHE A CA 1
ATOM 3214 C C . PHE A 1 376 ? -19.096 11.465 11.718 1.00 84.38 376 PHE A C 1
ATOM 3216 O O . PHE A 1 376 ? -19.657 10.962 10.748 1.00 84.38 376 PHE A O 1
ATOM 3223 N N . PHE A 1 377 ? -19.785 11.895 12.777 1.00 85.06 377 PHE A N 1
ATOM 3224 C CA . PHE A 1 377 ? -21.235 11.820 12.939 1.00 85.06 377 PHE A CA 1
ATOM 3225 C C . PHE A 1 377 ? -21.795 13.217 13.225 1.00 85.06 377 PHE A C 1
ATOM 3227 O O . PHE A 1 377 ? -21.568 13.737 14.318 1.00 85.06 377 PHE A O 1
ATOM 3234 N N . PRO A 1 378 ? -22.595 13.814 12.321 1.00 81.62 378 PRO A N 1
ATOM 3235 C CA . PRO A 1 378 ? -23.149 15.159 12.518 1.00 81.62 378 PRO A CA 1
ATOM 3236 C C . PRO A 1 378 ? -23.892 15.333 13.855 1.00 81.62 378 PRO A C 1
ATOM 3238 O O . PRO A 1 378 ? -23.801 16.382 14.496 1.00 81.62 378 PRO A O 1
ATOM 3241 N N . ASP A 1 379 ? -24.584 14.279 14.302 1.00 86.88 379 ASP A N 1
ATOM 3242 C CA . ASP A 1 379 ? -25.156 14.168 15.643 1.00 86.88 379 ASP A CA 1
ATOM 3243 C C . ASP A 1 379 ? -24.563 12.947 16.377 1.00 86.88 379 ASP A C 1
ATOM 3245 O O . ASP A 1 379 ? -24.782 11.812 15.945 1.00 86.88 379 ASP A O 1
ATOM 3249 N N . PRO A 1 380 ? -23.872 13.128 17.521 1.00 87.69 380 PRO A N 1
ATOM 3250 C CA . PRO A 1 380 ? -23.387 12.022 18.345 1.00 87.69 380 PRO A CA 1
ATOM 3251 C C . PRO A 1 380 ? -24.474 11.051 18.807 1.00 87.69 380 PRO A C 1
ATOM 3253 O O . PRO A 1 380 ? -24.168 9.901 19.110 1.00 87.69 380 PRO A O 1
ATOM 3256 N N . LYS A 1 381 ? -25.744 11.472 18.875 1.00 89.44 381 LYS A N 1
ATOM 3257 C CA . LYS A 1 381 ? -26.847 10.552 19.194 1.00 89.44 381 LYS A CA 1
ATOM 3258 C C . LYS A 1 381 ? -26.986 9.454 18.146 1.00 89.44 381 LYS A C 1
ATOM 3260 O O . LYS A 1 381 ? -27.174 8.299 18.524 1.00 89.44 381 LYS A O 1
ATOM 3265 N N . LEU A 1 382 ? -26.790 9.795 16.872 1.00 89.75 382 LEU A N 1
ATOM 3266 C CA . LEU A 1 382 ? -26.865 8.849 15.763 1.00 89.75 382 LEU A CA 1
ATOM 3267 C C . LEU A 1 382 ? -25.835 7.726 15.917 1.00 89.75 382 LEU A C 1
ATOM 3269 O O . LEU A 1 382 ? -26.156 6.570 15.665 1.00 89.75 382 LEU A O 1
ATOM 3273 N N . PHE A 1 383 ? -24.625 8.038 16.389 1.00 90.75 383 PHE A N 1
ATOM 3274 C CA . PHE A 1 383 ? -23.596 7.032 16.664 1.00 90.75 383 PHE A CA 1
ATOM 3275 C C . PHE A 1 383 ? -24.092 5.969 17.658 1.00 90.75 383 PHE A C 1
ATOM 3277 O O . PHE A 1 383 ? -24.003 4.770 17.394 1.00 90.75 383 PHE A O 1
ATOM 3284 N N . PHE A 1 384 ? -24.690 6.397 18.773 1.00 93.19 384 PHE A N 1
ATOM 3285 C CA . PHE A 1 384 ? -25.235 5.479 19.776 1.00 93.19 384 PHE A CA 1
ATOM 3286 C C . PHE A 1 384 ? -26.449 4.696 19.269 1.00 93.19 384 PHE A C 1
ATOM 3288 O O . PHE A 1 384 ? -26.580 3.512 19.571 1.00 93.19 384 PHE A O 1
ATOM 3295 N N . GLU A 1 385 ? -27.326 5.336 18.496 1.00 92.31 385 GLU A N 1
ATOM 3296 C CA . GLU A 1 385 ? -28.486 4.681 17.884 1.00 92.31 385 GLU A CA 1
ATOM 3297 C C . GLU A 1 385 ? -28.068 3.610 16.873 1.00 92.31 385 GLU A C 1
ATOM 3299 O O . GLU A 1 385 ? -28.658 2.532 16.847 1.00 92.31 385 GLU A O 1
ATOM 3304 N N . LYS A 1 386 ? -27.021 3.866 16.078 1.00 92.50 386 LYS A N 1
ATOM 3305 C CA . LYS A 1 386 ? -26.462 2.892 15.131 1.00 92.50 386 LYS A CA 1
ATOM 3306 C C . LYS A 1 386 ? -25.861 1.684 15.847 1.00 92.50 386 LYS A C 1
ATOM 3308 O O . LYS A 1 386 ? -26.112 0.562 15.416 1.00 92.50 386 LYS A O 1
ATOM 3313 N N . ILE A 1 387 ? -25.144 1.895 16.955 1.00 93.94 387 ILE A N 1
ATOM 3314 C CA . ILE A 1 387 ? -24.622 0.803 17.794 1.00 93.94 387 ILE A CA 1
ATOM 3315 C C . ILE A 1 387 ? -25.771 -0.044 18.343 1.00 93.94 387 ILE A C 1
ATOM 3317 O O . ILE A 1 387 ? -25.798 -1.257 18.148 1.00 93.94 387 ILE A O 1
ATOM 3321 N N . ASP A 1 388 ? -26.742 0.592 19.001 1.00 93.69 388 ASP A N 1
ATOM 3322 C CA . ASP A 1 388 ? -27.861 -0.113 19.629 1.00 93.69 388 ASP A CA 1
ATOM 3323 C C . ASP A 1 388 ? -28.727 -0.844 18.592 1.00 93.69 388 ASP A C 1
ATOM 3325 O O . ASP A 1 388 ? -29.153 -1.977 18.823 1.00 93.69 388 ASP A O 1
ATOM 3329 N N . GLY A 1 389 ? -28.944 -0.223 17.429 1.00 92.38 389 GLY A N 1
ATOM 3330 C CA . GLY A 1 389 ? -29.636 -0.823 16.294 1.00 92.38 389 GLY A CA 1
ATOM 3331 C C . GLY A 1 389 ? -28.915 -2.055 15.750 1.00 92.38 389 GLY A C 1
ATOM 3332 O O . GLY A 1 389 ? -29.555 -3.090 15.573 1.00 92.38 389 GLY A O 1
ATOM 3333 N N . ALA A 1 390 ? -27.594 -1.979 15.556 1.00 93.81 390 ALA A N 1
ATOM 3334 C CA . ALA A 1 390 ? -26.791 -3.094 15.055 1.00 93.81 390 ALA A CA 1
ATOM 3335 C C . ALA A 1 390 ? -26.744 -4.274 16.044 1.00 93.81 390 ALA A C 1
ATOM 3337 O O . ALA A 1 390 ? -26.878 -5.421 15.626 1.00 93.81 390 ALA A O 1
ATOM 3338 N N . ILE A 1 391 ? -26.643 -4.012 17.354 1.00 94.75 391 ILE A N 1
ATOM 3339 C CA . ILE A 1 391 ? -26.711 -5.060 18.391 1.00 94.75 391 ILE A CA 1
ATOM 3340 C C . ILE A 1 391 ? -28.067 -5.781 18.346 1.00 94.75 391 ILE A C 1
ATOM 3342 O O . ILE A 1 391 ? -28.134 -7.011 18.397 1.00 94.75 391 ILE A O 1
ATOM 3346 N N . LEU A 1 392 ? -29.164 -5.022 18.243 1.00 93.38 392 LEU A N 1
ATOM 3347 C CA . LEU A 1 392 ? -30.518 -5.577 18.165 1.00 93.38 392 LEU A CA 1
ATOM 3348 C C . LEU A 1 392 ? -30.755 -6.373 16.876 1.00 93.38 392 LEU A C 1
ATOM 3350 O O . LEU A 1 392 ? -31.461 -7.383 16.909 1.00 93.38 392 LEU A O 1
ATOM 3354 N N . GLU A 1 393 ? -30.215 -5.902 15.753 1.00 92.94 393 GLU A N 1
ATOM 3355 C CA . GLU A 1 393 ? -30.261 -6.585 14.459 1.00 92.94 393 GLU A CA 1
ATOM 3356 C C . GLU A 1 393 ? -29.521 -7.923 14.540 1.00 92.94 393 GLU A C 1
ATOM 3358 O O . GLU A 1 393 ? -30.145 -8.958 14.308 1.00 92.94 393 GLU A O 1
ATOM 3363 N N . PHE A 1 394 ? -28.268 -7.920 15.007 1.00 92.56 394 PHE A N 1
ATOM 3364 C CA . PHE A 1 394 ? -27.475 -9.136 15.188 1.00 92.56 394 PHE A CA 1
ATOM 3365 C C . PHE A 1 394 ? -28.178 -10.154 16.093 1.00 92.56 394 PHE A C 1
ATOM 3367 O O . PHE A 1 394 ? -28.339 -11.315 15.728 1.00 92.56 394 PHE A O 1
ATOM 3374 N N . HIS A 1 395 ? -28.677 -9.718 17.253 1.00 89.81 395 HIS A N 1
ATOM 3375 C CA . HIS A 1 395 ? -29.414 -10.596 18.161 1.00 89.81 395 HIS A CA 1
ATOM 3376 C C . HIS A 1 395 ? -30.671 -11.181 17.495 1.00 89.81 395 HIS A C 1
ATOM 3378 O O . HIS A 1 395 ? -30.991 -12.357 17.662 1.00 89.81 395 HIS A O 1
ATOM 3384 N N . ARG A 1 396 ? -31.410 -10.383 16.717 1.00 89.50 396 ARG A N 1
ATOM 3385 C CA . ARG A 1 396 ? -32.596 -10.865 15.996 1.00 89.50 396 ARG A CA 1
ATOM 3386 C C . ARG A 1 396 ? -32.235 -11.892 14.929 1.00 89.50 396 ARG A C 1
ATOM 3388 O O . ARG A 1 396 ? -33.003 -12.829 14.745 1.00 89.50 396 ARG A O 1
ATOM 3395 N N . GLU A 1 397 ? -31.118 -11.709 14.235 1.00 88.81 397 GLU A N 1
ATOM 3396 C CA . GLU A 1 397 ? -30.620 -12.633 13.215 1.00 88.81 397 GLU A CA 1
ATOM 3397 C C . GLU A 1 397 ? -30.108 -13.937 13.828 1.00 88.81 397 GLU A C 1
ATOM 3399 O O . GLU A 1 397 ? -30.523 -15.010 13.396 1.00 88.81 397 GLU A O 1
ATOM 3404 N N . ALA A 1 398 ? -29.320 -13.856 14.901 1.00 81.81 398 ALA A N 1
ATOM 3405 C CA . ALA A 1 398 ? -28.827 -15.018 15.639 1.00 81.81 398 ALA A CA 1
ATOM 3406 C C . ALA A 1 398 ? -29.966 -15.845 16.267 1.00 81.81 398 ALA A C 1
ATOM 3408 O O . ALA A 1 398 ? -29.901 -17.072 16.319 1.00 81.81 398 ALA A O 1
ATOM 3409 N N . HIS A 1 399 ? -31.049 -15.189 16.699 1.00 74.81 399 HIS A N 1
ATOM 3410 C CA . HIS A 1 399 ? -32.241 -15.843 17.251 1.00 74.81 399 HIS A CA 1
ATOM 3411 C C . HIS A 1 399 ? -33.383 -16.016 16.240 1.00 74.81 399 HIS A C 1
ATOM 3413 O O . HIS A 1 399 ? -34.500 -16.386 16.626 1.00 74.81 399 HIS A O 1
ATOM 3419 N N . LYS A 1 400 ? -33.131 -15.789 14.944 1.00 70.00 400 LYS A N 1
ATOM 3420 C CA . LYS A 1 400 ? -34.096 -16.047 13.873 1.00 70.00 400 LYS A CA 1
ATOM 3421 C C . LYS A 1 400 ? -34.224 -17.561 13.724 1.00 70.00 400 LYS A C 1
ATOM 3423 O O . LYS A 1 400 ? -33.503 -18.195 12.962 1.00 70.00 400 LYS A O 1
ATOM 3428 N N . ARG A 1 401 ? -35.126 -18.161 14.506 1.00 49.41 401 ARG A N 1
ATOM 3429 C CA . ARG A 1 401 ? -35.476 -19.583 14.391 1.00 49.41 401 ARG A CA 1
ATOM 3430 C C . ARG A 1 401 ? -35.805 -19.879 12.929 1.00 49.41 401 ARG A C 1
ATOM 3432 O O . ARG A 1 401 ? -36.774 -19.334 12.400 1.00 49.41 401 ARG A O 1
ATOM 3439 N N . SER A 1 402 ? -35.019 -20.739 12.286 1.00 45.16 402 SER A N 1
ATOM 3440 C CA . SER A 1 402 ? -35.403 -21.340 11.016 1.00 45.16 402 SER A CA 1
ATOM 3441 C C . SER A 1 402 ? -36.622 -22.219 11.286 1.00 45.16 402 SER A C 1
ATOM 3443 O O . SER A 1 402 ? -36.534 -23.320 11.826 1.00 45.16 402 SER A O 1
ATOM 3445 N N . VAL A 1 403 ? -37.809 -21.699 10.985 1.00 51.88 403 VAL A N 1
ATOM 3446 C CA . VAL A 1 403 ? -39.027 -22.507 10.995 1.00 51.88 403 VAL A CA 1
ATOM 3447 C C . VAL A 1 403 ? -38.955 -23.391 9.754 1.00 51.88 403 VAL A C 1
ATOM 3449 O O . VAL A 1 403 ? -39.372 -22.991 8.672 1.00 51.88 403 VAL A O 1
ATOM 3452 N N . ASN A 1 404 ? -38.350 -24.570 9.895 1.00 49.84 404 ASN A N 1
ATOM 3453 C CA . ASN A 1 404 ? -38.397 -25.593 8.863 1.00 49.84 404 ASN A CA 1
ATOM 3454 C C . ASN A 1 404 ? -39.773 -26.263 8.942 1.00 49.84 404 ASN A C 1
ATOM 3456 O O . ASN A 1 404 ? -40.050 -27.051 9.847 1.00 49.84 404 ASN A O 1
ATOM 3460 N N . VAL A 1 405 ? -40.671 -25.847 8.055 1.00 60.41 405 VAL A N 1
ATOM 3461 C CA . VAL A 1 405 ? -42.022 -26.391 7.969 1.00 60.41 405 VAL A CA 1
ATOM 3462 C C . VAL A 1 405 ? -41.933 -27.740 7.264 1.00 60.41 405 VAL A C 1
ATOM 3464 O O . VAL A 1 405 ? -41.747 -27.787 6.054 1.00 60.41 405 VAL A O 1
ATOM 3467 N N . ASP A 1 406 ? -42.051 -28.827 8.027 1.00 66.44 406 ASP A N 1
ATOM 3468 C CA . ASP A 1 406 ? -42.122 -30.185 7.483 1.00 66.44 406 ASP A CA 1
ATOM 3469 C C . ASP A 1 406 ? -43.405 -30.337 6.635 1.00 66.44 406 ASP A C 1
ATOM 3471 O O . ASP A 1 406 ? -44.512 -30.308 7.196 1.00 66.44 406 ASP A O 1
ATOM 3475 N N . PRO A 1 407 ? -43.296 -30.484 5.299 1.00 69.12 407 PRO A N 1
ATOM 3476 C CA . PRO A 1 407 ? -44.454 -30.555 4.414 1.00 69.12 407 PRO A CA 1
ATOM 3477 C C . PRO A 1 407 ? -45.352 -31.757 4.731 1.00 69.12 407 PRO A C 1
ATOM 3479 O O . PRO A 1 407 ? -46.573 -31.636 4.633 1.00 69.12 407 PRO A O 1
ATOM 3482 N N . GLY A 1 408 ? -44.790 -32.869 5.223 1.00 72.19 408 GLY A N 1
ATOM 3483 C CA . GLY A 1 408 ? -45.563 -34.067 5.560 1.00 72.19 408 GLY A CA 1
ATOM 3484 C C . GLY A 1 408 ? -46.446 -33.894 6.800 1.00 72.19 408 GLY A C 1
ATOM 3485 O O . GLY A 1 408 ? -47.525 -34.478 6.892 1.00 72.19 408 GLY A O 1
ATOM 3486 N N . ARG A 1 409 ? -46.038 -33.052 7.760 1.00 71.69 409 ARG A N 1
ATOM 3487 C CA . ARG A 1 409 ? -46.894 -32.684 8.904 1.00 71.69 409 ARG A CA 1
ATOM 3488 C C . ARG A 1 409 ? -47.993 -31.713 8.497 1.00 71.69 409 ARG A C 1
ATOM 3490 O O . ARG A 1 409 ? -49.090 -31.784 9.041 1.00 71.69 409 ARG A O 1
ATOM 3497 N N . LEU A 1 410 ? -47.718 -30.831 7.541 1.00 75.06 410 LEU A N 1
ATOM 3498 C CA . LEU A 1 410 ? -48.693 -29.856 7.064 1.00 75.06 410 LEU A CA 1
ATOM 3499 C C . LEU A 1 410 ? -49.818 -30.517 6.254 1.00 75.06 410 LEU A C 1
ATOM 3501 O O . LEU A 1 410 ? -50.972 -30.109 6.361 1.00 75.06 410 LEU A O 1
ATOM 3505 N N . GLU A 1 411 ? -49.493 -31.566 5.501 1.00 76.69 411 GLU A N 1
ATOM 3506 C CA . GLU A 1 411 ? -50.458 -32.373 4.751 1.00 76.69 411 GLU A CA 1
ATOM 3507 C C . GLU A 1 411 ? -51.379 -33.165 5.690 1.00 76.69 411 GLU A C 1
ATOM 3509 O O . GLU A 1 411 ? -52.597 -33.067 5.573 1.00 76.69 411 GLU A O 1
ATOM 3514 N N . LYS A 1 412 ? -50.828 -33.778 6.747 1.00 80.44 412 LYS A N 1
ATOM 3515 C CA . LYS A 1 412 ? -51.621 -34.433 7.806 1.00 80.44 412 LYS A CA 1
ATOM 3516 C C . LYS A 1 412 ? -52.576 -33.485 8.535 1.00 80.44 412 LYS A C 1
ATOM 3518 O O . LYS A 1 412 ? -53.676 -33.886 8.903 1.00 80.44 412 LYS A O 1
ATOM 3523 N N . ILE A 1 413 ? -52.170 -32.232 8.760 1.00 81.31 413 ILE A N 1
ATOM 3524 C CA . ILE A 1 413 ? -53.037 -31.206 9.369 1.00 81.31 413 ILE A CA 1
ATOM 3525 C C . ILE A 1 413 ? -54.165 -30.800 8.405 1.00 81.31 413 ILE A C 1
ATOM 3527 O O . ILE A 1 413 ? -55.278 -30.524 8.842 1.00 81.31 413 ILE A O 1
ATOM 3531 N N . ARG A 1 414 ? -53.912 -30.786 7.090 1.00 82.69 414 ARG A N 1
ATOM 3532 C CA . ARG A 1 414 ? -54.944 -30.504 6.076 1.00 82.69 414 ARG A CA 1
ATOM 3533 C C . ARG A 1 414 ? -55.926 -31.659 5.909 1.00 82.69 414 ARG A C 1
ATOM 3535 O O . ARG A 1 414 ? -57.123 -31.411 5.788 1.00 82.69 414 ARG A O 1
ATOM 3542 N N . GLU A 1 415 ? -55.440 -32.895 5.934 1.00 81.50 415 GLU A N 1
ATOM 3543 C CA . GLU A 1 415 ? -56.276 -34.099 5.894 1.00 81.50 415 GLU A CA 1
ATOM 3544 C C . GLU A 1 415 ? -57.171 -34.191 7.133 1.00 81.50 415 GLU A C 1
ATOM 3546 O O . GLU A 1 415 ? -58.376 -34.408 7.011 1.00 81.50 415 GLU A O 1
ATOM 3551 N N . SER A 1 416 ? -56.617 -33.948 8.327 1.00 78.62 416 SER A N 1
ATOM 3552 C CA . SER A 1 416 ? -57.399 -33.966 9.566 1.00 78.62 416 SER A CA 1
ATOM 3553 C C . SER A 1 416 ? -58.432 -32.839 9.615 1.00 78.62 416 SER A C 1
ATOM 3555 O O . SER A 1 416 ? -59.580 -33.086 9.981 1.00 78.62 416 SER A O 1
ATOM 3557 N N . ALA A 1 417 ? -58.076 -31.629 9.170 1.00 84.81 417 ALA A N 1
ATOM 3558 C CA . ALA A 1 417 ? -59.021 -30.521 9.050 1.00 84.81 417 ALA A CA 1
ATOM 3559 C C . ALA A 1 417 ? -60.141 -30.814 8.035 1.00 84.81 417 ALA A C 1
ATOM 3561 O O . ALA A 1 417 ? -61.302 -30.527 8.319 1.00 84.81 417 ALA A O 1
ATOM 3562 N N . SER A 1 418 ? -59.818 -31.440 6.897 1.00 82.56 418 SER A N 1
ATOM 3563 C CA . SER A 1 418 ? -60.810 -31.833 5.882 1.00 82.56 418 SER A CA 1
ATOM 3564 C C . SER A 1 418 ? -61.759 -32.913 6.409 1.00 82.56 418 SER A C 1
ATOM 3566 O O . SER A 1 418 ? -62.969 -32.806 6.236 1.00 82.56 418 SER A O 1
ATOM 3568 N N . SER A 1 419 ? -61.239 -33.903 7.142 1.00 75.81 419 SER A N 1
ATOM 3569 C CA . SER A 1 419 ? -62.059 -34.956 7.755 1.00 75.81 419 SER A CA 1
ATOM 3570 C C . SER A 1 419 ? -63.006 -34.414 8.835 1.00 75.81 419 SER A C 1
ATOM 3572 O O . SER A 1 419 ? -64.155 -34.845 8.936 1.00 75.81 419 SER A O 1
ATOM 3574 N N . ILE A 1 420 ? -62.556 -33.438 9.631 1.00 77.56 420 ILE A N 1
ATOM 3575 C CA . ILE A 1 420 ? -63.406 -32.754 10.618 1.00 77.56 420 ILE A CA 1
ATOM 3576 C C . ILE A 1 420 ? -64.487 -31.926 9.915 1.00 77.56 420 ILE A C 1
ATOM 3578 O O . ILE A 1 420 ? -65.644 -31.947 10.331 1.00 77.56 420 ILE A O 1
ATOM 3582 N N . GLN A 1 421 ? -64.132 -31.232 8.832 1.00 79.44 421 GLN A N 1
ATOM 3583 C CA . GLN A 1 421 ? -65.077 -30.451 8.041 1.00 79.44 421 GLN A CA 1
ATOM 3584 C C . GLN A 1 421 ? -66.172 -31.333 7.420 1.00 79.44 421 GLN A C 1
ATOM 3586 O O . GLN A 1 421 ? -67.345 -30.975 7.494 1.00 79.44 421 GLN A O 1
ATOM 3591 N N . GLU A 1 422 ? -65.824 -32.497 6.865 1.00 78.56 422 GLU A N 1
ATOM 3592 C CA . GLU A 1 422 ? -66.802 -33.452 6.323 1.00 78.56 422 GLU A CA 1
ATOM 3593 C C . GLU A 1 422 ? -67.736 -34.008 7.405 1.00 78.56 422 GLU A C 1
ATOM 3595 O O . GLU A 1 422 ? -68.947 -34.070 7.196 1.00 78.56 422 GLU A O 1
ATOM 3600 N N . LYS A 1 423 ? -67.208 -34.333 8.593 1.00 76.75 423 LYS A N 1
ATOM 3601 C CA . LYS A 1 423 ? -68.024 -34.794 9.732 1.00 76.75 423 LYS A CA 1
ATOM 3602 C C . LYS A 1 423 ? -68.995 -33.733 10.252 1.00 76.75 423 LYS A C 1
ATOM 3604 O O . LYS A 1 423 ? -70.046 -34.092 10.768 1.00 76.75 423 LYS A O 1
ATOM 3609 N N . LEU A 1 424 ? -68.660 -32.451 10.117 1.00 71.38 424 LEU A N 1
ATOM 3610 C CA . LEU A 1 424 ? -69.532 -31.334 10.498 1.00 71.38 424 LEU A CA 1
ATOM 3611 C C . LEU A 1 424 ? -70.562 -30.970 9.414 1.00 71.38 424 LEU A C 1
ATOM 3613 O O . LEU A 1 424 ? -71.558 -30.324 9.725 1.00 71.38 424 LEU A O 1
ATOM 3617 N N . LEU A 1 425 ? -70.325 -31.358 8.156 1.00 69.50 425 LEU A N 1
ATOM 3618 C CA . LEU A 1 425 ? -71.220 -31.109 7.017 1.00 69.50 425 LEU A CA 1
ATOM 3619 C C . LEU A 1 425 ? -72.215 -32.252 6.758 1.00 69.50 425 LEU A C 1
ATOM 3621 O O . LEU A 1 425 ? -73.165 -32.062 5.997 1.00 69.50 425 LEU A O 1
ATOM 3625 N N . ALA A 1 426 ? -72.018 -33.425 7.366 1.00 65.06 426 ALA A N 1
ATOM 3626 C CA . ALA A 1 426 ? -72.973 -34.524 7.291 1.00 65.06 426 ALA A CA 1
ATOM 3627 C C . ALA A 1 426 ? -74.270 -34.174 8.058 1.00 65.06 426 ALA A C 1
ATOM 3629 O O . ALA A 1 426 ? -74.188 -33.665 9.179 1.00 65.06 426 ALA A O 1
ATOM 3630 N N . PRO A 1 427 ? -75.471 -34.429 7.498 1.00 48.00 427 PRO A N 1
ATOM 3631 C CA . PRO A 1 427 ? -76.727 -34.179 8.197 1.00 48.00 427 PRO A CA 1
ATOM 3632 C C . PRO A 1 427 ? -76.812 -35.055 9.450 1.00 48.00 427 PRO A C 1
ATOM 3634 O O . PRO A 1 427 ? -76.583 -36.261 9.378 1.00 48.00 427 PRO A O 1
ATOM 3637 N N . LEU A 1 428 ? -77.151 -34.442 10.585 1.00 55.19 428 LEU A N 1
ATOM 3638 C CA . LEU A 1 428 ? -77.477 -35.136 11.829 1.00 55.19 428 LEU A CA 1
ATOM 3639 C C . LEU A 1 428 ? -78.706 -36.029 11.599 1.00 55.19 428 LEU A C 1
ATOM 3641 O O . LEU A 1 428 ? -79.838 -35.554 11.663 1.00 55.19 428 LEU A O 1
ATOM 3645 N N . GLU A 1 429 ? -78.493 -37.315 11.327 1.00 43.16 429 GLU A N 1
ATOM 3646 C CA . GLU A 1 429 ? -79.508 -38.325 11.609 1.00 43.16 429 GLU A CA 1
ATOM 3647 C C . GLU A 1 429 ? -79.441 -38.637 13.107 1.00 43.16 429 GLU A C 1
ATOM 3649 O O . GLU A 1 429 ? -78.503 -39.260 13.605 1.00 43.16 429 GLU A O 1
ATOM 3654 N N . GLU A 1 430 ? -80.434 -38.135 13.839 1.00 47.78 430 GLU A N 1
ATOM 3655 C CA . GLU A 1 430 ? -80.723 -38.557 15.203 1.00 47.78 430 GLU A CA 1
ATOM 3656 C C . GLU A 1 430 ? -81.120 -40.042 15.192 1.00 47.78 430 GLU A C 1
ATOM 3658 O O . GLU A 1 430 ? -82.162 -40.416 14.655 1.00 47.78 430 GLU A O 1
ATOM 3663 N N . SER A 1 431 ? -80.323 -40.895 15.835 1.00 33.62 431 SER A N 1
ATOM 3664 C CA . SER A 1 431 ? -80.823 -42.166 16.360 1.00 33.62 431 SER A CA 1
ATOM 3665 C C . SER A 1 431 ? -80.399 -42.305 17.817 1.00 33.62 431 SER A C 1
ATOM 3667 O O . SER A 1 431 ? -79.244 -42.614 18.123 1.00 33.62 431 SER A O 1
ATOM 3669 N N . GLU A 1 432 ? -81.340 -42.043 18.720 1.00 33.78 432 GLU A N 1
ATOM 3670 C CA . GLU A 1 432 ? -81.193 -42.312 20.143 1.00 33.78 432 GLU A CA 1
ATOM 3671 C C . GLU A 1 432 ? -81.400 -43.801 20.478 1.00 33.78 432 GLU A C 1
ATOM 3673 O O . GLU A 1 432 ? -82.318 -44.453 19.985 1.00 33.78 432 GLU A O 1
ATOM 3678 N N . ALA A 1 433 ? -80.579 -44.229 21.445 1.00 35.78 433 ALA A N 1
ATOM 3679 C CA . ALA A 1 433 ? -80.802 -45.236 22.489 1.00 35.78 433 ALA A CA 1
ATOM 3680 C C . ALA A 1 433 ? -80.482 -46.724 22.218 1.00 35.78 433 ALA A C 1
ATOM 3682 O O . ALA A 1 433 ? -81.242 -47.454 21.588 1.00 35.78 433 ALA A O 1
ATOM 3683 N N . GLY A 1 434 ? -79.420 -47.206 22.889 1.00 31.69 434 GLY A N 1
ATOM 3684 C CA . GLY A 1 434 ? -79.233 -48.627 23.214 1.00 31.69 434 GLY A CA 1
ATOM 3685 C C . GLY A 1 434 ? -77.810 -49.053 23.602 1.00 31.69 434 GLY A C 1
ATOM 3686 O O . GLY A 1 434 ? -77.107 -49.628 22.788 1.00 31.69 434 GLY A O 1
ATOM 3687 N N . VAL A 1 435 ? -77.425 -48.765 24.847 1.00 42.88 435 VAL A N 1
ATOM 3688 C CA . VAL A 1 435 ? -76.243 -49.195 25.636 1.00 42.88 435 VAL A CA 1
ATOM 3689 C C . VAL A 1 435 ? -75.712 -50.619 25.339 1.00 42.88 435 VAL A C 1
ATOM 3691 O O . VAL A 1 435 ? -76.483 -51.563 25.455 1.00 42.88 435 VAL A O 1
ATOM 3694 N N . ASP A 1 436 ? -74.410 -50.779 25.034 1.00 31.81 436 ASP A N 1
ATOM 3695 C CA . ASP A 1 436 ? -73.434 -51.617 25.781 1.00 31.81 436 ASP A CA 1
ATOM 3696 C C . ASP A 1 436 ? -72.063 -51.771 25.071 1.00 31.81 436 ASP A C 1
ATOM 3698 O O . ASP A 1 436 ? -71.974 -51.777 23.847 1.00 31.81 436 ASP A O 1
ATOM 3702 N N . ALA A 1 437 ? -71.023 -51.981 25.893 1.00 27.73 437 ALA A N 1
ATOM 3703 C CA . ALA A 1 437 ? -69.630 -52.365 25.595 1.00 27.73 437 ALA A CA 1
ATOM 3704 C C . ALA A 1 437 ? -68.602 -51.250 25.286 1.00 27.73 437 ALA A C 1
ATOM 3706 O O . ALA A 1 437 ? -68.222 -51.005 24.144 1.00 27.73 437 ALA A O 1
ATOM 3707 N N . PHE A 1 438 ? -68.026 -50.688 26.354 1.00 31.09 438 PHE A N 1
ATOM 3708 C CA . PHE A 1 438 ? -66.625 -50.254 26.354 1.00 31.09 438 PHE A CA 1
ATOM 3709 C C . PHE A 1 438 ? -65.736 -51.411 26.837 1.00 31.09 438 PHE A C 1
ATOM 3711 O O . PHE A 1 438 ? -65.931 -51.877 27.962 1.00 31.09 438 PHE A O 1
ATOM 3718 N N . PRO A 1 439 ? -64.734 -51.831 26.048 1.00 35.22 439 PRO A N 1
ATOM 3719 C CA . PRO A 1 439 ? -63.487 -52.355 26.583 1.00 35.22 439 PRO A CA 1
ATOM 3720 C C . PRO A 1 439 ? -62.362 -51.324 26.418 1.00 35.22 439 PRO A C 1
ATOM 3722 O O . PRO A 1 439 ? -62.126 -50.800 25.333 1.00 35.22 439 PRO A O 1
ATOM 3725 N N . GLU A 1 440 ? -61.757 -51.039 27.566 1.00 29.62 440 GLU A N 1
ATOM 3726 C CA . GLU A 1 440 ? -60.368 -50.679 27.879 1.00 29.62 440 GLU A CA 1
ATOM 3727 C C . GLU A 1 440 ? -59.379 -50.350 26.740 1.00 29.62 440 GLU A C 1
ATOM 3729 O O . GLU A 1 440 ? -59.158 -51.124 25.814 1.00 29.62 440 GLU A O 1
ATOM 3734 N N . ASP A 1 441 ? -58.775 -49.168 26.905 1.00 32.66 441 ASP A N 1
ATOM 3735 C CA . ASP A 1 441 ? -57.330 -48.894 26.999 1.00 32.66 441 ASP A CA 1
ATOM 3736 C C . ASP A 1 441 ? -56.356 -49.679 26.098 1.00 32.66 441 ASP A C 1
ATOM 3738 O O . ASP A 1 441 ? -56.153 -50.878 26.247 1.00 32.66 441 ASP A O 1
ATOM 3742 N N . ASP A 1 442 ? -55.640 -48.935 25.253 1.00 26.69 442 ASP A N 1
ATOM 3743 C CA . ASP A 1 442 ? -54.179 -48.947 25.340 1.00 26.69 442 ASP A CA 1
ATOM 3744 C C . ASP A 1 442 ? -53.636 -47.595 24.857 1.00 26.69 442 ASP A C 1
ATOM 3746 O O . ASP A 1 442 ? -53.703 -47.216 23.681 1.00 26.69 442 ASP A O 1
ATOM 3750 N N . GLY A 1 443 ? -53.152 -46.824 25.829 1.00 27.78 443 GLY A N 1
ATOM 3751 C CA . GLY A 1 443 ? -52.557 -45.514 25.650 1.00 27.78 443 GLY A CA 1
ATOM 3752 C C . GLY A 1 443 ? -51.289 -45.487 24.789 1.00 27.78 443 GLY A C 1
ATOM 3753 O O . GLY A 1 443 ? -50.598 -46.474 24.566 1.00 27.78 443 GLY A O 1
ATOM 3754 N N . ASN A 1 444 ? -50.915 -44.286 24.354 1.00 28.17 444 ASN A N 1
ATOM 3755 C CA . ASN A 1 444 ? -49.936 -43.505 25.111 1.00 28.17 444 ASN A CA 1
ATOM 3756 C C . ASN A 1 444 ? -49.688 -42.162 24.402 1.00 28.17 444 ASN A C 1
ATOM 3758 O O . ASN A 1 444 ? -48.976 -42.072 23.402 1.00 28.17 444 ASN A O 1
ATOM 3762 N N . GLY A 1 445 ? -50.272 -41.100 24.943 1.00 26.14 445 GLY A N 1
ATOM 3763 C CA . GLY A 1 445 ? -49.940 -39.721 24.610 1.00 26.14 445 GLY A CA 1
ATOM 3764 C C . GLY A 1 445 ? -50.397 -38.835 25.764 1.00 26.14 445 GLY A C 1
ATOM 3765 O O . GLY A 1 445 ? -51.606 -38.692 25.941 1.00 26.14 445 GLY A O 1
ATOM 3766 N N . PRO A 1 446 ? -49.495 -38.278 26.594 1.00 36.75 446 PRO A N 1
ATOM 3767 C CA . PRO A 1 446 ? -49.920 -37.449 27.707 1.00 36.75 446 PRO A CA 1
ATOM 3768 C C . PRO A 1 446 ? -50.366 -36.090 27.174 1.00 36.75 446 PRO A C 1
ATOM 3770 O O . PRO A 1 446 ? -49.591 -35.330 26.586 1.00 36.75 446 PRO A O 1
ATOM 3773 N N . ASN A 1 447 ? -51.655 -35.831 27.367 1.00 31.58 447 ASN A N 1
ATOM 3774 C CA . ASN A 1 447 ? -52.312 -34.583 27.046 1.00 31.58 447 ASN A CA 1
ATOM 3775 C C . ASN A 1 447 ? -51.970 -33.512 28.089 1.00 31.58 447 ASN A C 1
ATOM 3777 O O . ASN A 1 447 ? -51.740 -33.787 29.268 1.00 31.58 447 ASN A O 1
ATOM 3781 N N . ALA A 1 448 ? -51.957 -32.275 27.615 1.00 34.28 448 ALA A N 1
ATOM 3782 C CA . ALA A 1 448 ? -51.762 -31.078 28.401 1.00 34.28 448 ALA A CA 1
ATOM 3783 C C . ALA A 1 448 ? -53.022 -30.779 29.225 1.00 34.28 448 ALA A C 1
ATOM 3785 O O . ALA A 1 448 ? -53.895 -30.058 28.772 1.00 34.28 448 ALA A O 1
ATOM 3786 N N . GLU A 1 449 ? -53.095 -31.324 30.437 1.00 34.12 449 GLU A N 1
ATOM 3787 C CA . GLU A 1 449 ? -53.943 -30.836 31.532 1.00 34.12 449 GLU A CA 1
ATOM 3788 C C . GLU A 1 449 ? -53.354 -31.354 32.855 1.00 34.12 449 GLU A C 1
ATOM 3790 O O . GLU A 1 449 ? -53.779 -32.331 33.460 1.00 34.12 449 GLU A O 1
ATOM 3795 N N . SER A 1 450 ? -52.249 -30.735 33.269 1.00 31.17 450 SER A N 1
ATOM 3796 C CA . SER A 1 450 ? -51.623 -30.919 34.587 1.00 31.17 450 SER A CA 1
ATOM 3797 C C . SER A 1 450 ? -50.957 -29.611 35.012 1.00 31.17 450 SER A C 1
ATOM 3799 O O . SER A 1 450 ? -49.777 -29.551 35.343 1.00 31.17 450 SER A O 1
ATOM 3801 N N . ILE A 1 451 ? -51.731 -28.524 34.946 1.00 33.50 451 ILE A N 1
ATOM 3802 C CA . ILE A 1 451 ? -51.412 -27.237 35.569 1.00 33.50 451 ILE A CA 1
ATOM 3803 C C . ILE A 1 451 ? -52.684 -26.735 36.249 1.00 33.50 451 ILE A C 1
ATOM 3805 O O . ILE A 1 451 ? -53.423 -25.927 35.697 1.00 33.50 451 ILE A O 1
ATOM 3809 N N . SER A 1 452 ? -52.954 -27.258 37.441 1.00 37.00 452 SER A N 1
ATOM 3810 C CA . SER A 1 452 ? -53.531 -26.543 38.589 1.00 37.00 452 SER A CA 1
ATOM 3811 C C . SER A 1 452 ? -54.035 -27.572 39.589 1.00 37.00 452 SER A C 1
ATOM 3813 O O . SER A 1 452 ? -54.855 -28.403 39.232 1.00 37.00 452 SER A O 1
ATOM 3815 N N . GLN A 1 453 ? -53.586 -27.450 40.841 1.00 29.98 453 GLN A N 1
ATOM 3816 C CA . GLN A 1 453 ? -53.882 -28.319 41.996 1.00 29.98 453 GLN A CA 1
ATOM 3817 C C . GLN A 1 453 ? -52.902 -29.486 42.221 1.00 29.98 453 GLN A C 1
ATOM 3819 O O . GLN A 1 453 ? -53.275 -30.646 42.314 1.00 29.98 453 GLN A O 1
ATOM 3824 N N . ALA A 1 454 ? -51.627 -29.142 42.411 1.00 27.31 454 ALA A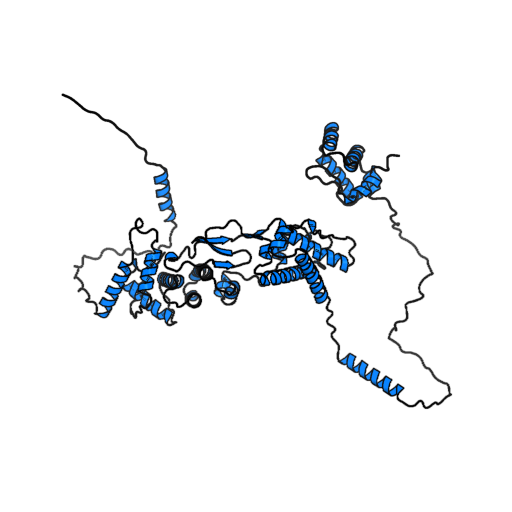 N 1
ATOM 3825 C CA . ALA A 1 454 ? -50.711 -29.892 43.281 1.00 27.31 454 ALA A CA 1
ATOM 3826 C C . ALA A 1 454 ? -49.877 -28.907 44.123 1.00 27.31 454 ALA A C 1
ATOM 3828 O O . ALA A 1 454 ? -48.662 -29.017 44.264 1.00 27.31 454 ALA A O 1
ATOM 3829 N N . ALA A 1 455 ? -50.562 -27.878 44.628 1.00 25.67 455 ALA A N 1
ATOM 3830 C CA . ALA A 1 455 ? -50.079 -27.005 45.681 1.00 25.67 455 ALA A CA 1
ATOM 3831 C C . ALA A 1 455 ? -50.666 -27.508 47.008 1.00 25.67 455 ALA A C 1
ATOM 3833 O O . ALA A 1 455 ? -51.883 -27.601 47.133 1.00 25.67 455 ALA A O 1
ATOM 3834 N N . ALA A 1 456 ? -49.773 -27.743 47.971 1.00 22.36 456 ALA A N 1
ATOM 3835 C CA . ALA A 1 456 ? -50.005 -27.982 49.398 1.00 22.36 456 ALA A CA 1
ATOM 3836 C C . ALA A 1 456 ? -50.268 -29.428 49.878 1.00 22.36 456 ALA A C 1
ATOM 3838 O O . ALA A 1 456 ? -51.265 -30.050 49.532 1.00 22.36 456 ALA A O 1
ATOM 3839 N N . ALA A 1 457 ? -49.399 -29.835 50.821 1.00 22.94 457 ALA A N 1
ATOM 3840 C CA . ALA A 1 457 ? -49.462 -30.985 51.734 1.00 22.94 457 ALA A CA 1
ATOM 3841 C C . ALA A 1 457 ? -49.176 -32.351 51.068 1.00 22.94 457 ALA A C 1
ATOM 3843 O O . ALA A 1 457 ? -49.871 -32.761 50.156 1.00 22.94 457 ALA A O 1
ATOM 3844 N N . VAL A 1 458 ? -48.172 -33.142 51.463 1.00 26.95 458 VAL A N 1
ATOM 3845 C CA . VAL A 1 458 ? -47.767 -33.495 52.831 1.00 26.95 458 VAL A CA 1
ATOM 3846 C C . VAL A 1 458 ? -46.269 -33.837 52.927 1.00 26.95 458 VAL A C 1
ATOM 3848 O O . VAL A 1 458 ? -45.685 -34.500 52.078 1.00 26.95 458 VAL A O 1
ATOM 3851 N N . GLU A 1 459 ? -45.698 -33.351 54.022 1.00 22.98 459 GLU A N 1
ATOM 3852 C CA . GLU A 1 459 ? -44.375 -33.544 54.612 1.00 22.98 459 GLU A CA 1
ATOM 3853 C C . GLU A 1 459 ? -44.109 -34.963 55.176 1.00 22.98 459 GLU A C 1
ATOM 3855 O O . GLU A 1 459 ? -45.043 -35.620 55.631 1.00 22.98 459 GLU A O 1
ATOM 3860 N N . LYS A 1 460 ? -42.803 -35.276 55.347 1.00 24.17 460 LYS A N 1
ATOM 3861 C CA . LYS A 1 460 ? -42.170 -36.125 56.401 1.00 24.17 460 LYS A CA 1
ATOM 3862 C C . LYS A 1 460 ? -42.219 -37.659 56.212 1.00 24.17 460 LYS A C 1
ATOM 3864 O O . LYS A 1 460 ? -43.249 -38.207 55.868 1.00 24.17 460 LYS A O 1
ATOM 3869 N N . ASN A 1 461 ? -41.180 -38.460 56.486 1.00 24.62 461 ASN A N 1
ATOM 3870 C CA . ASN A 1 461 ? -39.918 -38.277 57.221 1.00 24.62 461 ASN A CA 1
ATOM 3871 C C . ASN A 1 461 ? -38.975 -39.480 56.977 1.00 24.62 461 ASN A C 1
ATOM 3873 O O . ASN A 1 461 ? -39.460 -40.610 56.985 1.00 24.62 461 ASN A O 1
ATOM 3877 N N . ALA A 1 462 ? -37.664 -39.222 56.866 1.00 25.38 462 ALA A N 1
ATOM 3878 C CA . ALA A 1 462 ? -36.537 -39.908 57.540 1.00 25.38 462 ALA A CA 1
ATOM 3879 C C . ALA A 1 462 ? -35.216 -39.369 56.918 1.00 25.38 462 ALA A C 1
ATOM 3881 O O . ALA A 1 462 ? -34.928 -39.698 55.772 1.00 25.38 462 ALA A O 1
ATOM 3882 N N . SER A 1 463 ? -34.557 -38.326 57.460 1.00 26.59 463 SER A N 1
ATOM 3883 C CA . SER A 1 463 ? -33.523 -38.343 58.538 1.00 26.59 463 SER A CA 1
ATOM 3884 C C . SER A 1 463 ? -32.366 -39.298 58.223 1.00 26.59 463 SER A C 1
ATOM 3886 O O . SER A 1 463 ? -32.634 -40.459 57.939 1.00 26.59 463 SER A O 1
ATOM 3888 N N . ASP A 1 464 ? -31.073 -39.005 58.292 1.00 24.86 464 ASP A N 1
ATOM 3889 C CA . ASP A 1 464 ? -30.178 -37.895 58.653 1.00 24.86 464 ASP A CA 1
ATOM 3890 C C . ASP A 1 464 ? -28.871 -38.276 57.898 1.00 24.86 464 ASP A C 1
ATOM 3892 O O . ASP A 1 464 ? -28.599 -39.459 57.725 1.00 24.86 464 ASP A O 1
ATOM 3896 N N . GLU A 1 465 ? -28.094 -37.381 57.294 1.00 28.02 465 GLU A N 1
ATOM 3897 C CA . GLU A 1 465 ? -27.010 -36.697 57.997 1.00 28.02 465 GLU A CA 1
ATOM 3898 C C . GLU A 1 465 ? -26.958 -35.215 57.615 1.00 28.02 465 GLU A C 1
ATOM 3900 O O . GLU A 1 465 ? -26.744 -34.797 56.477 1.00 28.02 465 GLU A O 1
ATOM 3905 N N . THR A 1 466 ? -27.171 -34.425 58.651 1.00 29.00 466 THR A N 1
ATOM 3906 C CA . THR A 1 466 ? -27.067 -32.982 58.760 1.00 29.00 466 THR A CA 1
ATOM 3907 C C . THR A 1 466 ? -25.677 -32.433 58.433 1.00 29.00 466 THR A C 1
ATOM 3909 O O . THR A 1 466 ? -24.710 -32.715 59.137 1.00 29.00 466 THR A O 1
ATOM 3912 N N . GLY A 1 467 ? -25.635 -31.497 57.485 1.00 26.39 467 GLY A N 1
ATOM 3913 C CA . GLY A 1 467 ? -24.844 -30.270 57.575 1.00 26.39 467 GLY A CA 1
ATOM 3914 C C . GLY A 1 467 ? -25.812 -29.083 57.526 1.00 26.39 467 GLY A C 1
ATOM 3915 O O . GLY A 1 467 ? -26.485 -28.874 56.526 1.00 26.39 467 GLY A O 1
ATOM 3916 N N . GLN A 1 468 ? -25.953 -28.391 58.651 1.00 27.73 468 GLN A N 1
ATOM 3917 C CA . GLN A 1 468 ? -26.960 -27.377 58.984 1.00 27.73 468 GLN A CA 1
ATOM 3918 C C . GLN A 1 468 ? -27.050 -26.155 58.041 1.00 27.73 468 GLN A C 1
ATOM 3920 O O . GLN A 1 468 ? -26.101 -25.840 57.324 1.00 27.73 468 GLN A O 1
ATOM 3925 N N . PRO A 1 469 ? -28.180 -25.415 58.086 1.00 34.69 469 PRO A N 1
ATOM 3926 C CA . PRO A 1 469 ? -28.371 -24.180 57.333 1.00 34.69 469 PRO A CA 1
ATOM 3927 C C . PRO A 1 469 ? -27.393 -23.124 57.844 1.00 34.69 469 PRO A C 1
ATOM 3929 O O . PRO A 1 469 ? -27.431 -22.763 59.021 1.00 34.69 469 PRO A O 1
ATOM 3932 N N . LEU A 1 470 ? -26.539 -22.585 56.975 1.00 29.30 470 LEU A N 1
ATOM 3933 C CA . LEU A 1 470 ? -25.789 -21.386 57.328 1.00 29.30 470 LEU A CA 1
ATOM 3934 C C . LEU A 1 470 ? -26.752 -20.197 57.274 1.00 29.30 470 LEU A C 1
ATOM 3936 O O . LEU A 1 470 ? -26.905 -19.505 56.272 1.00 29.30 470 LEU A O 1
ATOM 3940 N N . SER A 1 471 ? -27.430 -20.013 58.406 1.00 30.86 471 SER A N 1
ATOM 3941 C CA . SER A 1 471 ? -27.630 -18.716 59.042 1.00 30.86 471 SER A CA 1
ATOM 3942 C C . SER A 1 471 ? -26.547 -17.725 58.620 1.00 30.86 471 SER A C 1
ATOM 3944 O O . SER A 1 471 ? -25.378 -18.101 58.503 1.00 30.86 471 SER A O 1
ATOM 3946 N N . ALA A 1 472 ? -26.916 -16.452 58.492 1.00 39.09 472 ALA A N 1
ATOM 3947 C CA . ALA A 1 472 ? -25.962 -15.373 58.670 1.00 39.09 472 ALA A CA 1
ATOM 3948 C C . ALA A 1 472 ? -25.041 -15.715 59.856 1.00 39.09 472 ALA A C 1
ATOM 3950 O O . ALA A 1 472 ? -25.486 -15.871 60.993 1.00 39.09 472 ALA A O 1
ATOM 3951 N N . ALA A 1 473 ? -23.779 -15.944 59.540 1.00 41.91 473 ALA A N 1
ATOM 3952 C CA . ALA A 1 473 ? -22.672 -15.575 60.389 1.00 41.91 473 ALA A CA 1
ATOM 3953 C C . ALA A 1 473 ? -21.886 -14.655 59.466 1.00 41.91 473 ALA A C 1
ATOM 3955 O O . ALA A 1 473 ? -21.088 -15.139 58.660 1.00 41.91 473 ALA A O 1
ATOM 3956 N N . ASP A 1 474 ? -22.300 -13.386 59.452 1.00 64.62 474 ASP A N 1
ATOM 3957 C CA . ASP A 1 474 ? -21.861 -12.342 58.532 1.00 64.62 474 ASP A CA 1
ATOM 3958 C C . ASP A 1 474 ? -20.359 -12.499 58.252 1.00 64.62 474 ASP A C 1
ATOM 3960 O O . ASP A 1 474 ? -19.536 -12.375 59.159 1.00 64.62 474 ASP A O 1
ATOM 3964 N N . GLY A 1 475 ? -19.971 -12.786 57.001 1.00 68.44 475 GLY A N 1
ATOM 3965 C CA . GLY A 1 475 ? -18.550 -12.779 56.609 1.00 68.44 475 GLY A CA 1
ATOM 3966 C C . GLY A 1 475 ? -17.881 -11.455 56.999 1.00 68.44 475 GLY A C 1
ATOM 3967 O O . GLY A 1 475 ? -16.725 -11.417 57.407 1.00 68.44 475 GLY A O 1
ATOM 3968 N N . TRP A 1 476 ? -18.678 -10.386 57.029 1.00 78.44 476 TRP A N 1
ATOM 3969 C CA . TRP A 1 476 ? -18.321 -9.081 57.561 1.00 78.44 476 TRP A CA 1
ATOM 3970 C C . TRP A 1 476 ? -18.142 -9.040 59.090 1.00 78.44 476 TRP A C 1
ATOM 3972 O O . TRP A 1 476 ? -17.191 -8.415 59.547 1.00 78.44 476 TRP A O 1
ATOM 3982 N N . GLU A 1 477 ? -18.963 -9.731 59.891 1.00 78.19 477 GLU A N 1
ATOM 3983 C CA . GLU A 1 477 ? -18.753 -9.880 61.346 1.00 78.19 477 GLU A CA 1
ATOM 3984 C C . GLU A 1 477 ? -17.478 -10.676 61.636 1.00 78.19 477 GLU A C 1
ATOM 3986 O O . GLU A 1 477 ? -16.696 -10.281 62.500 1.00 78.19 477 GLU A O 1
ATOM 3991 N N . LYS A 1 478 ? -17.205 -11.745 60.875 1.00 79.38 478 LYS A N 1
ATOM 3992 C CA . LYS A 1 478 ? -15.938 -12.492 60.972 1.00 79.38 478 LYS A CA 1
ATOM 3993 C C . LYS A 1 478 ? -14.739 -11.616 60.627 1.00 79.38 478 LYS A C 1
ATOM 3995 O O . LYS A 1 478 ? -13.742 -11.643 61.349 1.00 79.38 478 LYS A O 1
ATOM 4000 N N . LEU A 1 479 ? -14.856 -10.800 59.579 1.00 82.69 479 LEU A N 1
ATOM 4001 C CA . LEU A 1 479 ? -13.843 -9.812 59.233 1.00 82.69 479 LEU A CA 1
ATOM 4002 C C . LEU A 1 479 ? -13.622 -8.837 60.396 1.00 82.69 479 LEU A C 1
ATOM 4004 O O . LEU A 1 479 ? -12.489 -8.685 60.845 1.00 82.69 479 LEU A O 1
ATOM 4008 N N . ALA A 1 480 ? -14.682 -8.253 60.958 1.00 81.75 480 ALA A N 1
ATOM 4009 C CA . ALA A 1 480 ? -14.574 -7.344 62.098 1.00 81.75 480 ALA A CA 1
ATOM 4010 C C . ALA A 1 480 ? -13.929 -7.989 63.331 1.00 81.75 480 ALA A C 1
ATOM 4012 O O . ALA A 1 480 ? -13.097 -7.357 63.974 1.00 81.75 480 ALA A O 1
ATOM 4013 N N . HIS A 1 481 ? -14.211 -9.257 63.628 1.00 81.12 481 HIS A N 1
ATOM 4014 C CA . HIS A 1 481 ? -13.571 -9.964 64.744 1.00 81.12 481 HIS A CA 1
ATOM 4015 C C . HIS A 1 481 ? -12.098 -10.316 64.466 1.00 81.12 481 HIS A C 1
ATOM 4017 O O . HIS A 1 481 ? -11.307 -10.426 65.402 1.00 81.12 481 HIS A O 1
ATOM 4023 N N . SER A 1 482 ? -11.711 -10.475 63.196 1.00 83.69 482 SER A N 1
ATOM 4024 C CA . SER A 1 482 ? -10.328 -10.772 62.785 1.00 83.69 482 SER A CA 1
ATOM 4025 C C . SER A 1 482 ? -9.408 -9.540 62.773 1.00 83.69 482 SER A C 1
ATOM 4027 O O . SER A 1 482 ? -8.176 -9.666 62.823 1.00 83.69 482 SER A O 1
ATOM 4029 N N . LEU A 1 483 ? -9.986 -8.336 62.704 1.00 85.94 483 LEU A N 1
ATOM 4030 C CA . LEU A 1 483 ? -9.250 -7.077 62.664 1.00 85.94 483 LEU A CA 1
ATOM 4031 C C . LEU A 1 483 ? -8.754 -6.694 64.062 1.00 85.94 483 LEU A C 1
ATOM 4033 O O . LEU A 1 483 ? -9.497 -6.677 65.041 1.00 85.94 483 LEU A O 1
ATOM 4037 N N . THR A 1 484 ? -7.479 -6.337 64.146 1.00 84.31 484 THR A N 1
ATOM 4038 C CA . THR A 1 484 ? -6.875 -5.753 65.347 1.00 84.31 484 THR A CA 1
ATOM 4039 C C . THR A 1 484 ? -7.415 -4.345 65.589 1.00 84.31 484 THR A C 1
ATOM 4041 O O . THR A 1 484 ? -7.828 -3.661 64.653 1.00 84.31 484 THR A O 1
ATOM 4044 N N . GLU A 1 485 ? -7.333 -3.853 66.826 1.00 79.19 485 GLU A N 1
ATOM 4045 C CA . GLU A 1 485 ? -7.753 -2.481 67.159 1.00 79.19 485 GLU A CA 1
ATOM 4046 C C . GLU A 1 485 ? -7.064 -1.421 66.284 1.00 79.19 485 GLU A C 1
ATOM 4048 O O . GLU A 1 485 ? -7.687 -0.455 65.848 1.00 79.19 485 GLU A O 1
ATOM 4053 N N . THR A 1 486 ? -5.795 -1.645 65.932 1.00 80.38 486 THR A N 1
ATOM 4054 C CA . THR A 1 486 ? -5.041 -0.805 64.992 1.00 80.38 486 THR A CA 1
ATOM 4055 C C . THR A 1 486 ? -5.622 -0.788 63.578 1.00 80.38 486 THR A C 1
ATOM 4057 O O . THR A 1 486 ? -5.619 0.258 62.934 1.00 80.38 486 THR A O 1
ATOM 4060 N N . GLU A 1 487 ? -6.121 -1.924 63.092 1.00 85.44 487 GLU A N 1
ATOM 4061 C CA . GLU A 1 487 ? -6.699 -2.065 61.751 1.00 85.44 487 GLU A CA 1
ATOM 4062 C C . GLU A 1 487 ? -8.140 -1.530 61.705 1.00 85.44 487 GLU A C 1
ATOM 4064 O O . GLU A 1 487 ? -8.510 -0.850 60.748 1.00 85.44 487 GLU A O 1
ATOM 4069 N N . LYS A 1 488 ? -8.931 -1.746 62.767 1.00 83.88 488 LYS A N 1
ATOM 4070 C CA . LYS A 1 488 ? -10.273 -1.155 62.915 1.00 83.88 488 LYS A CA 1
ATOM 4071 C C . LYS A 1 488 ? -10.215 0.368 62.931 1.00 83.88 488 LYS A C 1
ATOM 4073 O O . LYS A 1 488 ? -11.013 1.026 62.273 1.00 83.88 488 LYS A O 1
ATOM 4078 N N . GLU A 1 489 ? -9.268 0.945 63.664 1.00 80.38 489 GLU A N 1
ATOM 4079 C CA . GLU A 1 489 ? -9.098 2.397 63.750 1.00 80.38 489 GLU A CA 1
ATOM 4080 C C . GLU A 1 489 ? -8.653 3.005 62.410 1.00 80.38 489 GLU A C 1
ATOM 4082 O O . GLU A 1 489 ? -9.191 4.035 62.002 1.00 80.38 489 GLU A O 1
ATOM 4087 N N . ALA A 1 490 ? -7.777 2.318 61.668 1.00 81.06 490 ALA A N 1
ATOM 4088 C CA . ALA A 1 490 ? -7.413 2.699 60.304 1.00 81.06 490 ALA A CA 1
ATOM 4089 C C . ALA A 1 490 ? -8.618 2.663 59.344 1.00 81.06 490 ALA A C 1
ATOM 4091 O O . ALA A 1 490 ? -8.834 3.614 58.594 1.00 81.06 490 ALA A O 1
ATOM 4092 N N . LEU A 1 491 ? -9.452 1.618 59.408 1.00 81.69 491 LEU A N 1
ATOM 4093 C CA . LEU A 1 491 ? -10.683 1.527 58.614 1.00 81.69 491 LEU A CA 1
ATOM 4094 C C . LEU A 1 491 ? -11.699 2.611 58.994 1.00 81.69 491 LEU A C 1
ATOM 4096 O O . LE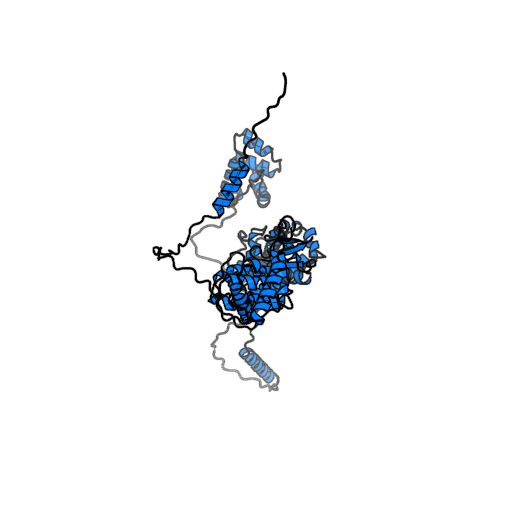U A 1 491 ? -12.299 3.212 58.110 1.00 81.69 491 LEU A O 1
ATOM 4100 N N . ARG A 1 492 ? -11.859 2.939 60.283 1.00 83.69 492 ARG A N 1
ATOM 4101 C CA . ARG A 1 492 ? -12.737 4.042 60.721 1.00 83.69 492 ARG A CA 1
ATOM 4102 C C . ARG A 1 492 ? -12.276 5.396 60.184 1.00 83.69 492 ARG A C 1
ATOM 4104 O O . ARG A 1 492 ? -13.124 6.202 59.807 1.00 83.69 492 ARG A O 1
ATOM 4111 N N . LEU A 1 493 ? -10.965 5.648 60.135 1.00 79.38 493 LEU A N 1
ATOM 4112 C CA . LEU A 1 493 ? -10.408 6.864 59.528 1.00 79.38 493 LEU A CA 1
ATOM 4113 C C . LEU A 1 493 ? -10.711 6.922 58.025 1.00 79.38 493 LEU A C 1
ATOM 4115 O O . LEU A 1 493 ? -11.163 7.951 57.530 1.00 79.38 493 LEU A O 1
ATOM 4119 N N . LEU A 1 494 ? -10.556 5.799 57.319 1.00 78.69 494 LEU A N 1
ATOM 4120 C CA . LEU A 1 494 ? -10.857 5.709 55.890 1.00 78.69 494 LEU A CA 1
ATOM 4121 C C . LEU A 1 494 ? -12.357 5.874 55.576 1.00 78.69 494 LEU A C 1
ATOM 4123 O O . LEU A 1 494 ? -12.715 6.585 54.638 1.00 78.69 494 LEU A O 1
ATOM 4127 N N . LEU A 1 495 ? -13.248 5.280 56.378 1.00 77.50 495 LEU A N 1
ATOM 4128 C CA . LEU A 1 495 ? -14.705 5.353 56.182 1.00 77.50 495 LEU A CA 1
ATOM 4129 C C . LEU A 1 495 ? -15.285 6.743 56.492 1.00 77.50 495 LEU A C 1
ATOM 4131 O O . LEU A 1 495 ? -16.261 7.158 55.866 1.00 77.50 495 LEU A O 1
ATOM 4135 N N . ARG A 1 496 ? -14.669 7.504 57.408 1.00 74.12 496 ARG A N 1
ATOM 4136 C CA . ARG A 1 496 ? -15.076 8.886 57.736 1.00 74.12 496 ARG A CA 1
ATOM 4137 C C . ARG A 1 496 ? -14.735 9.903 56.642 1.00 74.12 496 ARG A C 1
ATOM 4139 O O . ARG A 1 496 ? -15.190 11.042 56.720 1.00 74.12 496 ARG A O 1
ATOM 4146 N N . GLY A 1 497 ? -13.991 9.499 55.610 1.00 62.12 497 GLY A N 1
ATOM 4147 C CA . GLY A 1 497 ? -13.652 10.355 54.473 1.00 62.12 497 GLY A CA 1
ATOM 4148 C C . GLY A 1 497 ? -12.675 11.481 54.814 1.00 62.12 497 GLY A C 1
ATOM 4149 O O . GLY A 1 497 ? -12.667 12.504 54.127 1.00 62.12 497 GLY A O 1
ATOM 4150 N N . THR A 1 498 ? -11.872 11.332 55.869 1.00 58.53 498 THR A N 1
ATOM 4151 C CA . THR A 1 498 ? -10.833 12.306 56.208 1.00 58.53 498 THR A CA 1
ATOM 4152 C C . THR A 1 498 ? -9.629 12.187 55.272 1.00 58.53 498 THR A C 1
ATOM 4154 O O . THR A 1 498 ? -9.340 11.129 54.716 1.00 58.53 498 THR A O 1
ATOM 4157 N N . GLY A 1 499 ? -8.975 13.326 55.020 1.00 58.84 499 GLY A N 1
ATOM 4158 C CA . GLY A 1 499 ? -8.039 13.505 53.911 1.00 58.84 499 GLY A CA 1
ATOM 4159 C C . GLY A 1 499 ? -6.809 12.579 53.931 1.00 58.84 499 GLY A C 1
ATOM 4160 O O . GLY A 1 499 ? -6.432 12.048 54.975 1.00 58.84 499 GLY A O 1
ATOM 4161 N N . PRO A 1 500 ? -6.113 12.445 52.786 1.00 55.59 500 PRO A N 1
ATOM 4162 C CA . PRO A 1 500 ? -5.062 11.444 52.558 1.00 55.59 500 PRO A CA 1
ATOM 4163 C C . PRO A 1 500 ? -3.809 11.558 53.452 1.00 55.59 500 PRO A C 1
ATOM 4165 O O . PRO A 1 500 ? -2.950 10.683 53.404 1.00 55.59 500 PRO A O 1
ATOM 4168 N N . GLY A 1 501 ? -3.695 12.604 54.279 1.00 60.31 501 GLY A N 1
ATOM 4169 C CA . GLY A 1 501 ? -2.583 12.794 55.218 1.00 60.31 501 GLY A CA 1
ATOM 4170 C C . GLY A 1 501 ? -2.769 12.119 56.583 1.00 60.31 501 GLY A C 1
ATOM 4171 O O . GLY A 1 501 ? -1.784 11.714 57.196 1.00 60.31 501 GLY A O 1
ATOM 4172 N N . GLU A 1 502 ? -4.005 11.933 57.057 1.00 69.25 502 GLU A N 1
ATOM 4173 C CA . GLU A 1 502 ? -4.253 11.470 58.435 1.00 69.25 502 GLU A CA 1
ATOM 4174 C C . GLU A 1 502 ? -3.935 9.982 58.630 1.00 69.25 502 GLU A C 1
ATOM 4176 O O . GLU A 1 502 ? -3.390 9.598 59.664 1.00 69.25 502 GLU A O 1
ATOM 4181 N N . LEU A 1 503 ? -4.185 9.136 57.622 1.00 70.81 503 LEU A N 1
ATOM 4182 C CA . LEU A 1 503 ? -3.783 7.725 57.673 1.00 70.81 503 LEU A CA 1
ATOM 4183 C C . LEU A 1 503 ? -2.253 7.587 57.713 1.00 70.81 503 LEU A C 1
ATOM 4185 O O . LEU A 1 503 ? -1.715 6.721 58.407 1.00 70.81 503 LEU A O 1
ATOM 4189 N N . GLN A 1 504 ? -1.544 8.457 56.992 1.00 70.50 504 GLN A N 1
ATOM 4190 C CA . GLN A 1 504 ? -0.086 8.453 56.952 1.00 70.50 504 GLN A CA 1
ATOM 4191 C C . GLN A 1 504 ? 0.506 8.939 58.284 1.00 70.50 504 GLN A C 1
ATOM 4193 O O . GLN A 1 504 ? 1.475 8.355 58.772 1.00 70.50 504 GLN A O 1
ATOM 4198 N N . GLU A 1 505 ? -0.108 9.940 58.921 1.00 73.81 505 GLU A N 1
ATOM 4199 C CA . GLU A 1 505 ? 0.230 10.378 60.281 1.00 73.81 505 GLU A CA 1
ATOM 4200 C C . GLU A 1 505 ? -0.075 9.304 61.336 1.00 73.81 505 GLU A C 1
ATOM 4202 O O . GLU A 1 505 ? 0.764 9.049 62.202 1.00 73.81 505 GLU A O 1
ATOM 4207 N N . PHE A 1 506 ? -1.212 8.608 61.224 1.00 79.62 506 PHE A N 1
ATOM 4208 C CA . PHE A 1 506 ? -1.584 7.483 62.086 1.00 79.62 506 PHE A CA 1
ATOM 4209 C C . PHE A 1 506 ? -0.568 6.334 62.004 1.00 79.62 506 PHE A C 1
ATOM 4211 O O . PHE A 1 506 ? -0.088 5.840 63.029 1.00 79.62 506 PHE A O 1
ATOM 4218 N N . CYS A 1 507 ? -0.176 5.952 60.786 1.00 77.69 507 CYS A N 1
ATOM 4219 C CA . CYS A 1 507 ? 0.840 4.927 60.560 1.00 77.69 507 CYS A CA 1
ATOM 4220 C C . CYS A 1 507 ? 2.211 5.372 61.096 1.00 77.69 507 CYS A C 1
ATOM 4222 O O . CYS A 1 507 ? 2.888 4.603 61.782 1.00 77.69 507 CYS A O 1
ATOM 4224 N N . ARG A 1 508 ? 2.591 6.643 60.887 1.00 75.44 508 ARG A N 1
ATOM 4225 C CA . ARG A 1 508 ? 3.855 7.214 61.381 1.00 75.44 508 ARG A CA 1
ATOM 4226 C C . ARG A 1 508 ? 3.925 7.264 62.909 1.00 75.44 508 ARG A C 1
ATOM 4228 O O . ARG A 1 508 ? 4.976 6.957 63.468 1.00 75.44 508 ARG A O 1
ATOM 4235 N N . ALA A 1 509 ? 2.826 7.601 63.585 1.00 76.50 509 ALA A N 1
ATOM 4236 C CA . ALA A 1 509 ? 2.742 7.631 65.047 1.00 76.50 509 ALA A CA 1
ATOM 4237 C C . ALA A 1 509 ? 2.869 6.235 65.684 1.00 76.50 509 ALA A C 1
ATOM 4239 O O . ALA A 1 509 ? 3.332 6.117 66.818 1.00 76.50 509 ALA A O 1
ATOM 4240 N N . ARG A 1 510 ? 2.491 5.178 64.952 1.00 76.06 510 ARG A N 1
ATOM 4241 C CA . ARG A 1 510 ? 2.547 3.776 65.405 1.00 76.06 510 ARG A CA 1
ATOM 4242 C C . ARG A 1 510 ? 3.713 2.973 64.813 1.00 76.06 510 ARG A C 1
ATOM 4244 O O . ARG A 1 510 ? 3.786 1.773 65.055 1.00 76.06 510 ARG A O 1
ATOM 4251 N N . LEU A 1 511 ? 4.632 3.625 64.087 1.00 75.19 511 LEU A N 1
ATOM 4252 C CA . LEU A 1 511 ? 5.773 2.999 63.392 1.00 75.19 511 LEU A CA 1
ATOM 4253 C C . LEU A 1 511 ? 5.354 1.880 62.414 1.00 75.19 511 LEU A C 1
ATOM 4255 O O . LEU A 1 511 ? 6.059 0.884 62.256 1.00 75.19 511 LEU A O 1
ATOM 4259 N N . LEU A 1 512 ? 4.204 2.041 61.756 1.00 78.00 512 LEU A N 1
ATOM 4260 C CA . LEU A 1 512 ? 3.671 1.109 60.762 1.00 78.00 512 LEU A CA 1
ATOM 4261 C C . LEU A 1 512 ? 3.866 1.661 59.346 1.00 78.00 512 LEU A C 1
ATOM 4263 O O . LEU A 1 512 ? 3.802 2.870 59.126 1.00 78.00 512 LEU A O 1
ATOM 4267 N N . MET A 1 513 ? 4.082 0.766 58.382 1.00 76.69 513 MET A N 1
ATOM 4268 C CA . MET A 1 513 ? 4.073 1.105 56.956 1.00 76.69 513 MET A CA 1
ATOM 4269 C C . MET A 1 513 ? 2.627 1.017 56.435 1.00 76.69 513 MET A C 1
ATOM 4271 O O . MET A 1 513 ? 2.018 -0.046 56.602 1.00 76.69 513 MET A O 1
ATOM 4275 N N . PRO A 1 514 ? 2.060 2.083 55.832 1.00 73.19 514 PRO A N 1
ATOM 4276 C CA . PRO A 1 514 ? 0.681 2.089 55.330 1.00 73.19 514 PRO A CA 1
ATOM 4277 C C . PRO A 1 514 ? 0.378 0.952 54.349 1.00 73.19 514 PRO A C 1
ATOM 4279 O O . PRO A 1 514 ? -0.705 0.376 54.388 1.00 73.19 514 PRO A O 1
ATOM 4282 N N . GLU A 1 515 ? 1.352 0.592 53.513 1.00 78.94 515 GLU A N 1
ATOM 4283 C CA . GLU A 1 515 ? 1.240 -0.469 52.511 1.00 78.94 515 GLU A CA 1
ATOM 4284 C C . GLU A 1 515 ? 1.087 -1.837 53.184 1.00 78.94 515 GLU A C 1
ATOM 4286 O O . GLU A 1 515 ? 0.195 -2.604 52.838 1.00 78.94 515 GLU A O 1
ATOM 4291 N N . VAL A 1 516 ? 1.894 -2.100 54.218 1.00 79.00 516 VAL A N 1
ATOM 4292 C CA . VAL A 1 516 ? 1.850 -3.350 54.995 1.00 79.00 516 VAL A CA 1
ATOM 4293 C C . VAL A 1 516 ? 0.554 -3.452 55.799 1.00 79.00 516 VAL A C 1
ATOM 4295 O O . VAL A 1 516 ? 0.013 -4.540 55.974 1.00 79.00 516 VAL A O 1
ATOM 4298 N N . LEU A 1 517 ? 0.048 -2.328 56.314 1.00 82.12 517 LEU A N 1
ATOM 4299 C CA . LEU A 1 517 ? -1.222 -2.301 57.038 1.00 82.12 517 LEU A CA 1
ATOM 4300 C C . LEU A 1 517 ? -2.399 -2.605 56.103 1.00 82.12 517 LEU A C 1
ATOM 4302 O O . LEU A 1 517 ? -3.260 -3.410 56.446 1.00 82.12 517 LEU A O 1
ATOM 4306 N N . ALA A 1 518 ? -2.422 -1.992 54.922 1.00 80.81 518 ALA A N 1
ATOM 4307 C CA . ALA A 1 518 ? -3.472 -2.217 53.940 1.00 80.81 518 ALA A CA 1
ATOM 4308 C C . ALA A 1 518 ? -3.422 -3.631 53.334 1.00 80.81 518 ALA A C 1
ATOM 4310 O O . ALA A 1 518 ? -4.471 -4.240 53.145 1.00 80.81 518 ALA A O 1
ATOM 4311 N N . GLU A 1 519 ? -2.228 -4.186 53.108 1.00 80.69 519 GLU A N 1
ATOM 4312 C CA . GLU A 1 519 ? -2.049 -5.576 52.671 1.00 80.69 519 GLU A CA 1
ATOM 4313 C C . GLU A 1 519 ? -2.585 -6.570 53.711 1.00 80.69 519 GLU A C 1
ATOM 4315 O O . GLU A 1 519 ? -3.341 -7.467 53.355 1.00 80.69 519 GLU A O 1
ATOM 4320 N N . LYS A 1 520 ? -2.308 -6.357 55.005 1.00 83.62 520 LYS A N 1
ATOM 4321 C CA . LYS A 1 520 ? -2.848 -7.195 56.094 1.00 83.62 520 LYS A CA 1
ATOM 4322 C C . LYS A 1 520 ? -4.367 -7.129 56.217 1.00 83.62 520 LYS A C 1
ATOM 4324 O O . LYS A 1 520 ? -5.010 -8.137 56.496 1.00 83.62 520 LYS A O 1
ATOM 4329 N N . ILE A 1 521 ? -4.946 -5.942 56.039 1.00 85.56 521 ILE A N 1
ATOM 4330 C CA . ILE A 1 521 ? -6.404 -5.768 56.053 1.00 85.56 521 ILE A CA 1
ATOM 4331 C C . ILE A 1 521 ? -7.029 -6.496 54.859 1.00 85.56 521 ILE A C 1
ATOM 4333 O O . ILE A 1 521 ? -8.034 -7.182 55.025 1.00 85.56 521 ILE A O 1
ATOM 4337 N N . ASN A 1 522 ? -6.414 -6.387 53.680 1.00 86.94 522 ASN A N 1
ATOM 4338 C CA . ASN A 1 522 ? -6.856 -7.098 52.487 1.00 86.94 522 ASN A CA 1
ATOM 4339 C C . ASN A 1 522 ? -6.709 -8.618 52.629 1.00 86.94 522 ASN A C 1
ATOM 4341 O O . ASN A 1 522 ? -7.643 -9.328 52.291 1.00 86.94 522 ASN A O 1
ATOM 4345 N N . GLU A 1 523 ? -5.618 -9.129 53.199 1.00 83.81 523 GLU A N 1
ATOM 4346 C CA . GLU A 1 523 ? -5.431 -10.566 53.452 1.00 83.81 523 GLU A CA 1
ATOM 4347 C C . GLU A 1 523 ? -6.564 -11.141 54.321 1.00 83.81 523 GLU A C 1
ATOM 4349 O O . GLU A 1 523 ? -7.175 -12.151 53.971 1.00 83.81 523 GLU A O 1
ATOM 4354 N N . LYS A 1 524 ? -6.927 -10.435 55.400 1.00 86.06 524 LYS A N 1
ATOM 4355 C CA . LYS A 1 524 ? -8.056 -10.806 56.268 1.00 86.06 524 LYS A CA 1
ATOM 4356 C C . LYS A 1 524 ? -9.409 -10.677 55.570 1.00 86.06 524 LYS A C 1
ATOM 4358 O O . LYS A 1 524 ? -10.310 -11.477 55.812 1.00 86.06 524 LYS A O 1
ATOM 4363 N N . ALA A 1 525 ? -9.564 -9.678 54.705 1.00 83.81 525 ALA A N 1
ATOM 4364 C CA . ALA A 1 525 ? -10.776 -9.496 53.916 1.00 83.81 525 ALA A CA 1
ATOM 4365 C C . ALA A 1 525 ? -10.949 -10.595 52.861 1.00 83.81 525 ALA A C 1
ATOM 4367 O O . ALA A 1 525 ? -12.061 -11.090 52.692 1.00 83.81 525 ALA A O 1
ATOM 4368 N N . VAL A 1 526 ? -9.861 -11.060 52.243 1.00 78.81 526 VAL A N 1
ATOM 4369 C CA . VAL A 1 526 ? -9.885 -12.221 51.348 1.00 78.81 526 VAL A CA 1
ATOM 4370 C C . VAL A 1 526 ? -10.261 -13.488 52.117 1.00 78.81 526 VAL A C 1
ATOM 4372 O O . VAL A 1 526 ? -11.051 -14.281 51.621 1.00 78.81 526 VAL A O 1
ATOM 4375 N N . GLU A 1 527 ? -9.772 -13.679 53.344 1.00 80.94 527 GLU A N 1
ATOM 4376 C CA . GLU A 1 527 ? -10.136 -14.851 54.155 1.00 80.94 527 GLU A CA 1
ATOM 4377 C C . GLU A 1 527 ? -11.616 -14.848 54.589 1.00 80.94 527 GLU A C 1
ATOM 4379 O O . GLU A 1 527 ? -12.249 -15.902 54.658 1.00 80.94 527 GLU A O 1
ATOM 4384 N N . ALA A 1 528 ? -12.181 -13.674 54.881 1.00 80.88 528 ALA A N 1
ATOM 4385 C CA . ALA A 1 528 ? -13.521 -13.557 55.459 1.00 80.88 528 ALA A CA 1
ATOM 4386 C C . ALA A 1 528 ? -14.642 -13.277 54.439 1.00 80.88 528 ALA A C 1
ATOM 4388 O O . ALA A 1 528 ? -15.779 -13.715 54.636 1.00 80.88 528 ALA A O 1
ATOM 4389 N N . VAL A 1 529 ? -14.340 -12.525 53.379 1.00 80.06 529 VAL A N 1
ATOM 4390 C CA . VAL A 1 529 ? -15.296 -12.002 52.383 1.00 80.06 529 VAL A CA 1
ATOM 4391 C C . VAL A 1 529 ? -14.897 -12.390 50.949 1.00 80.06 529 VAL A C 1
ATOM 4393 O O . VAL A 1 529 ? -15.650 -12.132 50.015 1.00 80.06 529 VAL A O 1
ATOM 4396 N N . GLU A 1 530 ? -13.757 -13.068 50.771 1.00 78.31 530 GLU A N 1
ATOM 4397 C CA . GLU A 1 530 ? -13.232 -13.514 49.470 1.00 78.31 530 GLU A CA 1
ATOM 4398 C C . GLU A 1 530 ? -12.896 -12.362 48.501 1.00 78.31 530 GLU A C 1
ATOM 4400 O O . GLU A 1 530 ? -12.813 -12.577 47.292 1.00 78.31 530 GLU A O 1
ATOM 4405 N N . ASP A 1 531 ? -12.649 -11.147 49.018 1.00 77.50 531 ASP A N 1
ATOM 4406 C CA . ASP A 1 531 ? -12.248 -9.990 48.206 1.00 77.50 531 ASP A CA 1
ATOM 4407 C C . ASP A 1 531 ? -11.321 -8.996 48.939 1.00 77.50 531 ASP A C 1
ATOM 4409 O O . ASP A 1 531 ? -11.261 -8.946 50.168 1.00 77.50 531 ASP A O 1
ATOM 4413 N N . ASN A 1 532 ? -10.609 -8.171 48.166 1.00 81.81 532 ASN A N 1
ATOM 4414 C CA . ASN A 1 532 ? -9.834 -7.035 48.655 1.00 81.81 532 ASN A CA 1
ATOM 4415 C C . ASN A 1 532 ? -10.752 -5.830 48.874 1.00 81.81 532 ASN A C 1
ATOM 4417 O O . ASN A 1 532 ? -11.492 -5.427 47.981 1.00 81.81 532 ASN A O 1
ATOM 4421 N N . ILE A 1 533 ? -10.640 -5.189 50.034 1.00 83.94 533 ILE A N 1
ATOM 4422 C CA . ILE A 1 533 ? -11.506 -4.062 50.412 1.00 83.94 533 ILE A CA 1
ATOM 4423 C C . ILE A 1 533 ? -10.816 -2.698 50.308 1.00 83.94 533 ILE A C 1
ATOM 4425 O O . ILE A 1 533 ? -11.499 -1.673 50.276 1.00 83.94 533 ILE A O 1
ATOM 4429 N N . LEU A 1 534 ? -9.481 -2.674 50.229 1.00 82.56 534 LEU A N 1
ATOM 4430 C CA . LEU A 1 534 ? -8.664 -1.468 50.100 1.00 82.56 534 LEU A CA 1
ATOM 4431 C C . LEU A 1 534 ? -7.940 -1.406 48.749 1.00 82.56 534 LEU A C 1
ATOM 4433 O O . LEU A 1 534 ? -7.299 -2.373 48.329 1.00 82.56 534 LEU A O 1
ATOM 4437 N N . GLU A 1 535 ? -7.967 -0.231 48.122 1.00 77.44 535 GLU A N 1
ATOM 4438 C CA . GLU A 1 535 ? -7.161 0.134 46.957 1.00 77.44 535 GLU A CA 1
ATOM 4439 C C . GLU A 1 535 ? -5.916 0.919 47.401 1.00 77.44 535 GLU A C 1
ATOM 4441 O O . GLU A 1 535 ? -6.014 1.968 48.045 1.00 77.44 535 GLU A O 1
ATOM 4446 N N . LEU A 1 536 ? -4.737 0.412 47.033 1.00 65.88 536 LEU A N 1
ATOM 4447 C CA . LEU A 1 536 ? -3.440 1.068 47.205 1.00 65.88 536 LEU A CA 1
ATOM 4448 C C . LEU A 1 536 ? -2.975 1.614 45.846 1.00 65.88 536 LEU A C 1
ATOM 4450 O O . LEU A 1 536 ? -2.274 0.926 45.105 1.00 65.88 536 LEU A O 1
ATOM 4454 N N . ALA A 1 537 ? -3.400 2.831 45.503 1.00 59.91 537 ALA A N 1
ATOM 4455 C CA . ALA A 1 537 ? -2.859 3.582 44.367 1.00 59.91 537 ALA A CA 1
ATOM 4456 C C . ALA A 1 537 ? -1.826 4.610 44.869 1.00 59.91 537 ALA A C 1
ATOM 4458 O O . ALA A 1 537 ? -0.722 4.231 45.245 1.00 59.91 537 ALA A O 1
ATOM 4459 N N . ASP A 1 538 ? -2.201 5.890 44.952 1.00 52.59 538 ASP A N 1
ATOM 4460 C CA . ASP A 1 538 ? -1.371 6.955 45.546 1.00 52.59 538 ASP A CA 1
ATOM 4461 C C . ASP A 1 538 ? -1.801 7.303 46.987 1.00 52.59 538 ASP A C 1
ATOM 4463 O O . ASP A 1 538 ? -1.054 7.912 47.752 1.00 52.59 538 ASP A O 1
ATOM 4467 N N . THR A 1 539 ? -3.017 6.905 47.371 1.00 61.00 539 THR A N 1
ATOM 4468 C CA . THR A 1 539 ? -3.625 7.105 48.693 1.00 61.00 539 THR A CA 1
ATOM 4469 C C . THR A 1 539 ? -4.492 5.890 49.007 1.00 61.00 539 THR A C 1
ATOM 4471 O O . THR A 1 539 ? -5.273 5.485 48.146 1.00 61.00 539 THR A O 1
ATOM 4474 N N . ALA A 1 540 ? -4.382 5.306 50.203 1.00 67.00 540 ALA A N 1
ATOM 4475 C CA . ALA A 1 540 ? -5.216 4.163 50.574 1.00 67.00 540 ALA A CA 1
ATOM 4476 C C . ALA A 1 540 ? -6.693 4.584 50.646 1.00 67.00 540 ALA A C 1
ATOM 4478 O O . ALA A 1 540 ? -7.025 5.553 51.330 1.00 67.00 540 ALA A O 1
ATOM 4479 N N . SER A 1 541 ? -7.569 3.871 49.939 1.00 74.62 541 SER A N 1
ATOM 4480 C CA . SER A 1 541 ? -9.014 4.127 49.945 1.00 74.62 541 SER A CA 1
ATOM 4481 C C . SER A 1 541 ? -9.809 2.825 49.967 1.00 74.62 541 SER A C 1
ATOM 4483 O O . SER A 1 541 ? -9.328 1.794 49.508 1.00 74.62 541 SER A O 1
ATOM 4485 N N . VAL A 1 542 ? -11.006 2.855 50.553 1.00 80.06 542 VAL A N 1
ATOM 4486 C CA . VAL A 1 542 ? -11.924 1.707 50.575 1.00 80.06 542 VAL A CA 1
ATOM 4487 C C . VAL A 1 542 ? -12.683 1.674 49.250 1.00 80.06 542 VAL A C 1
ATOM 4489 O O . VAL A 1 542 ? -13.164 2.721 48.812 1.00 80.06 542 VAL A O 1
ATOM 4492 N N . TYR A 1 543 ? -12.832 0.503 48.625 1.00 77.38 543 TYR A N 1
ATOM 4493 C CA . TYR A 1 543 ? -13.682 0.385 47.437 1.00 77.38 543 TYR A CA 1
ATOM 4494 C C . TYR A 1 543 ? -15.130 0.759 47.775 1.00 77.38 543 TYR A C 1
ATOM 4496 O O . TYR A 1 543 ? -15.717 0.262 48.738 1.00 77.38 543 TYR A O 1
ATOM 4504 N N . GLU A 1 544 ? -15.728 1.618 46.950 1.00 72.25 544 GLU A N 1
ATOM 4505 C CA . GLU A 1 544 ? -17.050 2.202 47.215 1.00 72.25 544 GLU A CA 1
ATOM 4506 C C . GLU A 1 544 ? -18.161 1.141 47.353 1.00 72.25 544 GLU A C 1
ATOM 4508 O O . GLU A 1 544 ? -19.141 1.353 48.061 1.00 72.25 544 GLU A O 1
ATOM 4513 N N . GLU A 1 545 ? -17.994 -0.033 46.734 1.00 72.25 545 GLU A N 1
ATOM 4514 C CA . GLU A 1 545 ? -18.939 -1.154 46.824 1.00 72.25 545 GLU A CA 1
ATOM 4515 C C . GLU A 1 545 ? -18.961 -1.856 48.193 1.00 72.25 545 GLU A C 1
ATOM 4517 O O . GLU A 1 545 ? -19.973 -2.459 48.548 1.00 72.25 545 GLU A O 1
ATOM 4522 N N . TYR A 1 546 ? -17.895 -1.718 48.990 1.00 80.56 546 TYR A N 1
ATOM 4523 C CA . TYR A 1 546 ? -17.762 -2.323 50.322 1.00 80.56 546 TYR A CA 1
ATOM 4524 C C . TYR A 1 546 ? -17.995 -1.342 51.466 1.00 80.56 546 TYR A C 1
ATOM 4526 O O . TYR A 1 546 ? -18.105 -1.750 52.623 1.00 80.56 546 TYR A O 1
ATOM 4534 N N . ARG A 1 547 ? -18.126 -0.050 51.157 1.00 77.38 547 ARG A N 1
ATOM 4535 C CA . ARG A 1 547 ? -18.282 1.013 52.150 1.00 77.38 547 ARG A CA 1
ATOM 4536 C C . ARG A 1 547 ? -19.492 0.804 53.063 1.00 77.38 547 ARG A C 1
ATOM 4538 O O . ARG A 1 547 ? -19.338 0.860 54.276 1.00 77.38 547 ARG A O 1
ATOM 4545 N N . CYS A 1 548 ? -20.670 0.518 52.504 1.00 73.31 548 CYS A N 1
ATOM 4546 C CA . CYS A 1 548 ? -21.900 0.356 53.291 1.00 73.31 548 CYS A CA 1
ATOM 4547 C C . CYS A 1 548 ? -21.844 -0.841 54.255 1.00 73.31 548 CYS A C 1
ATOM 4549 O O . CYS A 1 548 ? -22.349 -0.762 55.374 1.00 73.31 548 CYS A O 1
ATOM 4551 N N . GLU A 1 549 ? -21.218 -1.942 53.839 1.00 78.94 549 GLU A N 1
ATOM 4552 C CA . GLU A 1 549 ? -21.080 -3.147 54.665 1.00 78.94 549 GLU A CA 1
ATOM 4553 C C . GLU A 1 549 ? -19.999 -2.960 55.744 1.00 78.94 549 GLU A C 1
ATOM 4555 O O . GLU A 1 549 ? -20.203 -3.328 56.899 1.00 78.94 549 GLU A O 1
ATOM 4560 N N . LEU A 1 550 ? -18.887 -2.292 55.415 1.00 78.81 550 LEU A N 1
ATOM 4561 C CA . LEU A 1 550 ? -17.848 -1.924 56.382 1.00 78.81 550 LEU A CA 1
ATOM 4562 C C . LEU A 1 550 ? -18.345 -0.908 57.414 1.00 78.81 550 LEU A C 1
ATOM 4564 O O . LEU A 1 550 ? -18.032 -1.039 58.594 1.00 78.81 550 LEU A O 1
ATOM 4568 N N . GLU A 1 551 ? -19.156 0.071 57.010 1.00 79.06 551 GLU A N 1
ATOM 4569 C CA . GLU A 1 551 ? -19.825 0.984 57.942 1.00 79.06 551 GLU A CA 1
ATOM 4570 C C . GLU A 1 551 ? -20.763 0.210 58.880 1.00 79.06 551 GLU A C 1
ATOM 4572 O O . GLU A 1 551 ? -20.741 0.453 60.087 1.00 79.06 551 GLU A O 1
ATOM 4577 N N . ARG A 1 552 ? -21.506 -0.786 58.371 1.00 78.38 552 ARG A N 1
ATOM 4578 C CA . ARG A 1 552 ? -22.390 -1.626 59.195 1.00 78.38 552 ARG A CA 1
ATOM 4579 C C . ARG A 1 552 ? -21.642 -2.393 60.280 1.00 78.38 552 ARG A C 1
ATOM 4581 O O . ARG A 1 552 ? -22.191 -2.540 61.364 1.00 78.38 552 ARG A O 1
ATOM 4588 N N . VAL A 1 553 ? -20.439 -2.903 60.018 1.00 77.12 553 VAL A N 1
ATOM 4589 C CA . VAL A 1 553 ? -19.772 -3.805 60.976 1.00 77.12 553 VAL A CA 1
ATOM 4590 C C . VAL A 1 553 ? -18.659 -3.125 61.780 1.00 77.12 553 VAL A C 1
ATOM 4592 O O . VAL A 1 553 ? -18.464 -3.432 62.950 1.00 77.12 553 VAL A O 1
ATOM 4595 N N . VAL A 1 554 ? -17.965 -2.133 61.221 1.00 74.25 554 VAL A N 1
ATOM 4596 C CA . VAL A 1 554 ? -16.840 -1.460 61.898 1.00 74.25 554 VAL A CA 1
ATOM 4597 C C . VAL A 1 554 ? -17.297 -0.281 62.779 1.00 74.25 554 VAL A C 1
ATOM 4599 O O . VAL A 1 554 ? -16.596 0.079 63.737 1.00 74.25 554 VAL A O 1
ATOM 4602 N N . LEU A 1 555 ? -18.459 0.327 62.486 1.00 66.00 555 LEU A N 1
ATOM 4603 C CA . LEU A 1 555 ? -19.019 1.448 63.263 1.00 66.00 555 LEU A CA 1
ATOM 4604 C C . LEU A 1 555 ? -20.092 1.028 64.285 1.00 66.00 555 LEU A C 1
ATOM 4606 O O . LEU A 1 555 ? -20.236 1.718 65.290 1.00 66.00 555 LEU A O 1
ATOM 4610 N N . ASN A 1 556 ? -20.793 -0.096 64.086 1.00 58.50 556 ASN A N 1
ATOM 4611 C CA . ASN A 1 556 ? -21.831 -0.564 65.023 1.00 58.50 556 ASN A CA 1
ATOM 4612 C C . ASN A 1 556 ? -21.290 -1.328 66.250 1.00 58.50 556 ASN A C 1
ATOM 4614 O O . ASN A 1 556 ? -22.066 -1.669 67.133 1.00 58.50 556 ASN A O 1
ATOM 4618 N N . GLU A 1 557 ? -19.979 -1.574 66.353 1.00 52.62 557 GLU A N 1
ATOM 4619 C CA . GLU A 1 557 ? -19.353 -2.119 67.577 1.00 52.62 557 GLU A CA 1
ATOM 4620 C C . GLU A 1 557 ? -19.087 -1.044 68.655 1.00 52.62 557 GLU A C 1
ATOM 4622 O O . GLU A 1 557 ? -18.510 -1.339 69.701 1.00 52.62 557 GLU A O 1
ATOM 4627 N N . THR A 1 558 ? -19.480 0.210 68.410 1.00 42.59 558 THR A N 1
ATOM 4628 C CA . THR A 1 558 ? -19.379 1.315 69.375 1.00 42.59 558 THR A CA 1
ATOM 4629 C C . THR A 1 558 ? -20.749 1.925 69.673 1.00 42.59 558 THR A C 1
ATOM 4631 O O . THR A 1 558 ? -21.007 3.069 69.304 1.00 42.59 558 THR A O 1
ATOM 4634 N N . GLU A 1 559 ? -21.601 1.159 70.357 1.00 33.91 559 GLU A N 1
ATOM 4635 C CA . GLU A 1 559 ? -22.539 1.667 71.374 1.00 33.91 559 GLU A CA 1
ATOM 4636 C C . GLU A 1 559 ? -22.320 0.931 72.698 1.00 33.91 559 GLU A C 1
ATOM 4638 O O . GLU A 1 559 ? -22.168 -0.313 72.668 1.00 33.91 559 GLU A O 1
#

Radius of gyration: 42.84 Å; chains: 1; bounding box: 153×98×115 Å